Protein AF-A0A7C7IN52-F1 (afdb_monomer_lite)

pLDDT: mean 91.4, std 8.02, range [37.12, 98.56]

Sequence (397 aa):
MKPEDLDADLVKQIFEDLKEATGKGYGRSFYNYNSNAKRKLELRQNLFRFSGAKTYQELAKLNFLLQGDDGEPRPFSEFQKEALKINDQYNQHYLQAEYNSAQRAGAMAEKWAKYEDQKGVYPNLQYKTAKDNRVREDHANIDDVIKPVDDMFWDKWYPPNGFNCRCYVVQTSKPATKGTPKAEPTPGFENNVGKDSRTFNEDHPYFLFPKAEVSKIRTGFEELKLKEPMYEQIYKKGKAKLESSIWTDPSDFKENFDASKIIVDQLQLNVKLRPHQNITGKKNPELEIKGIKGDHVRPRSKNLKRGISNAFDDKLGKKGQLREEKKSFVVIGFTYELTNGNLGALAQQSWSKFNKYKNLDFIIINSKKNSIKIERKVLKKGYENYVSEIFKIRKGD

Radius of gyration: 25.74 Å; chains: 1; bounding box: 68×59×70 Å

Structure (mmCIF, N/CA/C/O backbone):
data_AF-A0A7C7IN52-F1
#
_entry.id   AF-A0A7C7IN52-F1
#
loop_
_atom_site.group_PDB
_atom_site.id
_atom_site.type_symbol
_atom_site.label_atom_id
_atom_site.label_alt_id
_atom_site.label_comp_id
_atom_site.label_asym_id
_atom_site.label_entity_id
_atom_site.label_seq_id
_atom_site.pdbx_PDB_ins_code
_atom_site.Cartn_x
_atom_site.Cartn_y
_atom_site.Cartn_z
_atom_site.occupancy
_atom_site.B_iso_or_equiv
_atom_site.auth_seq_id
_atom_site.auth_comp_id
_atom_site.auth_asym_id
_atom_site.auth_atom_id
_atom_site.pdbx_PDB_model_num
ATOM 1 N N . MET A 1 1 ? 23.738 15.353 -4.841 1.00 60.81 1 MET A N 1
ATOM 2 C CA . MET A 1 1 ? 22.295 15.673 -4.889 1.00 60.81 1 MET A CA 1
ATOM 3 C C . MET A 1 1 ? 21.693 15.510 -3.497 1.00 60.81 1 MET A C 1
ATOM 5 O O . MET A 1 1 ? 22.104 14.603 -2.770 1.00 60.81 1 MET A O 1
ATOM 9 N N . LYS A 1 2 ? 20.804 16.406 -3.075 1.00 57.31 2 LYS A N 1
ATOM 10 C CA . LYS A 1 2 ? 20.001 16.277 -1.858 1.00 57.31 2 LYS A CA 1
ATOM 11 C C . LYS A 1 2 ? 18.615 15.736 -2.213 1.00 57.31 2 LYS A C 1
ATOM 13 O O . LYS A 1 2 ? 18.127 15.978 -3.309 1.00 57.31 2 LYS A O 1
ATOM 18 N N . PRO A 1 3 ? 17.955 15.027 -1.292 1.00 50.41 3 PRO A N 1
ATOM 19 C CA . PRO A 1 3 ? 16.556 14.651 -1.430 1.00 50.41 3 PRO A CA 1
ATOM 20 C C . PRO A 1 3 ? 15.577 15.724 -1.874 1.00 50.41 3 PRO A C 1
ATOM 22 O O . PRO A 1 3 ? 14.645 15.430 -2.616 1.00 50.41 3 PRO A O 1
ATOM 25 N N . GLU A 1 4 ? 15.775 16.945 -1.382 1.00 60.91 4 GLU A N 1
ATOM 26 C CA . GLU A 1 4 ? 14.910 18.080 -1.688 1.00 60.91 4 GLU A CA 1
ATOM 27 C C . GLU A 1 4 ? 15.037 18.530 -3.148 1.00 60.91 4 GLU A C 1
ATOM 29 O O . GLU A 1 4 ? 14.191 19.285 -3.614 1.00 60.91 4 GLU A O 1
ATOM 34 N N . ASP A 1 5 ? 16.062 18.049 -3.861 1.00 67.38 5 ASP A N 1
ATOM 35 C CA . ASP A 1 5 ? 16.294 18.359 -5.269 1.00 67.38 5 ASP A CA 1
ATOM 36 C C . ASP A 1 5 ? 15.372 17.542 -6.198 1.00 67.38 5 ASP A C 1
ATOM 38 O O . ASP A 1 5 ? 15.268 17.861 -7.380 1.00 67.38 5 ASP A O 1
ATOM 42 N N . LEU A 1 6 ? 14.707 16.485 -5.701 1.00 73.75 6 LEU A N 1
ATOM 43 C CA . LEU A 1 6 ? 13.717 15.751 -6.492 1.00 73.75 6 LEU A CA 1
ATOM 44 C C . LEU A 1 6 ? 12.436 16.575 -6.624 1.00 73.75 6 LEU A C 1
ATOM 46 O O . LEU A 1 6 ? 11.798 16.915 -5.626 1.00 73.75 6 LEU A O 1
ATOM 50 N N . ASP A 1 7 ? 12.019 16.820 -7.864 1.00 81.75 7 ASP A N 1
ATOM 51 C CA . ASP A 1 7 ? 10.746 17.468 -8.158 1.00 81.75 7 ASP A CA 1
ATOM 52 C C . ASP A 1 7 ? 9.582 16.556 -7.733 1.00 81.75 7 ASP A C 1
ATOM 54 O O . ASP A 1 7 ? 9.276 15.538 -8.363 1.00 81.75 7 ASP A O 1
ATOM 58 N N . ALA A 1 8 ? 8.938 16.916 -6.621 1.00 82.19 8 ALA A N 1
ATOM 59 C CA . ALA A 1 8 ? 7.831 16.158 -6.054 1.00 82.19 8 ALA A CA 1
ATOM 60 C C . ALA A 1 8 ? 6.631 16.067 -7.005 1.00 82.19 8 ALA A C 1
ATOM 62 O O . ALA A 1 8 ? 5.913 15.064 -6.973 1.00 82.19 8 ALA A O 1
ATOM 63 N N . ASP A 1 9 ? 6.403 17.080 -7.837 1.00 87.62 9 ASP A N 1
ATOM 64 C CA . ASP A 1 9 ? 5.276 17.107 -8.762 1.00 87.62 9 ASP A CA 1
ATOM 65 C C . ASP A 1 9 ? 5.555 16.233 -9.984 1.00 87.62 9 ASP A C 1
ATOM 67 O O . ASP A 1 9 ? 4.669 15.479 -10.395 1.00 87.62 9 ASP A O 1
ATOM 71 N N . LEU A 1 10 ? 6.798 16.200 -10.474 1.00 88.88 10 LEU A N 1
ATOM 72 C CA . LEU A 1 10 ? 7.213 15.247 -11.507 1.00 88.88 10 LEU A CA 1
ATOM 73 C C . LEU A 1 10 ? 7.071 13.793 -11.028 1.00 88.88 10 LEU A C 1
ATOM 75 O O . LEU A 1 10 ? 6.487 12.963 -11.727 1.00 88.88 10 LEU A O 1
ATOM 79 N N . VAL A 1 11 ? 7.523 13.482 -9.805 1.00 89.75 11 VAL A N 1
ATOM 80 C CA . VAL A 1 11 ? 7.368 12.134 -9.221 1.00 89.75 11 VAL A CA 1
ATOM 81 C C . VAL A 1 11 ? 5.894 11.733 -9.142 1.00 89.75 11 VAL A C 1
ATOM 83 O O . VAL A 1 11 ? 5.538 10.608 -9.512 1.00 89.75 11 VAL A O 1
ATOM 86 N N . LYS A 1 12 ? 5.029 12.643 -8.671 1.00 90.44 12 LYS A N 1
ATOM 87 C CA . LYS A 1 12 ? 3.579 12.411 -8.600 1.00 90.44 12 LYS A CA 1
ATOM 88 C C . LYS A 1 12 ? 2.989 12.194 -9.989 1.00 90.44 12 LYS A C 1
ATOM 90 O O . LYS A 1 12 ? 2.239 11.239 -10.151 1.00 90.44 12 LYS A O 1
ATOM 95 N N . GLN A 1 13 ? 3.338 13.022 -10.973 1.00 93.00 13 GLN A N 1
ATOM 96 C CA . GLN A 1 13 ? 2.797 12.907 -12.327 1.00 93.00 13 GLN A CA 1
ATOM 97 C C . GLN A 1 13 ? 3.153 11.555 -12.952 1.00 93.00 13 GLN A C 1
ATOM 99 O O . GLN A 1 13 ? 2.260 10.831 -13.386 1.00 93.00 13 GLN A O 1
ATOM 104 N N . ILE A 1 14 ? 4.426 11.148 -12.885 1.00 94.94 14 ILE A N 1
ATOM 105 C CA . ILE A 1 14 ? 4.863 9.834 -13.385 1.00 94.94 14 ILE A CA 1
ATOM 106 C C . ILE A 1 14 ? 4.118 8.708 -12.651 1.00 94.94 14 ILE A C 1
ATOM 108 O O . ILE A 1 14 ? 3.673 7.742 -13.269 1.00 94.94 14 ILE A O 1
ATOM 112 N N . PHE A 1 15 ? 3.955 8.810 -11.326 1.00 94.69 15 PHE A N 1
ATOM 113 C CA . PHE A 1 15 ? 3.178 7.829 -10.561 1.00 94.69 15 PHE A CA 1
ATOM 114 C C . PHE A 1 15 ? 1.716 7.748 -11.020 1.00 94.69 15 PHE A C 1
ATOM 116 O O . PHE A 1 15 ? 1.206 6.641 -11.192 1.00 94.69 15 PHE A O 1
ATOM 123 N N . GLU A 1 16 ? 1.043 8.883 -11.210 1.00 95.06 16 GLU A N 1
ATOM 124 C CA . GLU A 1 16 ? -0.349 8.928 -11.662 1.00 95.06 16 GLU A CA 1
ATOM 125 C C . GLU A 1 16 ? -0.501 8.302 -13.055 1.00 95.06 16 GLU A C 1
ATOM 127 O O . GLU A 1 16 ? -1.375 7.449 -13.236 1.00 95.06 16 GLU A O 1
ATOM 132 N N . ASP A 1 17 ? 0.402 8.616 -13.987 1.00 96.12 17 ASP A N 1
ATOM 133 C CA . ASP A 1 17 ? 0.401 8.064 -15.348 1.00 96.12 17 ASP A CA 1
ATOM 134 C C . ASP A 1 17 ? 0.576 6.538 -15.341 1.00 96.12 17 ASP A C 1
ATOM 136 O O . ASP A 1 17 ? -0.186 5.799 -15.979 1.00 96.12 17 ASP A O 1
ATOM 140 N N . LEU A 1 18 ? 1.547 6.036 -14.570 1.00 97.31 18 LEU A N 1
ATOM 141 C CA . LEU A 1 18 ? 1.789 4.598 -14.437 1.00 97.31 18 LEU A CA 1
ATOM 142 C C . LEU A 1 18 ? 0.642 3.893 -13.703 1.00 97.31 18 LEU A C 1
ATOM 144 O O . LEU A 1 18 ? 0.244 2.793 -14.090 1.00 97.31 18 LEU A O 1
ATOM 148 N N . LYS A 1 19 ? 0.065 4.521 -12.673 1.00 96.50 19 LYS A N 1
ATOM 149 C CA . LYS A 1 19 ? -1.102 3.997 -11.951 1.00 96.50 19 LYS A CA 1
ATOM 150 C C . LYS A 1 19 ? -2.316 3.900 -12.868 1.00 96.50 19 LYS A C 1
ATOM 152 O O . LYS A 1 19 ? -3.044 2.905 -12.800 1.00 96.50 19 LYS A O 1
ATOM 157 N N . GLU A 1 20 ? -2.546 4.897 -13.719 1.00 96.94 20 GLU A N 1
ATOM 158 C CA . GLU A 1 20 ? -3.603 4.855 -14.729 1.00 96.94 20 GLU A CA 1
ATOM 159 C C . GLU A 1 20 ? -3.353 3.724 -15.732 1.00 96.94 20 GLU A C 1
ATOM 161 O O . GLU A 1 20 ? -4.260 2.933 -16.005 1.00 96.94 20 GLU A O 1
ATOM 166 N N . ALA A 1 21 ? -2.120 3.584 -16.228 1.00 97.56 21 ALA A N 1
ATOM 167 C CA . ALA A 1 21 ? -1.736 2.501 -17.132 1.00 97.56 21 ALA A CA 1
ATOM 168 C C . ALA A 1 21 ? -2.005 1.121 -16.511 1.00 97.56 21 ALA A C 1
ATOM 170 O O . ALA A 1 21 ? -2.703 0.291 -17.104 1.00 97.56 21 ALA A O 1
ATOM 171 N N . THR A 1 22 ? -1.530 0.893 -15.283 1.00 97.50 22 THR A N 1
ATOM 172 C CA . THR A 1 22 ? -1.803 -0.328 -14.513 1.00 97.50 22 THR A CA 1
ATOM 173 C C . THR A 1 22 ? -3.299 -0.546 -14.330 1.00 97.50 22 THR A C 1
ATOM 175 O O . THR A 1 22 ? -3.775 -1.658 -14.555 1.00 97.50 22 THR A O 1
ATOM 178 N N . GLY A 1 23 ? -4.064 0.498 -14.003 1.00 97.12 23 GLY A N 1
ATOM 179 C CA . GLY A 1 23 ? -5.520 0.436 -13.894 1.00 97.12 23 GLY A CA 1
ATOM 180 C C . GLY A 1 23 ? -6.216 0.035 -15.197 1.00 97.1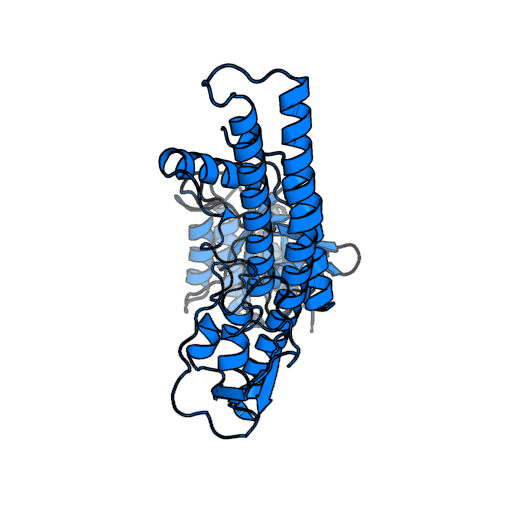2 23 GLY A C 1
ATOM 181 O O . GLY A 1 23 ? -7.151 -0.767 -15.159 1.00 97.12 23 GLY A O 1
ATOM 182 N N . LYS A 1 24 ? -5.742 0.509 -16.357 1.00 97.31 24 LYS A N 1
ATOM 183 C CA . LYS A 1 24 ? -6.263 0.097 -17.676 1.00 97.31 24 LYS A CA 1
ATOM 184 C C . LYS A 1 24 ? -6.035 -1.388 -17.950 1.00 97.31 24 LYS A C 1
ATOM 186 O O . LYS A 1 24 ? -6.892 -2.023 -18.556 1.00 97.31 24 LYS A O 1
ATOM 191 N N . GLY A 1 25 ? -4.907 -1.940 -17.508 1.00 96.12 25 GLY A N 1
ATOM 192 C CA . GLY A 1 25 ? -4.603 -3.363 -17.666 1.00 96.12 25 GLY A CA 1
ATOM 193 C C . GLY A 1 25 ? -5.313 -4.265 -16.659 1.00 96.12 25 GLY A C 1
ATOM 194 O O . GLY A 1 25 ? -5.881 -5.288 -17.031 1.00 96.12 25 GLY A O 1
ATOM 195 N N . TYR A 1 26 ? -5.299 -3.875 -15.385 1.00 96.31 26 TYR A N 1
ATOM 196 C CA . TYR A 1 26 ? -5.905 -4.612 -14.272 1.00 96.31 26 TYR A CA 1
ATOM 197 C C . TYR A 1 26 ? -7.443 -4.541 -14.312 1.00 96.31 26 TYR A C 1
ATOM 199 O O . TYR A 1 26 ? -8.139 -5.464 -13.899 1.00 96.31 26 TYR A O 1
ATOM 207 N N . GLY A 1 27 ? -8.000 -3.442 -14.825 1.00 95.62 27 GLY A N 1
ATOM 208 C CA . GLY A 1 27 ? -9.434 -3.178 -14.887 1.00 95.62 27 GLY A CA 1
ATOM 209 C C . GLY A 1 27 ? -9.986 -2.488 -13.634 1.00 95.62 27 GLY A C 1
ATOM 210 O O . GLY A 1 27 ? -9.275 -2.186 -12.675 1.00 95.62 27 GLY A O 1
ATOM 211 N N . ARG A 1 28 ? -11.307 -2.243 -13.620 1.00 91.50 28 ARG A N 1
ATOM 212 C CA . ARG A 1 28 ? -11.996 -1.446 -12.575 1.00 91.50 28 ARG A CA 1
ATOM 213 C C . ARG A 1 28 ? -11.764 -1.955 -11.147 1.00 91.50 28 ARG A C 1
ATOM 215 O O . ARG A 1 28 ? -11.835 -1.174 -10.201 1.00 91.50 28 ARG A O 1
ATOM 222 N N . SER A 1 29 ? -11.485 -3.248 -10.978 1.00 92.19 29 SER A N 1
ATOM 223 C CA . SER A 1 29 ? -11.214 -3.853 -9.671 1.00 92.19 29 SER A CA 1
ATOM 224 C C . SER A 1 29 ? -9.922 -3.331 -9.026 1.00 92.19 29 SER A C 1
ATOM 226 O O . SER A 1 29 ? -9.791 -3.429 -7.806 1.00 92.19 29 SER A O 1
ATOM 228 N N . PHE A 1 30 ? -9.008 -2.716 -9.787 1.00 94.12 30 PHE A N 1
ATOM 229 C CA . PHE A 1 30 ? -7.764 -2.119 -9.282 1.00 94.12 30 PHE A CA 1
ATOM 230 C C . PHE A 1 30 ? -7.981 -0.986 -8.271 1.00 94.12 30 PHE A C 1
ATOM 232 O O . PHE A 1 30 ? -7.160 -0.772 -7.377 1.00 94.12 30 PHE A O 1
ATOM 239 N N . TYR A 1 31 ? -9.104 -0.277 -8.391 1.00 91.69 31 TYR A N 1
ATOM 240 C CA . TYR A 1 31 ? -9.490 0.825 -7.505 1.00 91.69 31 TYR A CA 1
ATOM 241 C C . TYR A 1 31 ? -10.420 0.373 -6.370 1.00 91.69 31 TYR A C 1
ATOM 243 O O . TYR A 1 31 ? -10.829 1.178 -5.539 1.00 91.69 31 TYR A O 1
ATOM 251 N N . ASN A 1 32 ? -10.757 -0.920 -6.317 1.00 91.62 32 ASN A N 1
ATOM 252 C CA . ASN A 1 32 ? -11.596 -1.503 -5.280 1.00 91.62 32 ASN A CA 1
ATOM 253 C C . ASN A 1 32 ? -10.749 -2.372 -4.345 1.00 91.62 32 ASN A C 1
ATOM 255 O O . ASN A 1 32 ? -10.231 -3.410 -4.752 1.00 91.62 32 ASN A O 1
ATOM 259 N N . TYR A 1 33 ? -10.656 -1.982 -3.078 1.00 92.88 33 TYR A N 1
ATOM 260 C CA . TYR A 1 33 ? -9.819 -2.650 -2.080 1.00 92.88 33 TYR A CA 1
ATOM 261 C C . TYR A 1 33 ? -10.521 -3.781 -1.307 1.00 92.88 33 TYR A C 1
ATOM 263 O O . TYR A 1 33 ? -9.935 -4.350 -0.392 1.00 92.88 33 TYR A O 1
ATOM 271 N N . ASN A 1 34 ? -11.747 -4.173 -1.673 1.00 89.94 34 ASN A N 1
ATOM 272 C CA . ASN A 1 34 ? -12.447 -5.273 -0.993 1.00 89.94 34 ASN A CA 1
ATOM 273 C C . ASN A 1 34 ? -11.728 -6.628 -1.148 1.00 89.94 34 ASN A C 1
ATOM 275 O O . ASN A 1 34 ? -11.787 -7.461 -0.246 1.00 89.94 34 ASN A O 1
ATOM 279 N N . SER A 1 35 ? -11.033 -6.838 -2.270 1.00 88.31 35 SER A N 1
ATOM 280 C CA . SER A 1 35 ? -10.204 -8.017 -2.544 1.00 88.31 35 SER A CA 1
ATOM 281 C C . SER A 1 35 ? -8.774 -7.603 -2.877 1.00 88.31 35 SER A C 1
ATOM 283 O O . SER A 1 35 ? -8.554 -6.537 -3.460 1.00 88.31 35 SER A O 1
ATOM 285 N N . ASN A 1 36 ? -7.795 -8.439 -2.514 1.00 88.94 36 ASN A N 1
ATOM 286 C CA . ASN A 1 36 ? -6.367 -8.209 -2.783 1.00 88.94 36 ASN A CA 1
ATOM 287 C C . ASN A 1 36 ? -5.872 -6.822 -2.337 1.00 88.94 36 ASN A C 1
ATOM 289 O O . ASN A 1 36 ? -5.011 -6.218 -2.970 1.00 88.94 36 ASN A O 1
ATOM 293 N N . ALA A 1 37 ? -6.440 -6.318 -1.239 1.00 92.00 37 ALA A N 1
ATOM 294 C CA . ALA A 1 37 ? -6.262 -4.954 -0.758 1.00 92.00 37 ALA A CA 1
ATOM 295 C C . ALA A 1 37 ? -4.781 -4.607 -0.528 1.00 92.00 37 ALA A C 1
ATOM 297 O O . ALA A 1 37 ? -4.286 -3.605 -1.035 1.00 92.00 37 ALA A O 1
ATOM 298 N N . LYS A 1 38 ? -4.072 -5.502 0.174 1.00 92.56 38 LYS A N 1
ATOM 299 C CA . LYS A 1 38 ? -2.633 -5.405 0.428 1.00 92.56 38 LYS A CA 1
ATOM 300 C C . LYS A 1 38 ? -1.831 -5.349 -0.879 1.00 92.56 38 LYS A C 1
ATOM 302 O O . LYS A 1 38 ? -1.103 -4.388 -1.088 1.00 92.56 38 LYS A O 1
ATOM 307 N N . ARG A 1 39 ? -2.042 -6.309 -1.790 1.00 92.56 39 ARG A N 1
ATOM 308 C CA . ARG A 1 39 ? -1.329 -6.369 -3.080 1.00 92.56 39 ARG A CA 1
ATOM 309 C C . ARG A 1 39 ? -1.557 -5.109 -3.930 1.00 92.56 39 ARG A C 1
ATOM 311 O O . ARG A 1 39 ? -0.632 -4.570 -4.522 1.00 92.56 39 ARG A O 1
ATOM 318 N N . LYS A 1 40 ? -2.785 -4.576 -3.951 1.00 94.00 40 LYS A N 1
ATOM 319 C CA . LYS A 1 40 ? -3.121 -3.330 -4.671 1.00 94.00 40 LYS A CA 1
ATOM 320 C C . LYS A 1 40 ? -2.426 -2.096 -4.095 1.00 94.00 40 LYS A C 1
ATOM 322 O O . LYS A 1 40 ? -2.080 -1.195 -4.860 1.00 94.00 40 LYS A O 1
ATOM 327 N N . LEU A 1 41 ? -2.238 -2.045 -2.776 1.00 95.06 41 LEU A N 1
ATOM 328 C CA . LEU A 1 41 ? -1.454 -0.993 -2.134 1.00 95.06 41 LEU A CA 1
ATOM 329 C C . LEU A 1 41 ? 0.036 -1.146 -2.459 1.00 95.06 41 LEU A C 1
ATOM 331 O O . LEU A 1 41 ? 0.673 -0.176 -2.858 1.00 95.06 41 LEU A O 1
ATOM 335 N N . GLU A 1 42 ? 0.577 -2.359 -2.345 1.00 94.88 42 GLU A N 1
ATOM 336 C CA . GLU A 1 42 ? 1.987 -2.646 -2.640 1.00 94.88 42 GLU A CA 1
ATOM 337 C C . GLU A 1 42 ? 2.344 -2.338 -4.099 1.00 94.88 42 GLU A C 1
ATOM 339 O O . GLU A 1 42 ? 3.393 -1.745 -4.345 1.00 94.88 42 GLU A O 1
ATOM 344 N N . LEU A 1 43 ? 1.442 -2.626 -5.046 1.00 95.38 43 LEU A N 1
ATOM 345 C CA . LEU A 1 43 ? 1.592 -2.228 -6.450 1.00 95.38 43 LEU A CA 1
ATOM 346 C C . LEU A 1 43 ? 1.757 -0.711 -6.586 1.00 95.38 43 LEU A C 1
ATOM 348 O O . LEU A 1 43 ? 2.685 -0.254 -7.243 1.00 95.38 43 LEU A O 1
AT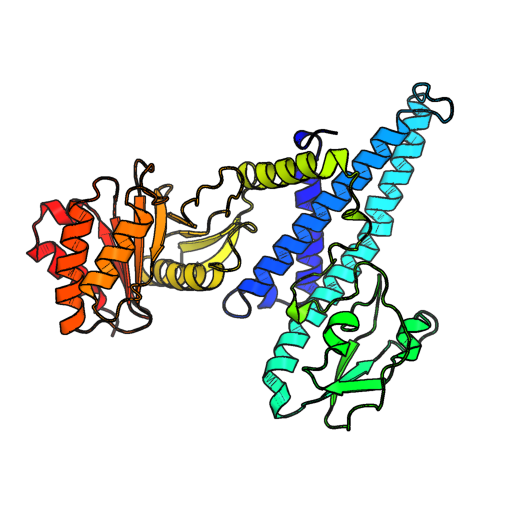OM 352 N N . ARG A 1 44 ? 0.911 0.090 -5.925 1.00 94.88 44 ARG A N 1
ATOM 353 C CA . ARG A 1 44 ? 1.031 1.561 -5.952 1.00 94.88 44 ARG A CA 1
ATOM 354 C C . ARG A 1 44 ? 2.338 2.036 -5.332 1.00 94.88 44 ARG A C 1
ATOM 356 O O . ARG A 1 44 ? 2.989 2.915 -5.883 1.00 94.88 44 ARG A O 1
ATOM 363 N N . GLN A 1 45 ? 2.746 1.435 -4.218 1.00 93.94 45 GLN A N 1
ATOM 364 C CA . GLN A 1 45 ? 4.024 1.758 -3.588 1.00 93.94 45 GLN A CA 1
ATOM 365 C C . GLN A 1 45 ? 5.205 1.437 -4.505 1.00 93.94 45 GLN A C 1
ATOM 367 O O . GLN A 1 45 ? 6.153 2.215 -4.564 1.00 93.94 45 GLN A O 1
ATOM 372 N N . ASN A 1 46 ? 5.156 0.317 -5.230 1.00 94.69 46 ASN A N 1
ATOM 373 C CA . ASN A 1 46 ? 6.171 -0.034 -6.216 1.00 94.69 46 ASN A CA 1
ATOM 374 C C . ASN A 1 46 ? 6.224 0.986 -7.363 1.00 94.69 46 ASN A C 1
ATOM 376 O O . ASN A 1 46 ? 7.308 1.485 -7.655 1.00 94.69 46 ASN A O 1
ATOM 380 N N . LEU A 1 47 ? 5.072 1.357 -7.937 1.00 95.38 47 LEU A N 1
ATOM 381 C CA . LEU A 1 47 ? 5.000 2.375 -8.991 1.00 95.38 47 LEU A CA 1
ATOM 382 C C . LEU A 1 47 ? 5.558 3.719 -8.517 1.00 95.38 47 LEU A C 1
ATOM 384 O O . LEU A 1 47 ? 6.355 4.324 -9.219 1.00 95.38 47 LEU A O 1
ATOM 388 N N . PHE A 1 48 ? 5.221 4.155 -7.301 1.00 93.00 48 PHE A N 1
ATOM 389 C CA . PHE A 1 48 ? 5.755 5.405 -6.764 1.00 93.00 48 PHE A CA 1
ATOM 390 C C . PHE A 1 48 ? 7.275 5.346 -6.561 1.00 93.00 48 PHE A C 1
ATOM 392 O O . PHE A 1 48 ? 7.994 6.280 -6.920 1.00 93.00 48 PHE A O 1
ATOM 399 N N . ARG A 1 49 ? 7.788 4.247 -5.983 1.00 90.94 49 ARG A N 1
ATOM 400 C CA . ARG A 1 49 ? 9.238 4.052 -5.808 1.00 90.94 49 ARG A CA 1
ATOM 401 C C . ARG A 1 49 ? 9.957 4.105 -7.154 1.00 90.94 49 ARG A C 1
ATOM 403 O O . ARG A 1 49 ? 11.001 4.745 -7.246 1.00 90.94 49 ARG A O 1
ATOM 410 N N . PHE A 1 50 ? 9.379 3.488 -8.183 1.00 93.19 50 PHE A N 1
ATOM 411 C CA . PHE A 1 50 ? 9.891 3.559 -9.546 1.00 93.19 50 PHE A CA 1
ATOM 412 C C . PHE A 1 50 ? 9.889 4.995 -10.089 1.00 93.19 50 PHE A C 1
ATOM 414 O O . PHE A 1 50 ? 10.913 5.438 -10.601 1.00 93.19 50 PHE A O 1
ATOM 421 N N . SER A 1 51 ? 8.802 5.756 -9.910 1.00 92.94 51 SER A N 1
ATOM 422 C CA . SER A 1 51 ? 8.712 7.160 -10.344 1.00 92.94 51 SER A CA 1
ATOM 423 C C . SER A 1 51 ? 9.799 8.041 -9.733 1.00 92.94 51 SER A C 1
ATOM 425 O O . SER A 1 51 ? 10.448 8.819 -10.434 1.00 92.94 51 SER A O 1
ATOM 427 N N . GLY A 1 52 ? 10.047 7.902 -8.429 1.00 90.06 52 GLY A N 1
ATOM 428 C CA . GLY A 1 52 ? 11.121 8.655 -7.788 1.00 90.06 52 GLY A CA 1
ATOM 429 C C . GLY A 1 52 ? 12.511 8.191 -8.222 1.00 90.06 52 GLY A C 1
ATOM 430 O O . GLY A 1 52 ? 13.399 9.018 -8.403 1.00 90.06 52 GLY A O 1
ATOM 431 N N . ALA A 1 53 ? 12.703 6.884 -8.431 1.00 90.75 53 ALA A N 1
ATOM 432 C CA . ALA A 1 53 ? 13.965 6.344 -8.927 1.00 90.75 53 ALA A CA 1
ATOM 433 C C . ALA A 1 53 ? 14.270 6.868 -10.341 1.00 90.75 53 ALA A C 1
ATOM 435 O O . ALA A 1 53 ? 15.376 7.342 -10.589 1.00 90.75 53 ALA A O 1
ATOM 436 N N . LYS A 1 54 ? 13.271 6.884 -11.235 1.00 93.19 54 LYS A N 1
ATOM 437 C CA . LYS A 1 54 ? 13.359 7.500 -12.567 1.00 93.19 54 LYS A CA 1
ATOM 438 C C . LYS A 1 54 ? 13.776 8.969 -12.480 1.00 93.19 54 LYS A C 1
ATOM 440 O O . LYS A 1 54 ? 14.753 9.356 -13.114 1.00 93.19 54 LYS A O 1
ATOM 445 N N . THR A 1 55 ? 13.076 9.742 -11.649 1.00 91.31 55 THR A N 1
ATOM 446 C CA . THR A 1 55 ? 13.329 11.182 -11.462 1.00 91.31 55 THR A CA 1
ATOM 447 C C . THR A 1 55 ? 14.751 11.440 -10.959 1.00 91.31 55 THR A C 1
ATOM 449 O O . THR A 1 55 ? 15.438 12.327 -11.458 1.00 91.31 55 THR A O 1
ATOM 452 N N . TYR A 1 56 ? 15.239 10.619 -10.024 1.00 89.88 56 TYR A N 1
ATOM 453 C CA . TYR A 1 56 ? 16.624 10.699 -9.561 1.00 89.88 56 TYR A CA 1
ATOM 454 C C . TYR A 1 56 ? 17.626 10.442 -10.689 1.00 89.88 56 TYR A C 1
ATOM 456 O O . TYR A 1 56 ? 18.579 11.203 -10.837 1.00 89.88 56 TYR A O 1
ATOM 464 N N . GLN A 1 57 ? 17.429 9.390 -11.492 1.00 91.50 57 GLN A N 1
ATOM 465 C CA . GLN A 1 57 ? 18.357 9.069 -12.583 1.00 91.50 57 GLN A CA 1
ATOM 466 C C . GLN A 1 57 ? 18.391 10.157 -13.653 1.00 91.50 57 GLN A C 1
ATOM 468 O O . GLN A 1 57 ? 19.457 10.467 -14.183 1.00 91.50 57 GLN A O 1
ATOM 473 N N . GLU A 1 58 ? 17.235 10.730 -13.976 1.00 92.81 58 GLU A N 1
A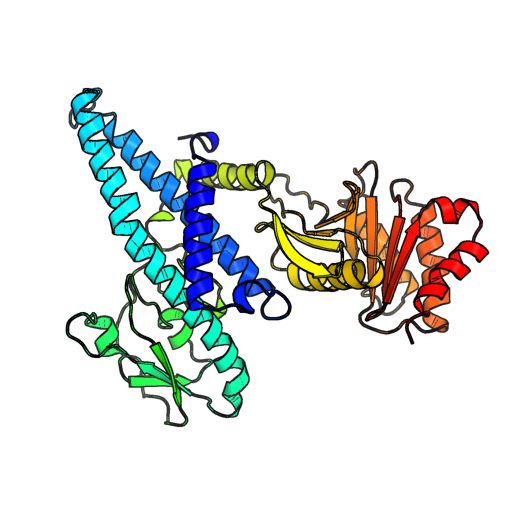TOM 474 C CA . GLU A 1 58 ? 17.140 11.852 -14.904 1.00 92.81 58 GLU A CA 1
ATOM 475 C C . GLU A 1 58 ? 17.916 13.062 -14.372 1.00 92.81 58 GLU A C 1
ATOM 477 O O . GLU A 1 58 ? 18.813 13.568 -15.047 1.00 92.81 58 GLU A O 1
ATOM 482 N N . LEU A 1 59 ? 17.672 13.450 -13.117 1.00 90.25 59 LEU A N 1
ATOM 483 C CA . LEU A 1 59 ? 18.372 14.560 -12.471 1.00 90.25 59 LEU A CA 1
ATOM 484 C C . LEU A 1 59 ? 19.882 14.305 -12.330 1.00 90.25 59 LEU A C 1
ATOM 486 O O . LEU A 1 59 ? 20.688 15.221 -12.487 1.00 90.25 59 LEU A O 1
ATOM 490 N N . ALA A 1 60 ? 20.293 13.065 -12.064 1.00 89.31 60 ALA A N 1
ATOM 491 C CA . ALA A 1 60 ? 21.702 12.690 -11.973 1.00 89.31 60 ALA A CA 1
ATOM 492 C C . ALA A 1 60 ? 22.408 12.872 -13.320 1.00 89.31 60 ALA A C 1
ATOM 494 O O . ALA A 1 60 ? 23.504 13.432 -13.368 1.00 89.31 60 ALA A O 1
ATOM 495 N N . LYS A 1 61 ? 21.757 12.466 -14.418 1.00 91.44 61 LYS A N 1
ATOM 496 C CA . LYS A 1 61 ? 22.272 12.682 -15.775 1.00 91.44 61 LYS A CA 1
ATOM 497 C C . LYS A 1 61 ? 22.335 14.160 -16.136 1.00 91.44 61 LYS A C 1
ATOM 499 O O . LYS A 1 61 ? 23.345 14.593 -16.677 1.00 91.44 61 LYS A O 1
ATOM 504 N N . LEU A 1 62 ? 21.307 14.938 -15.804 1.00 91.69 62 LEU A N 1
ATOM 505 C CA . LEU A 1 62 ? 21.316 16.384 -16.040 1.00 91.69 62 LEU A CA 1
ATOM 506 C C . LEU A 1 62 ? 22.452 17.074 -15.275 1.00 91.69 62 LEU A C 1
ATOM 508 O O . LEU A 1 62 ? 23.169 17.882 -15.855 1.00 91.69 62 LEU A O 1
ATOM 512 N N . ASN A 1 63 ? 22.684 16.706 -14.013 1.00 89.50 63 ASN A N 1
ATOM 513 C CA . ASN A 1 63 ? 23.804 17.243 -13.238 1.00 89.50 63 ASN A CA 1
ATOM 514 C C . ASN A 1 63 ? 25.166 16.865 -13.831 1.00 89.50 63 ASN A C 1
ATOM 516 O O . ASN A 1 63 ? 26.076 17.688 -13.818 1.00 89.50 63 ASN A O 1
ATOM 520 N N . PHE A 1 64 ? 25.309 15.653 -14.374 1.00 89.56 64 PHE A N 1
ATOM 521 C CA . PHE A 1 64 ? 26.536 15.242 -15.059 1.00 89.56 64 PHE A CA 1
ATOM 522 C C . PHE A 1 64 ? 26.817 16.102 -16.303 1.00 89.56 64 PHE A C 1
ATOM 524 O O . PHE A 1 64 ? 27.963 16.448 -16.563 1.00 89.56 64 PHE A O 1
ATOM 531 N N . LEU A 1 65 ? 25.775 16.522 -17.030 1.00 91.88 65 LEU A N 1
ATOM 532 C CA . LEU A 1 65 ? 25.915 17.379 -18.214 1.00 91.88 65 LEU A CA 1
ATOM 533 C C . LEU A 1 65 ? 26.366 18.814 -17.905 1.00 91.88 65 LEU A C 1
ATOM 535 O O . LEU A 1 65 ? 26.753 19.523 -18.834 1.00 91.88 65 LEU A O 1
ATOM 539 N N . LEU A 1 66 ? 26.334 19.260 -16.643 1.00 90.69 66 LEU A N 1
ATOM 540 C CA . LEU A 1 66 ? 26.839 20.586 -16.261 1.00 90.69 66 LEU A CA 1
ATOM 541 C C . LEU A 1 66 ? 28.354 20.717 -16.466 1.00 90.69 66 LEU A C 1
ATOM 543 O O . LEU A 1 66 ? 28.857 21.836 -16.550 1.00 90.69 66 LEU A O 1
ATOM 547 N N . GLN A 1 67 ? 29.069 19.594 -16.553 1.00 91.06 67 GLN A N 1
ATOM 548 C CA . GLN A 1 67 ? 30.500 19.543 -16.830 1.00 91.06 67 GLN A CA 1
ATOM 549 C C . GLN A 1 67 ? 30.749 19.062 -18.271 1.00 91.06 67 GLN A C 1
ATOM 551 O O . GLN A 1 67 ? 30.009 18.235 -18.825 1.00 91.06 67 GLN A O 1
ATOM 556 N N . GLY A 1 68 ? 31.761 19.644 -18.909 1.00 84.44 68 GLY A N 1
ATOM 557 C CA . GLY A 1 68 ? 32.354 19.170 -20.153 1.00 84.44 68 GLY A CA 1
ATOM 558 C C . GLY A 1 68 ? 33.251 17.955 -19.914 1.00 84.44 68 GLY A C 1
ATOM 559 O O . GLY A 1 68 ? 33.539 17.586 -18.774 1.00 84.44 68 GLY A O 1
ATOM 560 N N . ASP A 1 69 ? 33.706 17.327 -20.997 1.00 84.25 69 ASP A N 1
ATOM 561 C CA . ASP A 1 69 ? 34.591 16.153 -20.928 1.00 84.25 69 ASP A CA 1
ATOM 562 C C . ASP A 1 69 ? 35.978 16.498 -20.344 1.00 84.25 69 ASP A C 1
ATOM 564 O O . ASP A 1 69 ? 36.696 15.622 -19.861 1.00 84.25 69 ASP A O 1
ATOM 568 N N . ASP A 1 70 ? 36.341 17.781 -20.368 1.00 86.50 70 ASP A N 1
ATOM 569 C CA . ASP A 1 70 ? 37.540 18.370 -19.767 1.00 86.50 70 ASP A CA 1
ATOM 570 C C . ASP A 1 70 ? 37.385 18.693 -18.268 1.00 86.50 70 ASP A C 1
ATOM 572 O O . ASP A 1 70 ? 38.357 19.076 -17.618 1.00 86.50 70 ASP A O 1
ATOM 576 N N . GLY A 1 71 ? 36.187 18.504 -17.702 1.00 85.44 71 GLY A N 1
ATOM 577 C CA . GLY A 1 71 ? 35.859 18.830 -16.314 1.00 85.44 71 GLY A CA 1
ATOM 578 C C . GLY A 1 71 ? 35.486 20.298 -16.077 1.00 85.44 71 GLY A C 1
ATOM 579 O O . GLY A 1 71 ? 35.087 20.638 -14.959 1.00 85.44 71 GLY A O 1
ATOM 580 N N . GLU A 1 72 ? 35.557 21.150 -17.102 1.00 91.31 72 GLU A N 1
ATOM 581 C CA . GLU A 1 72 ? 35.152 22.553 -17.020 1.00 91.31 72 GLU A CA 1
ATOM 582 C C . GLU A 1 72 ? 33.626 22.704 -17.151 1.00 91.31 72 GLU A C 1
ATOM 584 O O . GLU A 1 72 ? 32.941 21.811 -17.660 1.00 91.31 72 GLU A O 1
ATOM 589 N N . PRO A 1 73 ? 33.028 23.816 -16.687 1.00 92.56 73 PRO A N 1
ATOM 590 C CA . PRO A 1 73 ? 31.599 24.052 -16.854 1.00 92.56 73 PRO A CA 1
ATOM 591 C C . PRO A 1 73 ? 31.187 24.076 -18.332 1.00 92.56 73 PRO A C 1
ATOM 593 O O . PRO A 1 73 ? 31.708 24.859 -19.129 1.00 92.56 73 PRO A O 1
ATOM 596 N N . ARG A 1 74 ? 30.189 23.265 -18.695 1.00 93.25 74 ARG A N 1
ATOM 597 C CA . ARG A 1 74 ? 29.645 23.232 -20.057 1.00 93.25 74 ARG A CA 1
ATOM 598 C C . ARG A 1 74 ? 28.947 24.563 -20.391 1.00 93.25 74 ARG A C 1
ATOM 600 O O . ARG A 1 74 ? 28.123 25.023 -19.593 1.00 93.25 74 ARG A O 1
ATOM 607 N N . PRO A 1 75 ? 29.180 25.172 -21.572 1.00 94.50 75 PRO A N 1
ATOM 608 C CA . PRO A 1 75 ? 28.433 26.352 -22.008 1.00 94.50 75 PRO A CA 1
ATOM 609 C C . PRO A 1 75 ? 26.917 26.107 -22.032 1.00 94.50 75 PRO A C 1
ATOM 611 O O . PRO A 1 75 ? 26.455 25.043 -22.444 1.00 94.50 75 PRO A O 1
ATOM 614 N N . PHE A 1 76 ? 26.119 27.114 -21.652 1.00 93.94 76 PHE A N 1
ATOM 615 C CA . PHE A 1 76 ? 24.664 26.960 -21.496 1.00 93.94 76 PHE A CA 1
ATOM 616 C C . PHE A 1 76 ? 23.952 26.433 -22.751 1.00 93.94 76 PHE A C 1
ATOM 618 O O . PHE A 1 76 ? 23.081 25.575 -22.641 1.00 93.94 76 PHE A O 1
ATOM 625 N N . SER A 1 77 ? 24.319 26.912 -23.943 1.00 95.25 77 SER A N 1
ATOM 626 C CA . SER A 1 77 ? 23.707 26.470 -25.205 1.00 95.25 77 SER A CA 1
ATOM 627 C C . SER A 1 77 ? 23.933 24.981 -25.476 1.00 95.25 77 SER A C 1
ATOM 629 O O . SER A 1 77 ? 23.045 24.291 -25.979 1.00 95.25 77 SER A O 1
ATOM 631 N N . GLU A 1 78 ? 25.106 24.470 -25.114 1.00 93.81 78 GLU A N 1
ATOM 632 C CA . GLU A 1 78 ? 25.454 23.064 -25.255 1.00 93.81 78 GLU A CA 1
ATOM 633 C C . GLU A 1 78 ? 24.775 22.217 -24.176 1.00 93.81 78 GLU A C 1
ATOM 635 O O . GLU A 1 78 ? 24.163 21.198 -24.492 1.00 93.81 78 GLU A O 1
ATOM 640 N N . PHE A 1 79 ? 24.785 22.683 -22.923 1.00 94.25 79 PHE A N 1
ATOM 641 C CA . PHE A 1 79 ? 24.035 22.056 -21.835 1.00 94.25 79 PHE A CA 1
ATOM 642 C C . PHE A 1 79 ? 22.548 21.930 -22.175 1.00 94.25 79 PHE A C 1
ATOM 644 O O . PHE A 1 79 ? 21.993 20.840 -22.072 1.00 94.25 79 PHE A O 1
ATOM 651 N N . GLN A 1 80 ? 21.911 23.008 -22.639 1.00 95.50 80 GLN A N 1
ATOM 652 C CA . GLN A 1 80 ? 20.500 23.005 -23.023 1.00 95.50 80 GLN A CA 1
ATOM 653 C C . GLN A 1 80 ? 20.222 21.963 -24.111 1.00 95.50 80 GLN A C 1
ATOM 655 O O . GLN A 1 80 ? 19.253 21.209 -24.015 1.00 95.50 80 GLN A O 1
ATOM 660 N N . LYS A 1 81 ? 21.079 21.893 -25.135 1.00 95.94 81 LYS A N 1
ATOM 661 C CA . LYS A 1 81 ? 20.947 20.924 -26.227 1.00 95.94 81 LYS A CA 1
ATOM 662 C C . LYS A 1 81 ? 21.027 19.481 -25.723 1.00 95.94 81 LYS A C 1
ATOM 664 O O . LYS A 1 81 ? 20.193 18.666 -26.113 1.00 95.94 81 LYS A O 1
ATOM 669 N N . GLU A 1 82 ? 22.000 19.156 -24.874 1.00 94.88 82 GLU A N 1
ATOM 670 C CA . GLU A 1 82 ? 22.146 17.798 -24.335 1.00 94.88 82 GLU A CA 1
ATOM 671 C C . GLU A 1 82 ? 21.047 17.462 -23.314 1.00 94.88 82 GLU A C 1
ATOM 673 O O . GLU A 1 82 ? 20.491 16.363 -23.346 1.00 94.88 82 GLU A O 1
ATOM 678 N N . ALA A 1 83 ? 20.644 18.420 -22.477 1.00 94.50 83 ALA A N 1
ATOM 679 C CA . ALA A 1 83 ? 19.542 18.263 -21.531 1.00 94.50 83 ALA A CA 1
ATOM 680 C C . ALA A 1 83 ? 18.213 17.945 -22.239 1.00 94.50 83 ALA A C 1
ATOM 682 O O . ALA A 1 83 ? 17.480 17.057 -21.805 1.00 94.50 83 ALA A O 1
ATOM 683 N N . LEU A 1 84 ? 17.920 18.603 -23.369 1.00 95.69 84 LEU A N 1
ATOM 684 C CA . LEU A 1 84 ? 16.717 18.325 -24.162 1.00 95.69 84 LEU A CA 1
ATOM 685 C C . LEU A 1 84 ? 16.701 16.901 -24.738 1.00 95.69 84 LEU A C 1
ATOM 687 O O . LEU A 1 84 ? 15.634 16.290 -24.795 1.00 95.69 84 LEU A O 1
ATOM 691 N N . LYS A 1 85 ? 17.861 16.341 -25.109 1.00 96.12 85 LYS A N 1
ATOM 692 C CA . LYS A 1 85 ? 17.957 14.935 -25.546 1.00 96.12 85 LYS A CA 1
ATOM 693 C C . LYS A 1 85 ? 17.671 13.963 -24.403 1.00 96.12 85 LYS A C 1
ATOM 695 O O . LYS A 1 85 ? 16.998 12.959 -24.618 1.00 96.12 85 LYS A O 1
ATOM 700 N N . ILE A 1 86 ? 18.167 14.253 -23.196 1.00 94.50 86 ILE A N 1
ATOM 701 C CA . ILE A 1 86 ? 17.859 13.446 -22.005 1.00 94.50 86 ILE A CA 1
ATOM 702 C C . ILE A 1 86 ? 16.358 13.481 -21.719 1.00 94.50 86 ILE A C 1
ATOM 704 O O . ILE A 1 86 ? 15.757 12.424 -21.530 1.00 94.50 86 ILE A O 1
ATOM 708 N N . ASN A 1 87 ? 15.745 14.665 -21.767 1.00 92.50 87 ASN A N 1
ATOM 709 C CA . ASN A 1 87 ? 14.306 14.813 -21.577 1.00 92.50 87 ASN A CA 1
ATOM 710 C C . ASN A 1 87 ? 13.499 14.012 -22.617 1.00 92.50 87 ASN A C 1
ATOM 712 O O . ASN A 1 87 ? 12.571 13.301 -22.247 1.00 92.50 87 ASN A O 1
ATOM 716 N N . ASP A 1 88 ? 13.859 14.068 -23.902 1.00 94.06 88 ASP A N 1
ATOM 717 C CA . ASP A 1 88 ? 13.196 13.271 -24.948 1.00 94.06 88 ASP A CA 1
ATOM 718 C C . ASP A 1 88 ? 13.332 11.757 -24.687 1.00 94.06 88 ASP A C 1
ATOM 720 O O . ASP A 1 88 ? 12.351 11.005 -24.689 1.00 94.06 88 ASP A O 1
ATOM 724 N N . GLN A 1 89 ? 14.536 11.309 -24.326 1.00 94.19 89 GLN A N 1
ATOM 725 C CA . GLN A 1 89 ? 14.789 9.910 -23.994 1.00 94.19 89 GLN A CA 1
ATOM 726 C C . GLN A 1 89 ? 13.931 9.421 -22.811 1.00 94.19 89 GLN A C 1
ATOM 728 O O . GLN A 1 89 ? 13.311 8.358 -22.905 1.00 94.19 89 GLN A O 1
ATOM 733 N N . TYR A 1 90 ? 13.874 10.177 -21.710 1.00 94.12 90 TYR A N 1
ATOM 734 C CA . TYR A 1 90 ? 13.157 9.786 -20.487 1.00 94.12 90 TYR A CA 1
ATOM 735 C C . TYR A 1 90 ? 11.640 9.960 -20.597 1.00 94.12 90 TYR A C 1
ATOM 737 O O . TYR A 1 90 ? 10.876 9.088 -20.158 1.00 94.12 90 TYR A O 1
ATOM 745 N N . ASN A 1 91 ? 11.200 11.065 -21.195 1.00 91.31 91 ASN A N 1
ATOM 746 C CA . ASN A 1 91 ? 9.817 11.532 -21.111 1.00 91.31 91 ASN A CA 1
ATOM 747 C C . ASN A 1 91 ? 9.025 11.338 -22.409 1.00 91.31 91 ASN A C 1
ATOM 749 O O . ASN A 1 91 ? 7.835 11.636 -22.436 1.00 91.31 91 ASN A O 1
ATOM 753 N N . GLN A 1 92 ? 9.634 10.771 -23.455 1.00 89.00 92 GLN A N 1
ATOM 754 C CA . GLN A 1 92 ? 8.923 10.261 -24.634 1.00 89.00 92 GLN A CA 1
ATOM 755 C C . GLN A 1 92 ? 9.185 8.763 -24.819 1.00 89.00 92 GLN A C 1
ATOM 757 O O . GLN A 1 92 ? 8.275 7.937 -24.690 1.00 89.00 92 GLN A O 1
ATOM 762 N N . HIS A 1 93 ? 10.440 8.386 -25.077 1.00 89.19 93 HIS A N 1
ATOM 763 C CA . HIS A 1 93 ? 10.776 7.012 -25.457 1.00 89.19 93 HIS A CA 1
ATOM 764 C C . HIS A 1 93 ? 10.632 6.011 -24.305 1.00 89.19 93 HIS A C 1
ATOM 766 O O . HIS A 1 93 ? 9.938 4.998 -24.449 1.00 89.19 93 HIS A O 1
ATOM 772 N N . TYR A 1 94 ? 11.258 6.283 -23.158 1.00 94.19 94 TYR A N 1
ATOM 773 C CA . TYR A 1 94 ? 11.152 5.409 -21.987 1.00 94.19 94 TYR A CA 1
ATOM 774 C C . TYR A 1 94 ? 9.752 5.443 -21.387 1.00 94.19 94 TYR A C 1
ATOM 776 O O . TYR A 1 94 ? 9.191 4.381 -21.120 1.00 94.19 94 TYR A O 1
ATOM 784 N N . LEU A 1 95 ? 9.139 6.627 -21.303 1.00 92.81 95 LEU A N 1
ATOM 785 C CA . LEU A 1 95 ? 7.777 6.790 -20.796 1.00 92.81 95 LEU A CA 1
ATOM 786 C C . LEU A 1 95 ? 6.774 5.860 -21.497 1.00 92.81 95 LEU A C 1
ATOM 788 O O . LEU A 1 95 ? 6.003 5.168 -20.831 1.00 92.81 95 LEU A O 1
ATOM 792 N N . GLN A 1 96 ? 6.809 5.768 -22.830 1.00 92.56 96 GLN A N 1
ATOM 793 C CA . GLN A 1 96 ? 5.897 4.891 -23.570 1.00 92.56 96 GLN A CA 1
ATOM 794 C C . GLN A 1 96 ? 6.115 3.402 -23.245 1.00 92.56 96 GLN A C 1
ATOM 796 O O . GLN A 1 96 ? 5.149 2.636 -23.135 1.00 92.56 96 GLN A O 1
ATOM 801 N N . ALA A 1 97 ? 7.371 2.974 -23.100 1.00 92.56 97 ALA A N 1
ATOM 802 C CA . ALA A 1 97 ? 7.709 1.593 -22.760 1.00 92.56 97 ALA A CA 1
ATOM 803 C C . ALA A 1 97 ? 7.311 1.246 -21.315 1.00 92.56 97 ALA A C 1
ATOM 805 O O . ALA A 1 97 ? 6.781 0.159 -21.064 1.00 92.56 97 ALA A O 1
ATOM 806 N N . GLU A 1 98 ? 7.526 2.167 -20.379 1.00 94.94 98 GLU A N 1
ATOM 807 C CA . GLU A 1 98 ? 7.122 2.057 -18.974 1.00 94.94 98 GLU A CA 1
ATOM 808 C C . GLU A 1 98 ? 5.600 1.982 -18.842 1.00 94.94 98 GLU A C 1
ATOM 810 O O . GLU A 1 98 ? 5.089 1.072 -18.190 1.00 94.94 98 GLU A O 1
ATOM 815 N N . TYR A 1 99 ? 4.874 2.857 -19.544 1.00 95.62 99 TYR A N 1
ATOM 816 C CA . TYR A 1 99 ? 3.413 2.863 -19.604 1.00 95.62 99 TYR A CA 1
ATOM 817 C C . TYR A 1 99 ? 2.857 1.507 -20.052 1.00 95.62 99 TYR A C 1
ATOM 819 O O . TYR A 1 99 ? 2.020 0.895 -19.383 1.00 95.62 99 TYR A O 1
ATOM 827 N N . ASN A 1 100 ? 3.372 0.989 -21.170 1.00 95.00 100 ASN A N 1
ATOM 828 C CA . ASN A 1 100 ? 2.959 -0.310 -21.699 1.00 95.00 100 ASN A CA 1
ATOM 829 C C . ASN A 1 100 ? 3.284 -1.444 -20.720 1.00 95.00 100 ASN A C 1
ATOM 831 O O . ASN A 1 100 ? 2.493 -2.377 -20.563 1.00 95.00 100 ASN A O 1
ATOM 835 N N . SER A 1 101 ? 4.433 -1.365 -20.048 1.00 94.06 101 SER A N 1
ATOM 836 C CA . SER A 1 101 ? 4.864 -2.367 -19.069 1.00 94.06 101 SER A CA 1
ATOM 837 C C . SER A 1 101 ? 3.962 -2.360 -17.835 1.00 94.06 101 SER A C 1
ATOM 839 O O . SER A 1 101 ? 3.477 -3.418 -17.441 1.00 94.06 101 SER A O 1
ATOM 841 N N . ALA A 1 102 ? 3.632 -1.182 -17.302 1.00 96.19 102 ALA A N 1
ATOM 842 C CA . ALA A 1 102 ? 2.709 -1.007 -16.183 1.00 96.19 102 ALA A CA 1
ATOM 843 C C . ALA A 1 102 ? 1.297 -1.516 -16.506 1.00 96.19 102 ALA A C 1
ATOM 845 O O . ALA A 1 102 ? 0.683 -2.207 -15.685 1.00 96.19 102 ALA A O 1
ATOM 846 N N . GLN A 1 103 ? 0.802 -1.259 -17.721 1.00 97.25 103 GLN A N 1
ATOM 847 C CA . GLN A 1 103 ? -0.468 -1.810 -18.196 1.00 97.25 103 GLN A CA 1
ATOM 848 C C . GLN A 1 103 ? -0.433 -3.343 -18.273 1.00 97.25 103 GLN A C 1
ATOM 850 O O . GLN A 1 103 ? -1.332 -4.017 -17.766 1.00 97.25 103 GLN A O 1
ATOM 855 N N . ARG A 1 104 ? 0.609 -3.928 -18.874 1.00 95.75 104 ARG A N 1
ATOM 856 C CA . ARG A 1 104 ? 0.742 -5.391 -18.989 1.00 95.75 104 ARG A CA 1
ATOM 857 C C . ARG A 1 104 ? 0.871 -6.055 -17.623 1.00 95.75 104 ARG A C 1
ATOM 859 O O . ARG A 1 104 ? 0.177 -7.037 -17.371 1.00 95.75 104 ARG A O 1
ATOM 866 N N . ALA A 1 105 ? 1.684 -5.491 -16.738 1.00 95.88 105 ALA A N 1
ATOM 867 C CA . ALA A 1 105 ? 1.847 -5.956 -15.369 1.00 95.88 105 ALA A CA 1
ATOM 868 C C . ALA A 1 105 ? 0.522 -5.916 -14.597 1.00 95.88 105 ALA A C 1
ATOM 870 O O . ALA A 1 105 ? 0.160 -6.899 -13.956 1.00 95.88 105 ALA A O 1
ATOM 871 N N . GLY A 1 106 ? -0.267 -4.844 -14.745 1.00 96.31 106 GLY A N 1
ATOM 872 C CA . GLY A 1 106 ? -1.614 -4.760 -14.176 1.00 96.31 106 GLY A CA 1
ATOM 873 C C . GLY A 1 106 ? -2.531 -5.893 -14.644 1.00 96.31 106 GLY A C 1
ATOM 874 O O . GLY A 1 106 ? -3.170 -6.553 -13.825 1.00 96.31 106 GLY A O 1
ATOM 875 N N . ALA A 1 107 ? -2.546 -6.179 -15.949 1.00 96.50 107 ALA A N 1
ATOM 876 C CA . ALA A 1 107 ? -3.334 -7.282 -16.499 1.00 96.50 107 ALA A CA 1
ATOM 877 C C . ALA A 1 107 ? -2.873 -8.652 -15.975 1.00 96.50 107 ALA A C 1
ATOM 879 O O . ALA A 1 107 ? -3.698 -9.520 -15.692 1.00 96.50 107 ALA A O 1
ATOM 880 N N . MET A 1 108 ? -1.563 -8.866 -15.841 1.00 96.25 108 MET A N 1
ATOM 881 C CA . MET A 1 108 ? -1.013 -10.128 -15.339 1.00 96.25 108 MET A CA 1
ATOM 882 C C . MET A 1 108 ? -1.248 -10.294 -13.832 1.00 96.25 108 MET A C 1
ATOM 884 O O . MET A 1 108 ? -1.584 -11.393 -13.389 1.00 96.25 108 MET A O 1
ATOM 888 N N . ALA A 1 109 ? -1.174 -9.219 -13.047 1.00 95.94 109 ALA A N 1
ATOM 889 C CA . ALA A 1 109 ? -1.488 -9.243 -11.619 1.00 95.94 109 ALA A CA 1
ATOM 890 C C . ALA A 1 109 ? -2.951 -9.633 -11.353 1.00 95.94 109 ALA A C 1
ATOM 892 O O . ALA A 1 109 ? -3.233 -10.388 -10.423 1.00 95.94 109 ALA A O 1
ATOM 893 N N . GLU A 1 110 ? -3.882 -9.149 -12.181 1.00 95.12 110 GLU A N 1
ATOM 894 C CA . GLU A 1 110 ? -5.294 -9.536 -12.102 1.00 95.12 110 GLU A CA 1
ATOM 895 C C . GLU A 1 110 ? -5.489 -11.025 -12.399 1.00 95.12 110 GLU A C 1
ATOM 897 O O . GLU A 1 110 ? -6.136 -11.734 -11.624 1.00 95.12 110 GLU A O 1
ATOM 902 N N . LYS A 1 111 ? -4.876 -11.508 -13.486 1.00 95.75 111 LYS A N 1
ATOM 903 C CA . LYS A 1 111 ? -4.993 -12.906 -13.905 1.00 95.75 111 LYS A CA 1
ATOM 904 C C . LYS A 1 111 ? -4.420 -13.874 -12.877 1.00 95.75 111 LYS A C 1
ATOM 906 O O . LYS A 1 111 ? -5.007 -14.929 -12.662 1.00 95.75 111 LYS A O 1
ATOM 911 N N . TRP A 1 112 ? -3.325 -13.508 -12.209 1.00 96.56 112 TRP A N 1
ATOM 912 C CA . TRP A 1 112 ? -2.703 -14.366 -11.201 1.00 96.56 112 TRP A CA 1
ATOM 913 C C . TRP A 1 112 ? -3.669 -14.719 -10.068 1.00 96.56 112 TRP A C 1
ATOM 915 O O . TRP A 1 112 ? -3.769 -15.881 -9.690 1.00 96.56 112 TRP A O 1
ATOM 925 N N . ALA A 1 113 ? -4.445 -13.743 -9.583 1.00 91.94 113 ALA A N 1
ATOM 926 C CA . ALA A 1 113 ? -5.440 -13.994 -8.542 1.00 91.94 113 ALA A CA 1
ATOM 927 C C . ALA A 1 113 ? -6.486 -15.034 -8.988 1.00 91.94 113 ALA A C 1
ATOM 929 O O . ALA A 1 113 ? -6.839 -15.924 -8.222 1.00 91.94 113 ALA A O 1
ATOM 930 N N . LYS A 1 114 ? -6.924 -14.979 -10.253 1.00 92.56 114 LYS A N 1
ATOM 931 C CA . LYS A 1 114 ? -7.832 -15.990 -10.819 1.00 92.56 114 LYS A CA 1
ATOM 932 C C . LYS A 1 114 ? -7.177 -17.363 -10.924 1.00 92.56 114 LYS A C 1
ATOM 934 O O . LYS A 1 114 ? -7.840 -18.367 -10.684 1.00 92.56 114 LYS A O 1
ATOM 939 N N . TYR A 1 115 ? -5.894 -17.416 -11.280 1.00 95.75 115 TYR A N 1
ATOM 940 C CA . TYR A 1 115 ? -5.153 -18.675 -11.351 1.00 95.75 115 TYR A CA 1
ATOM 941 C C . TYR A 1 115 ? -5.047 -19.336 -9.981 1.00 95.75 115 TYR A C 1
ATOM 943 O O . TYR A 1 115 ? -5.292 -20.535 -9.878 1.00 95.75 115 TYR A O 1
ATOM 951 N N . GLU A 1 116 ? -4.760 -18.559 -8.935 1.00 94.31 116 GLU A N 1
ATOM 952 C CA . GLU A 1 116 ? -4.750 -19.046 -7.552 1.00 94.31 116 GLU A CA 1
ATOM 953 C C . GLU A 1 116 ? -6.125 -19.586 -7.129 1.00 94.31 116 GLU A C 1
ATOM 955 O O . GLU A 1 116 ? -6.192 -20.675 -6.561 1.00 94.31 116 GLU A O 1
ATOM 960 N N . ASP A 1 117 ? -7.215 -18.888 -7.464 1.00 92.62 117 ASP A N 1
ATOM 961 C CA . ASP A 1 117 ? -8.582 -19.313 -7.125 1.00 92.62 117 ASP A CA 1
ATOM 962 C C . ASP A 1 117 ? -9.012 -20.595 -7.863 1.00 92.62 117 ASP A C 1
ATOM 964 O O . ASP A 1 117 ? -9.762 -21.416 -7.333 1.00 92.62 117 ASP A O 1
ATOM 968 N N . GLN A 1 118 ? -8.543 -20.786 -9.098 1.00 93.50 118 GLN A N 1
ATOM 969 C CA . GLN A 1 118 ? -8.980 -21.870 -9.985 1.00 93.50 118 GLN A CA 1
ATOM 970 C C . GLN A 1 118 ? -8.003 -23.053 -10.056 1.00 93.50 118 GLN A C 1
ATOM 972 O O . GLN A 1 118 ? -8.289 -24.036 -10.749 1.00 93.50 118 GLN A O 1
ATOM 977 N N . LYS A 1 119 ? -6.878 -23.014 -9.328 1.00 94.00 119 LYS A N 1
ATOM 978 C CA . LYS A 1 119 ? -5.841 -24.063 -9.387 1.00 94.00 119 LYS A CA 1
ATOM 979 C C . LYS A 1 119 ? -6.315 -25.455 -8.967 1.00 94.00 119 LYS A C 1
ATOM 981 O O . LYS A 1 119 ? -5.711 -26.445 -9.360 1.00 94.00 119 LYS A O 1
ATOM 986 N N . GLY A 1 120 ? -7.413 -25.549 -8.213 1.00 91.75 120 GLY A N 1
ATOM 987 C CA . GLY A 1 120 ? -8.045 -26.831 -7.882 1.00 91.75 120 GLY A CA 1
ATOM 988 C C . GLY A 1 120 ? -8.675 -27.546 -9.086 1.00 91.75 120 GLY A C 1
ATOM 989 O O . GLY A 1 120 ? -8.805 -28.765 -9.061 1.00 91.75 120 GLY A O 1
ATOM 990 N N . VAL A 1 121 ? -9.046 -26.806 -10.138 1.00 91.44 121 VAL A N 1
ATOM 991 C CA . VAL A 1 121 ? -9.635 -27.347 -11.380 1.00 91.44 121 VAL A CA 1
ATOM 992 C C . VAL A 1 121 ? -8.601 -27.375 -12.505 1.00 91.44 121 VAL A C 1
ATOM 994 O O . VAL A 1 121 ? -8.490 -28.365 -13.225 1.00 91.44 121 VAL A O 1
ATOM 997 N N . TYR A 1 122 ? -7.818 -26.302 -12.637 1.00 93.06 122 TYR A N 1
ATOM 998 C CA . TYR A 1 122 ? -6.747 -26.178 -13.625 1.00 93.06 122 TYR A CA 1
ATOM 999 C C . TYR A 1 122 ? -5.409 -25.983 -12.904 1.00 93.06 122 TYR A C 1
ATOM 1001 O O . TYR A 1 122 ? -5.000 -24.841 -12.675 1.00 93.06 122 TYR A O 1
ATOM 1009 N N . PRO A 1 123 ? -4.726 -27.079 -12.521 1.00 94.69 123 PRO A N 1
ATOM 1010 C CA . PRO A 1 123 ? -3.535 -27.006 -11.676 1.00 94.69 123 PRO A CA 1
ATOM 1011 C C . PRO A 1 123 ? -2.306 -26.463 -12.406 1.00 94.69 123 PRO A C 1
ATOM 1013 O O . PRO A 1 123 ? -1.343 -26.073 -11.747 1.00 94.69 123 PRO A O 1
ATOM 1016 N N . ASN A 1 124 ? -2.329 -26.425 -13.743 1.00 97.62 124 ASN A N 1
ATOM 1017 C CA . ASN A 1 124 ? -1.199 -26.025 -14.568 1.00 97.62 124 ASN A CA 1
ATOM 1018 C C . ASN A 1 124 ? -1.481 -24.740 -15.354 1.00 97.62 124 ASN A C 1
ATOM 1020 O O . ASN A 1 124 ? -2.608 -24.435 -15.755 1.00 97.62 124 ASN A O 1
ATOM 1024 N N . LEU A 1 125 ? -0.401 -24.016 -15.617 1.00 98.06 125 LEU A N 1
ATOM 1025 C CA . LEU A 1 125 ? -0.338 -22.818 -16.435 1.00 98.06 125 LEU A CA 1
ATOM 1026 C C . LEU A 1 125 ? 0.581 -23.079 -17.630 1.00 98.06 125 LEU A C 1
ATOM 1028 O O . LEU A 1 125 ? 1.563 -23.806 -17.506 1.00 98.06 125 LEU A O 1
ATOM 1032 N N . GLN A 1 126 ? 0.267 -22.487 -18.776 1.00 97.62 126 GLN A N 1
ATOM 1033 C CA . GLN A 1 126 ? 1.048 -22.569 -20.008 1.00 97.62 126 GLN A CA 1
ATOM 1034 C C . GLN A 1 126 ? 1.518 -21.173 -20.412 1.00 97.62 126 GLN A C 1
ATOM 1036 O O . GLN A 1 126 ? 0.698 -20.261 -20.566 1.00 97.62 126 GLN A O 1
ATOM 1041 N N . TYR A 1 127 ? 2.828 -21.012 -20.594 1.00 97.12 127 TYR A N 1
ATOM 1042 C CA . TYR A 1 127 ? 3.429 -19.781 -21.098 1.00 97.12 127 TYR A CA 1
ATOM 1043 C C . TYR A 1 127 ? 3.189 -19.658 -22.602 1.00 97.12 127 TYR A C 1
ATOM 1045 O O . TYR A 1 127 ? 3.366 -20.622 -23.348 1.00 97.12 127 TYR A O 1
ATOM 1053 N N . LYS A 1 128 ? 2.781 -18.474 -23.058 1.00 97.19 128 LYS A N 1
ATOM 1054 C CA . LYS A 1 128 ? 2.490 -18.183 -24.462 1.00 97.19 128 LYS A CA 1
ATOM 1055 C C . LYS A 1 128 ? 3.111 -16.858 -24.879 1.00 97.19 128 LYS A C 1
ATOM 1057 O O . LYS A 1 128 ? 3.015 -15.854 -24.176 1.00 97.19 128 LYS A O 1
ATOM 1062 N N . THR A 1 129 ? 3.674 -16.834 -26.073 1.00 96.06 129 THR A N 1
ATOM 1063 C CA . THR A 1 129 ? 4.192 -15.629 -26.723 1.00 96.06 129 THR A CA 1
ATOM 1064 C C . THR A 1 129 ? 3.213 -15.104 -27.777 1.00 96.06 129 THR A C 1
ATOM 1066 O O . THR A 1 129 ? 2.220 -15.751 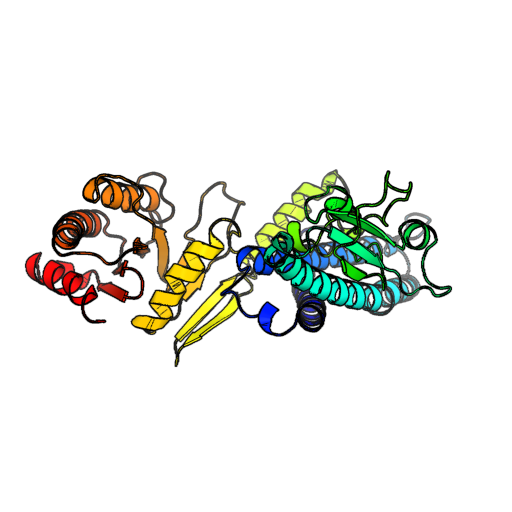-28.121 1.00 96.06 129 THR A O 1
ATOM 1069 N N . ALA A 1 130 ? 3.508 -13.923 -28.326 1.00 94.75 130 ALA A N 1
ATOM 1070 C CA . ALA A 1 130 ? 2.808 -13.401 -29.501 1.00 94.75 130 ALA A CA 1
ATOM 1071 C C . ALA A 1 130 ? 3.143 -14.166 -30.802 1.00 94.75 130 ALA A C 1
ATOM 1073 O O . ALA A 1 130 ? 2.459 -13.961 -31.799 1.00 94.75 130 ALA A O 1
ATOM 1074 N N . LYS A 1 131 ? 4.171 -15.034 -30.788 1.00 93.12 131 LYS A N 1
ATOM 1075 C CA . LYS A 1 131 ? 4.663 -15.829 -31.928 1.00 93.12 131 LYS A CA 1
ATOM 1076 C C . LYS A 1 131 ? 4.968 -15.025 -33.203 1.00 93.12 131 LYS A C 1
ATOM 1078 O O . LYS A 1 131 ? 4.782 -15.527 -34.306 1.00 93.12 131 LYS A O 1
ATOM 1083 N N . ASP A 1 132 ? 5.446 -13.790 -33.064 1.00 93.94 132 ASP A N 1
ATOM 1084 C CA . ASP A 1 132 ? 5.921 -12.981 -34.191 1.00 93.94 132 ASP A CA 1
ATOM 1085 C C . ASP A 1 132 ? 7.425 -12.690 -34.097 1.00 93.94 132 ASP A C 1
ATOM 1087 O O . ASP A 1 132 ? 8.086 -13.018 -33.111 1.00 93.94 132 ASP A O 1
ATOM 1091 N N . ASN A 1 133 ? 7.966 -12.034 -35.124 1.00 93.75 133 ASN A N 1
ATOM 1092 C CA . ASN A 1 133 ? 9.390 -11.714 -35.238 1.00 93.75 133 ASN A CA 1
ATOM 1093 C C . ASN A 1 133 ? 9.904 -10.670 -34.227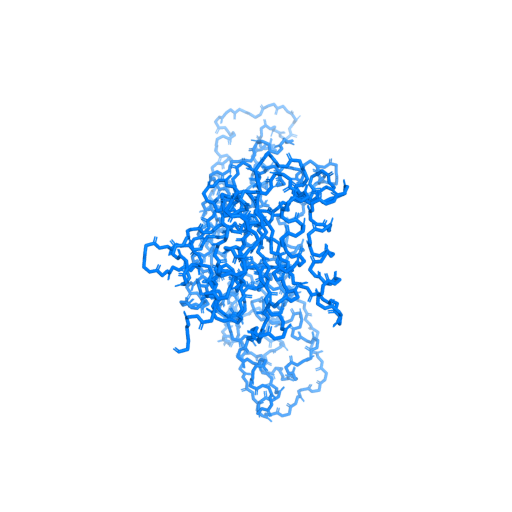 1.00 93.75 133 ASN A C 1
ATOM 1095 O O . ASN A 1 133 ? 11.093 -10.363 -34.230 1.00 93.75 133 ASN A O 1
ATOM 1099 N N . ARG A 1 134 ? 9.036 -10.098 -33.382 1.00 93.12 134 ARG A N 1
ATOM 1100 C CA . ARG A 1 134 ? 9.422 -9.159 -32.315 1.00 93.12 134 ARG A CA 1
ATOM 1101 C C . ARG A 1 134 ? 9.527 -9.848 -30.953 1.00 93.12 134 ARG A C 1
ATOM 1103 O O . ARG A 1 134 ? 9.852 -9.190 -29.964 1.00 93.12 134 ARG A O 1
ATOM 1110 N N . VAL A 1 135 ? 9.189 -11.134 -30.862 1.00 92.69 135 VAL A N 1
ATOM 1111 C CA . VAL A 1 135 ? 9.408 -11.938 -29.655 1.00 92.69 135 VAL A CA 1
ATOM 1112 C C . VAL A 1 135 ? 10.910 -12.172 -29.499 1.00 92.69 135 VAL A C 1
ATOM 1114 O O . VAL A 1 135 ? 11.577 -12.588 -30.439 1.00 92.69 135 VAL A O 1
ATOM 1117 N N . ARG A 1 136 ? 11.445 -11.882 -28.309 1.00 92.38 136 ARG A N 1
ATOM 1118 C CA . ARG A 1 136 ? 12.858 -12.129 -27.992 1.00 92.38 136 ARG A CA 1
ATOM 1119 C C . ARG A 1 136 ? 13.120 -13.631 -27.937 1.00 92.38 136 ARG A C 1
ATOM 1121 O O . ARG A 1 136 ? 12.249 -14.375 -27.492 1.00 92.38 136 ARG A O 1
ATOM 1128 N N . GLU A 1 137 ? 14.319 -14.053 -28.322 1.00 91.62 137 GLU A N 1
ATOM 1129 C CA . GLU A 1 137 ? 14.712 -15.468 -28.350 1.00 91.62 137 GLU A CA 1
ATOM 1130 C C . GLU A 1 137 ? 14.483 -16.161 -26.998 1.00 91.62 137 GLU A C 1
ATOM 1132 O O . GLU A 1 137 ? 13.820 -17.193 -26.945 1.00 91.62 137 GLU A O 1
ATOM 1137 N N . ASP A 1 138 ? 14.881 -15.525 -25.891 1.00 91.19 138 ASP A N 1
ATOM 1138 C CA . ASP A 1 138 ? 14.639 -16.032 -24.532 1.00 91.19 138 ASP A CA 1
ATOM 1139 C C . ASP A 1 138 ? 13.157 -16.305 -24.239 1.00 91.19 138 ASP A C 1
ATOM 1141 O O . ASP A 1 138 ? 12.818 -17.277 -23.569 1.00 91.19 138 ASP A O 1
ATOM 1145 N N . HIS A 1 139 ? 12.254 -15.461 -24.752 1.00 93.44 139 HIS A N 1
ATOM 1146 C CA . HIS A 1 139 ? 10.808 -15.622 -24.564 1.00 93.44 139 HIS A CA 1
ATOM 1147 C C . HIS A 1 139 ? 10.252 -16.714 -25.483 1.00 93.44 139 HIS A C 1
ATOM 1149 O O . HIS A 1 139 ? 9.345 -17.441 -25.085 1.00 93.44 139 HIS A O 1
ATOM 1155 N N . ALA A 1 140 ? 10.790 -16.843 -26.699 1.00 92.88 140 ALA A N 1
ATOM 1156 C CA . ALA A 1 140 ? 10.429 -17.905 -27.636 1.00 92.88 140 ALA A CA 1
ATOM 1157 C C . ALA A 1 140 ? 10.857 -19.290 -27.120 1.00 92.88 140 ALA A C 1
ATOM 1159 O O . ALA A 1 140 ? 10.093 -20.246 -27.242 1.00 92.88 140 ALA A O 1
ATOM 1160 N N . ASN A 1 141 ? 12.018 -19.378 -26.463 1.00 92.19 141 ASN A N 1
ATOM 1161 C CA . ASN A 1 141 ? 12.558 -20.609 -25.874 1.00 92.19 141 ASN A CA 1
ATOM 1162 C C . ASN A 1 141 ? 11.682 -21.197 -24.758 1.00 92.19 141 ASN A C 1
ATOM 1164 O O . ASN A 1 141 ? 11.776 -22.389 -24.464 1.00 92.19 141 ASN A O 1
ATOM 1168 N N . ILE A 1 142 ? 10.836 -20.374 -24.136 1.00 93.25 142 ILE A N 1
ATOM 1169 C CA . ILE A 1 142 ? 9.890 -20.792 -23.094 1.00 93.25 142 ILE A CA 1
ATOM 1170 C C . ILE A 1 142 ? 8.431 -20.799 -23.572 1.00 93.25 142 ILE A C 1
ATOM 1172 O O . ILE A 1 142 ? 7.526 -21.020 -22.764 1.00 93.25 142 ILE A O 1
ATOM 1176 N N . ASP A 1 143 ? 8.171 -20.579 -24.866 1.00 95.00 143 ASP A N 1
ATOM 1177 C CA . ASP A 1 143 ? 6.828 -20.749 -25.424 1.00 95.00 143 ASP A CA 1
ATOM 1178 C C . ASP A 1 143 ? 6.358 -22.194 -25.217 1.00 95.00 143 ASP A C 1
ATOM 1180 O O . ASP A 1 143 ? 7.117 -23.149 -25.360 1.00 95.00 143 ASP A O 1
ATOM 1184 N N . ASP A 1 144 ? 5.090 -22.356 -24.841 1.00 95.56 144 ASP A N 1
ATOM 1185 C CA . ASP A 1 144 ? 4.474 -23.655 -24.569 1.00 95.56 144 ASP A CA 1
ATOM 1186 C C . ASP A 1 144 ? 5.062 -24.432 -23.368 1.00 95.56 144 ASP A C 1
ATOM 1188 O O . ASP A 1 144 ? 4.662 -25.572 -23.122 1.00 95.56 144 ASP A O 1
ATOM 1192 N N . VAL A 1 145 ? 5.910 -23.807 -22.538 1.00 96.31 145 VAL A N 1
ATOM 1193 C CA . VAL A 1 145 ? 6.279 -24.354 -21.222 1.00 96.31 145 VAL A CA 1
ATOM 1194 C C . VAL A 1 145 ? 5.047 -24.405 -20.321 1.00 96.31 145 VAL A C 1
ATOM 1196 O O . VAL A 1 145 ? 4.384 -23.392 -20.085 1.00 96.31 145 VAL A O 1
ATOM 1199 N N . ILE A 1 146 ? 4.753 -25.596 -19.797 1.00 97.50 146 ILE A N 1
ATOM 1200 C CA . ILE A 1 146 ? 3.644 -25.850 -18.878 1.00 97.50 146 ILE A CA 1
ATOM 1201 C C . ILE A 1 146 ? 4.205 -26.170 -17.497 1.00 97.50 146 ILE A C 1
ATOM 1203 O O . ILE A 1 146 ? 5.013 -27.091 -17.355 1.00 97.50 146 ILE A O 1
ATOM 1207 N N . LYS A 1 147 ? 3.753 -25.448 -16.472 1.00 97.56 147 LYS A N 1
ATOM 1208 C CA . LYS A 1 147 ? 4.158 -25.661 -15.076 1.00 97.56 147 LYS A CA 1
ATOM 1209 C C . LYS A 1 147 ? 2.964 -25.563 -14.126 1.00 97.56 147 LYS A C 1
ATOM 1211 O O . LYS A 1 147 ? 2.050 -24.784 -14.409 1.00 97.56 147 LYS A O 1
ATOM 1216 N N . PRO A 1 148 ? 2.962 -26.304 -13.003 1.00 97.00 148 PRO A N 1
ATOM 1217 C CA . PRO A 1 148 ? 1.974 -26.117 -11.943 1.00 97.00 148 PRO A CA 1
ATOM 1218 C C . PRO A 1 148 ? 1.887 -24.656 -11.492 1.00 97.00 148 PRO A C 1
ATOM 1220 O O . PRO A 1 148 ? 2.893 -23.953 -11.519 1.00 97.00 148 PRO A O 1
ATOM 1223 N N . VAL A 1 149 ? 0.712 -24.192 -11.056 1.00 97.06 149 VAL A N 1
ATOM 1224 C CA . VAL A 1 149 ? 0.504 -22.807 -10.572 1.00 97.06 149 VAL A CA 1
ATOM 1225 C C . VAL A 1 149 ? 1.494 -22.439 -9.456 1.00 97.06 149 VAL A C 1
ATOM 1227 O O . VAL A 1 149 ? 2.009 -21.325 -9.423 1.00 97.06 149 VAL A O 1
ATOM 1230 N N . ASP A 1 150 ? 1.805 -23.387 -8.571 1.00 95.56 150 ASP A N 1
ATOM 1231 C CA . ASP A 1 150 ? 2.691 -23.175 -7.419 1.00 95.56 150 ASP A CA 1
ATOM 1232 C C . ASP A 1 150 ? 4.188 -23.418 -7.735 1.00 95.56 150 ASP A C 1
ATOM 1234 O O . ASP A 1 150 ? 5.021 -23.373 -6.834 1.00 95.56 150 ASP A O 1
ATOM 1238 N N . ASP A 1 151 ? 4.550 -23.670 -8.998 1.00 96.12 151 ASP A N 1
ATOM 1239 C CA . ASP A 1 151 ? 5.940 -23.899 -9.416 1.00 96.12 151 ASP A CA 1
ATOM 1240 C C . ASP A 1 151 ? 6.777 -22.606 -9.369 1.00 96.12 151 ASP A C 1
ATOM 1242 O O . ASP A 1 151 ? 6.318 -21.532 -9.775 1.00 96.12 151 ASP A O 1
ATOM 1246 N N . MET A 1 152 ? 8.032 -22.724 -8.921 1.00 93.75 152 MET A N 1
ATOM 1247 C CA . MET A 1 152 ? 8.986 -21.609 -8.825 1.00 93.75 152 MET A CA 1
ATOM 1248 C C . MET A 1 152 ? 9.332 -20.985 -10.180 1.00 93.75 152 MET A C 1
ATOM 1250 O O . MET A 1 152 ? 9.788 -19.845 -10.233 1.00 93.75 152 MET A O 1
ATOM 1254 N N . PHE A 1 153 ? 9.095 -21.685 -11.294 1.00 94.62 153 PHE A N 1
ATOM 1255 C CA . PHE A 1 153 ? 9.197 -21.109 -12.633 1.00 94.62 153 PHE A CA 1
ATOM 1256 C C . PHE A 1 153 ? 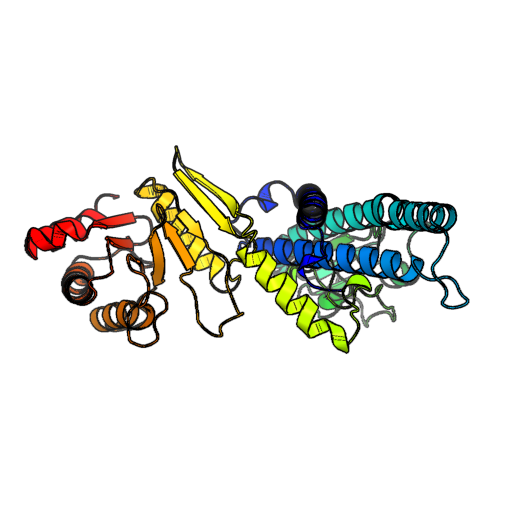8.423 -19.791 -12.735 1.00 94.62 153 PHE A C 1
ATOM 1258 O O . PHE A 1 153 ? 8.942 -18.803 -13.259 1.00 94.62 153 PHE A O 1
ATOM 1265 N N . TRP A 1 154 ? 7.214 -19.746 -12.169 1.00 95.69 154 TRP A N 1
ATOM 1266 C CA . TRP A 1 154 ? 6.378 -18.552 -12.204 1.00 95.69 154 TRP A CA 1
ATOM 1267 C C . TRP A 1 154 ? 6.893 -17.426 -11.327 1.00 95.69 154 TRP A C 1
ATOM 1269 O O . TRP A 1 154 ? 6.445 -16.309 -11.532 1.00 95.69 154 TRP A O 1
ATOM 1279 N N . ASP A 1 155 ? 7.807 -17.672 -10.389 1.00 93.38 155 ASP A N 1
ATOM 1280 C CA . ASP A 1 155 ? 8.405 -16.609 -9.574 1.00 93.38 155 ASP A CA 1
ATOM 1281 C C . ASP A 1 155 ? 9.371 -15.745 -10.383 1.00 93.38 155 ASP A C 1
ATOM 1283 O O . ASP A 1 155 ? 9.622 -14.613 -9.996 1.00 93.38 155 ASP A O 1
ATOM 1287 N N . LYS A 1 156 ? 9.874 -16.263 -11.510 1.00 90.56 156 LYS A N 1
ATOM 1288 C CA . LYS A 1 156 ? 10.856 -15.597 -12.377 1.00 90.56 156 LYS A CA 1
ATOM 1289 C C . LYS A 1 156 ? 10.309 -15.263 -13.767 1.00 90.56 156 LYS A C 1
ATOM 1291 O O . LYS A 1 156 ? 10.682 -14.254 -14.353 1.00 90.56 156 LYS A O 1
ATOM 1296 N N . TRP A 1 157 ? 9.445 -16.126 -14.304 1.00 92.06 157 TRP A N 1
ATOM 1297 C CA . TRP A 1 157 ? 9.009 -16.097 -15.704 1.00 92.06 157 TRP A CA 1
ATOM 1298 C C . TRP A 1 157 ? 7.556 -15.708 -15.905 1.00 92.06 157 TRP A C 1
ATOM 1300 O O . TRP A 1 157 ? 7.020 -15.856 -16.999 1.00 92.06 157 TRP A O 1
ATOM 1310 N N . TYR A 1 158 ? 6.880 -15.206 -14.878 1.00 95.56 158 TYR A N 1
ATOM 1311 C CA . TYR A 1 158 ? 5.534 -14.701 -15.081 1.00 95.56 158 TYR A CA 1
ATOM 1312 C C . TYR A 1 158 ? 5.589 -13.363 -15.839 1.00 95.56 158 TYR A C 1
ATOM 1314 O O . TYR A 1 158 ? 6.330 -12.475 -15.429 1.00 95.56 158 TYR A O 1
ATOM 1322 N N . PRO A 1 159 ? 4.875 -13.191 -16.968 1.00 94.19 159 PRO A N 1
ATOM 1323 C CA . PRO A 1 159 ? 4.938 -11.951 -17.736 1.00 94.19 159 PRO A CA 1
ATOM 1324 C C . PRO A 1 159 ? 4.483 -10.715 -16.935 1.00 94.19 159 PRO A C 1
ATOM 1326 O O . PRO A 1 159 ? 3.633 -10.840 -16.048 1.00 94.19 159 PRO A O 1
ATOM 1329 N N . PRO A 1 160 ? 4.938 -9.502 -17.311 1.00 93.25 160 PRO A N 1
ATOM 1330 C CA . PRO A 1 160 ? 5.874 -9.206 -18.404 1.00 93.25 160 PRO A CA 1
ATOM 1331 C C . PRO A 1 160 ? 7.327 -9.577 -18.063 1.00 93.25 160 PRO A C 1
ATOM 1333 O O . PRO A 1 160 ? 7.769 -9.338 -16.955 1.00 93.25 160 PRO A O 1
ATOM 1336 N N . ASN A 1 161 ? 8.090 -10.093 -19.035 1.00 91.25 161 ASN A N 1
ATOM 1337 C CA . ASN A 1 161 ? 9.504 -10.487 -18.850 1.00 91.25 161 ASN A CA 1
ATOM 1338 C C . ASN A 1 161 ? 10.485 -9.536 -19.561 1.00 91.25 161 ASN A C 1
ATOM 1340 O O . ASN A 1 161 ? 11.507 -9.958 -20.104 1.00 91.25 161 ASN A O 1
ATOM 1344 N N . GLY A 1 162 ? 10.104 -8.262 -19.656 1.00 90.44 162 GLY A N 1
ATOM 1345 C CA . GLY A 1 162 ? 10.851 -7.197 -20.319 1.00 90.44 162 GLY A CA 1
ATOM 1346 C C . GLY A 1 162 ? 9.933 -6.108 -20.874 1.00 90.44 162 GLY A C 1
ATOM 1347 O O . GLY A 1 162 ? 8.721 -6.301 -21.025 1.00 90.44 162 GLY A O 1
ATOM 1348 N N . PHE A 1 163 ? 10.517 -4.974 -21.260 1.00 89.75 163 PHE A N 1
ATOM 1349 C CA . PHE A 1 163 ? 9.771 -3.869 -21.864 1.00 89.75 163 PHE A CA 1
ATOM 1350 C C . PHE A 1 163 ? 9.027 -4.297 -23.129 1.00 89.75 163 PHE A C 1
ATOM 1352 O O . PHE A 1 163 ? 9.555 -5.056 -23.953 1.00 89.75 163 PHE A O 1
ATOM 1359 N N . ASN A 1 164 ? 7.798 -3.796 -23.286 1.00 88.75 164 ASN A N 1
ATOM 1360 C CA . ASN A 1 164 ? 6.901 -4.121 -24.401 1.00 88.75 164 ASN A CA 1
ATOM 1361 C C . ASN A 1 164 ? 6.673 -5.638 -24.599 1.00 88.75 164 ASN A C 1
ATOM 1363 O O . ASN A 1 164 ? 6.349 -6.085 -25.703 1.00 88.75 164 ASN A O 1
ATOM 1367 N N . CYS A 1 165 ? 6.828 -6.444 -23.540 1.00 90.94 165 CYS A N 1
ATOM 1368 C CA . CYS A 1 165 ? 6.505 -7.866 -23.574 1.00 90.94 165 CYS A CA 1
ATOM 1369 C C . CYS A 1 165 ? 5.011 -8.065 -23.889 1.00 90.94 165 CYS A C 1
ATOM 1371 O O . CYS A 1 165 ? 4.131 -7.433 -23.299 1.00 90.94 165 CYS A O 1
ATOM 1373 N N . ARG A 1 166 ? 4.729 -8.954 -24.845 1.00 93.31 166 ARG A N 1
ATOM 1374 C CA . ARG A 1 166 ? 3.369 -9.341 -25.262 1.00 93.31 166 ARG A CA 1
ATOM 1375 C C . ARG A 1 166 ? 3.060 -10.803 -24.944 1.00 93.31 166 ARG A C 1
ATOM 1377 O O . ARG A 1 166 ? 2.072 -11.342 -25.436 1.00 93.31 166 ARG A O 1
ATOM 1384 N N . CYS A 1 167 ? 3.908 -11.436 -24.138 1.00 94.56 167 CYS A N 1
ATOM 1385 C CA . CYS A 1 167 ? 3.671 -12.776 -23.634 1.00 94.56 167 CYS A CA 1
ATOM 1386 C C . CYS A 1 167 ? 2.522 -12.770 -22.623 1.00 94.56 167 CYS A C 1
ATOM 1388 O O . CYS A 1 167 ? 2.192 -11.750 -22.013 1.00 94.56 167 CYS A O 1
ATOM 1390 N N . TYR A 1 168 ? 1.888 -13.921 -22.474 1.00 95.69 168 TYR A N 1
ATOM 1391 C CA . TYR A 1 168 ? 0.764 -14.140 -21.586 1.00 95.69 168 TYR A CA 1
ATOM 1392 C C . TYR A 1 168 ? 0.786 -15.579 -21.080 1.00 95.69 168 TYR A C 1
ATOM 1394 O O . TYR A 1 168 ? 1.519 -16.431 -21.572 1.00 95.69 168 TYR A O 1
ATOM 1402 N N . VAL A 1 169 ? -0.038 -15.843 -20.078 1.00 97.38 169 VAL A N 1
ATOM 1403 C CA . VAL A 1 169 ? -0.206 -17.173 -19.498 1.00 97.38 169 VAL A CA 1
ATOM 1404 C C . VAL A 1 169 ? -1.660 -17.588 -19.658 1.00 97.38 169 VAL A C 1
ATOM 1406 O O . VAL A 1 169 ? -2.544 -16.726 -19.628 1.00 97.38 169 VAL A O 1
ATOM 1409 N N . VAL A 1 170 ? -1.904 -18.882 -19.849 1.00 96.50 170 VAL A N 1
ATOM 1410 C CA . VAL A 1 170 ? -3.245 -19.482 -19.878 1.00 96.50 170 VAL A CA 1
ATOM 1411 C C . VAL A 1 170 ? -3.302 -20.696 -18.957 1.00 96.50 170 VAL A C 1
ATOM 1413 O O . VAL A 1 170 ? -2.307 -21.397 -18.796 1.00 96.50 170 VAL A O 1
ATOM 1416 N N . GLN A 1 171 ? -4.459 -20.958 -18.356 1.00 96.25 171 GLN A N 1
ATOM 1417 C CA . GLN A 1 171 ? -4.688 -22.188 -17.598 1.00 96.25 171 GLN A CA 1
ATOM 1418 C C . GLN A 1 171 ? -4.867 -23.390 -18.518 1.00 96.25 171 GLN A C 1
ATOM 1420 O O . GLN A 1 171 ? -5.409 -23.274 -19.617 1.00 96.25 171 GLN A O 1
ATOM 1425 N N . THR A 1 172 ? -4.408 -24.552 -18.062 1.00 94.25 172 THR A N 1
ATOM 1426 C CA . THR A 1 172 ? -4.478 -25.793 -18.828 1.00 94.25 172 THR A CA 1
ATOM 1427 C C . THR A 1 172 ? -4.569 -27.011 -17.913 1.00 94.25 172 THR A C 1
ATOM 1429 O O . THR A 1 172 ? -4.072 -27.008 -16.788 1.00 94.25 172 THR A O 1
ATOM 1432 N N . SER A 1 173 ? -5.196 -28.076 -18.408 1.00 90.94 173 SER A N 1
ATOM 1433 C CA . SER A 1 173 ? -5.191 -29.407 -17.788 1.00 90.94 173 SER A CA 1
ATOM 1434 C C . SER A 1 173 ? -4.081 -30.312 -18.335 1.00 90.94 173 SER A C 1
ATOM 1436 O O . SER A 1 173 ? -3.902 -31.431 -17.856 1.00 90.94 173 SER A O 1
ATOM 1438 N N . LYS A 1 174 ? -3.324 -29.849 -19.341 1.00 93.81 174 LYS A N 1
ATOM 1439 C CA . LYS A 1 174 ? -2.201 -30.597 -19.921 1.00 93.81 174 LYS A CA 1
ATOM 1440 C C . LYS A 1 174 ? -1.117 -30.871 -18.866 1.00 93.81 174 LYS A C 1
ATOM 1442 O O . LYS A 1 174 ? -0.937 -30.044 -17.968 1.00 93.81 174 LYS A O 1
ATOM 1447 N N . PRO A 1 175 ? -0.378 -31.991 -18.972 1.00 93.62 175 PRO A N 1
ATOM 1448 C CA . PRO A 1 175 ? 0.702 -32.308 -18.041 1.00 93.62 175 PRO A CA 1
ATOM 1449 C C . PRO A 1 175 ? 1.831 -31.272 -18.110 1.00 93.62 175 PRO A C 1
ATOM 1451 O O . PRO A 1 175 ? 2.065 -30.662 -19.154 1.00 93.62 175 PRO A O 1
ATOM 1454 N N . ALA A 1 176 ? 2.541 -31.094 -16.994 1.00 96.06 176 ALA A N 1
ATOM 1455 C CA . ALA A 1 176 ? 3.680 -30.187 -16.914 1.00 96.06 176 ALA A CA 1
ATOM 1456 C C . ALA A 1 176 ? 4.828 -30.622 -17.841 1.00 96.06 176 ALA A C 1
ATOM 1458 O O . ALA A 1 176 ? 5.143 -31.810 -17.959 1.00 96.06 176 ALA A O 1
ATOM 1459 N N . THR A 1 177 ? 5.488 -29.648 -18.463 1.00 94.56 177 THR A N 1
ATOM 1460 C CA . THR A 1 177 ? 6.674 -29.868 -19.292 1.00 94.56 177 THR A CA 1
ATOM 1461 C C . THR A 1 177 ? 7.844 -30.324 -18.414 1.00 94.56 177 THR A C 1
ATOM 1463 O O . THR A 1 177 ? 8.101 -29.758 -17.342 1.00 94.56 177 THR A O 1
ATOM 1466 N N . LYS A 1 178 ? 8.576 -31.349 -18.871 1.00 89.38 178 LYS A N 1
ATOM 1467 C CA . LYS A 1 178 ? 9.788 -31.842 -18.199 1.00 89.38 178 LYS A CA 1
ATOM 1468 C C . LYS A 1 178 ? 10.931 -30.835 -18.355 1.00 89.38 178 LYS A C 1
ATOM 1470 O O . LYS A 1 178 ? 11.196 -30.377 -19.460 1.00 89.38 178 LYS A O 1
ATOM 1475 N N . GLY A 1 179 ? 11.632 -30.546 -17.257 1.00 84.12 179 GLY A N 1
ATOM 1476 C CA . GLY A 1 179 ? 12.732 -29.575 -17.238 1.00 84.12 179 GLY A CA 1
ATOM 1477 C C . GLY A 1 179 ? 12.267 -28.123 -17.398 1.00 84.12 179 GLY A C 1
ATOM 1478 O O . GLY A 1 179 ? 11.076 -27.849 -17.532 1.00 84.12 179 GLY A O 1
ATOM 1479 N N . THR A 1 180 ? 13.210 -27.189 -17.345 1.00 77.38 180 THR A N 1
ATOM 1480 C CA . THR A 1 180 ? 12.971 -25.756 -17.562 1.00 77.38 180 THR A CA 1
ATOM 1481 C C . THR A 1 180 ? 13.993 -25.278 -18.589 1.00 77.38 180 THR A C 1
ATOM 1483 O O . THR A 1 180 ? 15.183 -25.527 -18.375 1.00 77.38 180 THR A O 1
ATOM 1486 N N . PRO A 1 181 ? 13.578 -24.653 -19.707 1.00 76.88 181 PRO A N 1
ATOM 1487 C CA . PRO A 1 181 ? 14.525 -24.119 -20.679 1.00 76.88 181 PRO A CA 1
ATOM 1488 C C . PRO A 1 181 ? 15.476 -23.113 -20.026 1.00 76.88 181 PRO A C 1
ATOM 1490 O O . PRO A 1 181 ? 15.090 -22.386 -19.108 1.00 76.88 181 PRO A O 1
ATOM 1493 N N . LYS A 1 182 ? 16.727 -23.079 -20.495 1.00 76.62 182 LYS A N 1
ATOM 1494 C CA . LYS A 1 182 ? 17.673 -22.036 -20.096 1.00 76.62 182 LYS A CA 1
ATOM 1495 C C . LYS A 1 182 ? 17.317 -20.762 -20.851 1.00 76.62 182 LYS A C 1
ATOM 1497 O O . LYS A 1 182 ? 17.444 -20.714 -22.067 1.00 76.62 182 LYS A O 1
ATOM 1502 N N . ALA A 1 183 ? 16.875 -19.768 -20.109 1.00 76.50 183 ALA A N 1
ATOM 1503 C CA . ALA A 1 183 ? 16.667 -18.405 -20.558 1.00 76.50 183 ALA A CA 1
ATOM 1504 C C . ALA A 1 183 ? 16.936 -17.505 -19.345 1.00 76.50 183 ALA A C 1
ATOM 1506 O O . ALA A 1 183 ? 16.991 -18.010 -18.215 1.00 76.50 183 ALA A O 1
ATOM 1507 N N . GLU A 1 184 ? 17.061 -16.196 -19.542 1.00 79.31 184 GLU A N 1
ATOM 1508 C CA . GLU A 1 184 ? 17.095 -15.216 -18.451 1.00 79.31 184 GLU A CA 1
ATOM 1509 C C . GLU A 1 184 ? 16.157 -14.038 -18.779 1.00 79.31 184 GLU A C 1
ATOM 1511 O O . GLU A 1 184 ? 16.174 -13.533 -19.903 1.00 79.31 184 GLU A O 1
ATOM 1516 N N . PRO A 1 185 ? 15.258 -13.627 -17.866 1.00 75.94 185 PRO A N 1
ATOM 1517 C CA . PRO A 1 185 ? 14.410 -12.464 -18.094 1.00 75.94 185 PRO A CA 1
ATOM 1518 C C . PRO A 1 185 ? 15.267 -11.192 -18.111 1.00 75.94 185 PRO A C 1
ATOM 1520 O O . PRO A 1 185 ? 16.374 -11.149 -17.577 1.00 75.94 185 PRO A O 1
ATOM 1523 N N . THR A 1 186 ? 14.745 -10.124 -18.716 1.00 83.75 186 THR A N 1
ATOM 1524 C CA . THR A 1 186 ? 15.397 -8.811 -18.628 1.00 83.75 186 THR A CA 1
ATOM 1525 C C . THR A 1 186 ? 15.471 -8.364 -17.158 1.00 83.75 186 THR A C 1
ATOM 1527 O O . THR A 1 186 ? 14.435 -8.447 -16.493 1.00 83.75 186 THR A O 1
ATOM 1530 N N . PRO A 1 187 ? 16.616 -7.843 -16.668 1.00 84.06 187 PRO A N 1
ATOM 1531 C CA . PRO A 1 187 ? 16.713 -7.290 -15.317 1.00 84.06 187 PRO A CA 1
ATOM 1532 C C . PRO A 1 187 ? 15.632 -6.238 -15.051 1.00 84.06 187 PRO A C 1
ATOM 1534 O O . PRO A 1 187 ? 15.353 -5.393 -15.910 1.00 84.06 187 PRO A O 1
ATOM 1537 N N . GLY A 1 188 ? 15.005 -6.288 -13.882 1.00 84.50 188 GLY A N 1
ATOM 1538 C CA . GLY A 1 188 ? 13.806 -5.514 -13.562 1.00 84.50 188 GLY A CA 1
ATOM 1539 C C . GLY A 1 188 ? 12.475 -6.270 -13.708 1.00 84.50 188 GLY A C 1
ATOM 1540 O O . GLY A 1 188 ? 11.459 -5.762 -13.226 1.00 84.50 188 GLY A O 1
ATOM 1541 N N . PHE A 1 189 ? 12.460 -7.433 -14.376 1.00 89.19 189 PHE A N 1
ATOM 1542 C CA . PHE A 1 189 ? 11.259 -8.199 -14.766 1.00 89.19 189 PHE A CA 1
ATOM 1543 C C . PHE A 1 189 ? 11.301 -9.692 -14.370 1.00 89.19 189 PHE A C 1
ATOM 1545 O O . PHE A 1 189 ? 10.446 -10.484 -14.773 1.00 89.19 189 PHE A O 1
ATOM 1552 N N . GLU A 1 190 ? 12.309 -10.098 -13.605 1.00 90.00 190 GLU A N 1
ATOM 1553 C CA . GLU A 1 190 ? 12.510 -11.419 -13.007 1.00 90.00 190 GLU A CA 1
ATOM 1554 C C . GLU A 1 190 ? 11.620 -11.633 -11.781 1.00 90.00 190 GLU A C 1
ATOM 1556 O O . GLU A 1 190 ? 12.095 -11.882 -10.675 1.00 90.00 190 GLU A O 1
ATOM 1561 N N . ASN A 1 191 ? 10.310 -11.493 -11.944 1.00 93.88 191 ASN A N 1
ATOM 1562 C CA . ASN A 1 191 ? 9.393 -11.615 -10.823 1.00 93.88 191 ASN A CA 1
ATOM 1563 C C . ASN A 1 191 ? 8.009 -12.129 -11.232 1.00 93.88 191 ASN A C 1
ATOM 1565 O O . ASN A 1 191 ? 7.699 -12.367 -12.400 1.00 93.88 191 ASN A O 1
ATOM 1569 N N . ASN A 1 192 ? 7.142 -12.261 -10.230 1.00 95.69 192 ASN A N 1
ATOM 1570 C CA . ASN A 1 192 ? 5.720 -12.478 -10.420 1.00 95.69 192 ASN A CA 1
ATOM 1571 C C . ASN A 1 192 ? 4.928 -11.331 -9.814 1.00 95.69 192 ASN A C 1
ATOM 1573 O O . ASN A 1 192 ? 4.610 -11.356 -8.623 1.00 95.69 192 ASN A O 1
ATOM 1577 N N . VAL A 1 193 ? 4.523 -10.381 -10.656 1.00 95.25 193 VAL A N 1
ATOM 1578 C CA . VAL A 1 193 ? 3.738 -9.215 -10.227 1.00 95.25 193 VAL A CA 1
ATOM 1579 C C . VAL A 1 193 ? 2.451 -9.593 -9.474 1.00 95.25 193 VAL A C 1
ATOM 1581 O O . VAL A 1 193 ? 1.976 -8.841 -8.624 1.00 95.25 193 VAL A O 1
ATOM 1584 N N . GLY A 1 194 ? 1.881 -10.771 -9.745 1.00 94.19 194 GLY A N 1
ATOM 1585 C CA . GLY A 1 194 ? 0.706 -11.287 -9.047 1.00 94.19 194 GLY A CA 1
ATOM 1586 C C . GLY A 1 194 ? 0.977 -11.791 -7.627 1.00 94.19 194 GLY A C 1
ATOM 1587 O O . GLY A 1 194 ? 0.059 -11.763 -6.799 1.00 94.19 194 GLY A O 1
ATOM 1588 N N . LYS A 1 195 ? 2.214 -12.217 -7.336 1.00 94.12 195 LYS A N 1
ATOM 1589 C CA . LYS A 1 195 ? 2.659 -12.674 -6.010 1.00 94.12 195 LYS A CA 1
ATOM 1590 C C . LYS A 1 195 ? 3.286 -11.552 -5.190 1.00 94.12 195 LYS A C 1
ATOM 1592 O O . LYS A 1 195 ? 2.938 -11.401 -4.020 1.00 94.12 195 LYS A O 1
ATOM 1597 N N . ASP A 1 196 ? 4.202 -10.794 -5.788 1.00 93.50 196 ASP A N 1
ATOM 1598 C CA . ASP A 1 196 ? 5.072 -9.859 -5.067 1.00 93.50 196 ASP A CA 1
ATOM 1599 C C . ASP A 1 196 ? 4.698 -8.384 -5.238 1.00 93.50 196 ASP A C 1
ATOM 1601 O O . ASP A 1 196 ? 5.277 -7.522 -4.576 1.00 93.50 196 ASP A O 1
ATOM 1605 N N . SER A 1 197 ? 3.705 -8.092 -6.084 1.00 94.62 197 SER A N 1
ATOM 1606 C CA . SER A 1 197 ? 3.209 -6.738 -6.332 1.00 94.62 197 SER A CA 1
ATOM 1607 C C . SER A 1 197 ? 4.269 -5.786 -6.909 1.00 94.62 197 SER A C 1
ATOM 1609 O O . SER A 1 197 ? 4.152 -4.568 -6.750 1.00 94.62 197 SER A O 1
ATOM 1611 N N . ARG A 1 198 ? 5.302 -6.305 -7.587 1.00 94.00 198 ARG A N 1
ATOM 1612 C CA . ARG A 1 198 ? 6.322 -5.491 -8.262 1.00 94.00 198 ARG A CA 1
ATOM 1613 C C . ARG A 1 198 ? 6.051 -5.441 -9.762 1.00 94.00 198 ARG A C 1
ATOM 1615 O O . ARG A 1 198 ? 6.089 -6.454 -10.446 1.00 94.00 198 ARG A O 1
ATOM 1622 N N . THR A 1 199 ? 5.752 -4.257 -10.282 1.00 91.69 199 THR A N 1
ATOM 1623 C CA . THR A 1 199 ? 5.740 -4.025 -11.737 1.00 91.69 199 THR A CA 1
ATOM 1624 C C . THR A 1 199 ? 7.167 -3.906 -12.260 1.00 91.69 199 THR A C 1
ATOM 1626 O O . THR A 1 199 ? 7.480 -4.448 -13.313 1.00 91.69 199 THR A O 1
ATOM 1629 N N . PHE A 1 200 ? 8.012 -3.214 -11.494 1.00 91.25 200 PHE A N 1
ATOM 1630 C CA . PHE A 1 200 ? 9.442 -3.075 -11.731 1.00 91.25 200 PHE A CA 1
ATOM 1631 C C . PHE A 1 200 ? 10.152 -3.456 -10.436 1.00 91.25 200 PHE A C 1
ATOM 1633 O O . PHE A 1 200 ? 9.923 -2.811 -9.408 1.00 91.25 200 PHE A O 1
ATOM 1640 N N . ASN A 1 201 ? 10.945 -4.523 -10.438 1.00 89.50 201 ASN A N 1
ATOM 1641 C CA . ASN A 1 201 ? 11.665 -4.926 -9.231 1.00 89.50 201 ASN A CA 1
ATOM 1642 C C . ASN A 1 201 ? 12.913 -4.053 -8.994 1.00 89.50 201 ASN A C 1
ATOM 1644 O O . ASN A 1 201 ? 13.274 -3.205 -9.813 1.00 89.50 201 ASN A O 1
ATOM 1648 N N . GLU A 1 202 ? 13.548 -4.241 -7.841 1.00 86.75 202 GLU A N 1
ATOM 1649 C CA . GLU A 1 202 ? 14.695 -3.448 -7.402 1.00 86.75 202 GLU A CA 1
ATOM 1650 C C . GLU A 1 202 ? 15.997 -3.712 -8.192 1.00 86.75 202 GLU A C 1
ATOM 1652 O O . GLU A 1 202 ? 16.945 -2.945 -8.036 1.00 86.75 202 GLU A O 1
ATOM 1657 N N . ASP A 1 203 ? 16.032 -4.714 -9.079 1.00 88.38 203 ASP A N 1
ATOM 1658 C CA . ASP A 1 203 ? 17.145 -4.960 -10.013 1.00 88.38 203 ASP A CA 1
ATOM 1659 C C . ASP A 1 203 ? 17.057 -4.075 -11.272 1.00 88.38 203 ASP A C 1
ATOM 1661 O O . ASP A 1 203 ? 17.996 -3.993 -12.069 1.00 88.38 203 ASP A O 1
ATOM 1665 N N . HIS A 1 204 ? 15.943 -3.355 -11.454 1.00 89.69 204 HIS A N 1
ATOM 1666 C CA . HIS A 1 204 ? 15.792 -2.399 -12.545 1.00 89.69 204 HIS A CA 1
ATOM 1667 C C . HIS A 1 204 ? 16.854 -1.278 -12.458 1.00 89.69 204 HIS A C 1
ATOM 1669 O O . HIS A 1 204 ? 17.041 -0.703 -11.380 1.00 89.69 204 HIS A O 1
ATOM 1675 N N . PRO A 1 205 ? 17.475 -0.851 -13.583 1.00 89.88 205 PRO A N 1
ATOM 1676 C CA . PRO A 1 205 ? 18.564 0.135 -13.585 1.00 89.88 205 PRO A CA 1
ATOM 1677 C C . PRO A 1 205 ? 18.276 1.450 -12.854 1.00 89.88 205 PRO A C 1
ATOM 1679 O O . PRO A 1 205 ? 19.192 2.103 -12.366 1.00 89.88 205 PRO A O 1
ATOM 1682 N N . TYR A 1 206 ? 17.009 1.853 -12.746 1.00 91.19 206 TYR A N 1
ATOM 1683 C CA . TYR A 1 206 ? 16.644 3.065 -12.009 1.00 91.19 206 TYR A CA 1
ATOM 1684 C C . TYR A 1 206 ? 16.880 2.981 -10.504 1.00 91.19 206 TYR A C 1
ATOM 1686 O O . TYR A 1 206 ? 17.164 4.008 -9.890 1.00 91.19 206 TYR A O 1
ATOM 1694 N N . PHE A 1 207 ? 16.833 1.787 -9.917 1.00 89.56 207 PHE A N 1
ATOM 1695 C CA . PHE A 1 207 ? 17.125 1.584 -8.499 1.00 89.56 207 PHE A CA 1
ATOM 1696 C C . PHE A 1 207 ? 18.629 1.477 -8.200 1.00 89.56 207 PHE A C 1
ATOM 1698 O O . PHE A 1 207 ? 19.019 1.328 -7.040 1.00 89.56 207 PHE A O 1
ATOM 1705 N N . LEU A 1 208 ? 19.491 1.592 -9.218 1.00 88.12 208 LEU A N 1
ATOM 1706 C CA . LEU A 1 208 ? 20.939 1.612 -9.041 1.00 88.12 208 LEU A CA 1
ATOM 1707 C C . LEU A 1 208 ? 21.399 3.008 -8.620 1.00 88.12 208 LEU A C 1
ATOM 1709 O O . LEU A 1 208 ? 21.540 3.919 -9.435 1.00 88.12 208 LEU A O 1
ATOM 1713 N N . PHE A 1 209 ? 21.658 3.165 -7.327 1.00 86.50 209 PHE A N 1
ATOM 1714 C CA . PHE A 1 209 ? 22.149 4.412 -6.748 1.00 86.50 209 PHE A CA 1
ATOM 1715 C C . PHE A 1 209 ? 23.625 4.298 -6.336 1.00 86.50 209 PHE A C 1
ATOM 1717 O O . PHE A 1 209 ? 24.055 3.230 -5.880 1.00 86.50 209 PHE A O 1
ATOM 1724 N N . PRO A 1 210 ? 24.412 5.389 -6.399 1.00 86.88 210 PRO A N 1
ATOM 1725 C CA . PRO A 1 210 ? 25.754 5.408 -5.828 1.00 86.88 210 PRO A CA 1
ATOM 1726 C C . PRO A 1 210 ? 25.715 5.040 -4.340 1.00 86.88 210 PRO A C 1
ATOM 1728 O O . PRO A 1 210 ? 24.954 5.631 -3.573 1.00 86.88 210 PRO A O 1
ATOM 1731 N N . LYS A 1 211 ? 26.566 4.101 -3.896 1.00 85.69 211 LYS A N 1
ATOM 1732 C CA . LYS A 1 211 ? 26.577 3.614 -2.497 1.00 85.69 211 LYS A CA 1
ATOM 1733 C C . LYS A 1 211 ? 26.664 4.746 -1.464 1.00 85.69 211 LYS A C 1
ATOM 1735 O O . LYS A 1 211 ? 26.022 4.670 -0.421 1.00 85.69 211 LYS A O 1
ATOM 1740 N N . ALA A 1 212 ? 27.421 5.800 -1.773 1.00 84.94 212 ALA A N 1
ATOM 1741 C CA . ALA A 1 212 ? 27.579 6.975 -0.916 1.00 84.94 212 ALA A CA 1
ATOM 1742 C C . ALA A 1 212 ? 26.296 7.826 -0.779 1.00 84.94 212 ALA A C 1
ATOM 1744 O O . ALA A 1 212 ? 26.160 8.581 0.185 1.00 84.94 212 ALA A O 1
ATOM 1745 N N . GLU A 1 213 ? 25.345 7.705 -1.712 1.00 81.25 213 GLU A N 1
ATOM 1746 C CA . GLU A 1 213 ? 24.109 8.495 -1.749 1.00 81.25 213 GLU A CA 1
ATOM 1747 C C . GLU A 1 213 ? 22.859 7.718 -1.315 1.00 81.25 213 GLU A C 1
ATOM 1749 O O . GLU A 1 213 ? 21.896 8.348 -0.881 1.00 81.25 213 GLU A O 1
ATOM 1754 N N . VAL A 1 214 ? 22.875 6.376 -1.333 1.00 80.69 214 VAL A N 1
ATOM 1755 C CA . VAL A 1 214 ? 21.717 5.513 -0.992 1.00 80.69 214 VAL A CA 1
ATOM 1756 C C . VAL A 1 214 ? 21.020 5.941 0.305 1.00 80.69 214 VAL A C 1
ATOM 1758 O O . VAL A 1 214 ? 19.794 6.027 0.355 1.00 80.69 214 VAL A O 1
ATOM 1761 N N . SER A 1 215 ? 21.787 6.233 1.362 1.00 79.88 215 SER A N 1
ATOM 1762 C CA . SER A 1 215 ? 21.220 6.648 2.653 1.00 79.88 215 SER A CA 1
ATOM 1763 C C . SER A 1 215 ? 20.470 7.979 2.550 1.00 79.88 215 SER A C 1
ATOM 1765 O O . SER A 1 215 ? 19.355 8.095 3.056 1.00 79.88 215 SER A O 1
ATOM 1767 N N . LYS A 1 216 ? 21.045 8.960 1.840 1.00 77.94 216 LYS A N 1
ATOM 1768 C CA . LYS A 1 216 ? 20.431 10.278 1.625 1.00 77.94 216 LYS A CA 1
ATOM 1769 C C . LYS A 1 216 ? 19.157 10.141 0.802 1.00 77.94 216 LYS A C 1
ATOM 1771 O O . LYS A 1 216 ? 18.121 10.634 1.226 1.00 77.94 216 LYS A O 1
ATOM 1776 N N . ILE A 1 217 ? 19.218 9.404 -0.306 1.00 76.12 217 ILE A N 1
ATOM 1777 C CA . ILE A 1 217 ? 18.072 9.138 -1.185 1.00 76.12 217 ILE A CA 1
ATOM 1778 C C . ILE A 1 217 ? 16.935 8.499 -0.386 1.00 76.12 217 ILE A C 1
ATOM 1780 O O . ILE A 1 217 ? 15.807 8.985 -0.421 1.00 76.12 217 ILE A O 1
ATOM 1784 N N . ARG A 1 218 ? 17.233 7.466 0.414 1.00 76.44 218 ARG A N 1
ATOM 1785 C CA . ARG A 1 218 ? 16.234 6.808 1.265 1.00 76.44 218 ARG A CA 1
ATOM 1786 C C . ARG A 1 218 ? 15.594 7.777 2.258 1.00 76.44 218 ARG A C 1
ATOM 1788 O O . ARG A 1 218 ? 14.372 7.788 2.365 1.00 76.44 218 ARG A O 1
ATOM 1795 N N . THR A 1 219 ? 16.388 8.585 2.962 1.00 76.31 219 THR A N 1
ATOM 1796 C CA . THR A 1 219 ? 15.862 9.624 3.865 1.00 76.31 219 THR A CA 1
ATOM 1797 C C . THR A 1 219 ? 14.942 10.579 3.115 1.00 76.31 219 THR A C 1
ATOM 1799 O O . THR A 1 219 ? 13.854 10.885 3.590 1.00 76.31 219 THR A O 1
ATOM 1802 N N . GLY A 1 220 ? 15.327 10.957 1.902 1.00 75.25 220 GLY A N 1
ATOM 1803 C CA . GLY A 1 220 ? 14.533 11.809 1.039 1.00 75.25 220 GLY A CA 1
ATOM 1804 C C . GLY A 1 220 ? 13.169 11.279 0.661 1.00 75.25 220 GLY A C 1
ATOM 1805 O O . GLY A 1 220 ? 12.158 11.962 0.816 1.00 75.25 220 GLY A O 1
ATOM 1806 N N . PHE A 1 221 ? 13.132 10.026 0.220 1.00 74.12 221 PHE A N 1
ATOM 1807 C CA . PHE A 1 221 ? 11.877 9.336 -0.036 1.00 74.12 221 PHE A CA 1
ATOM 1808 C C . PHE A 1 221 ? 11.000 9.271 1.212 1.00 74.12 221 PHE A C 1
ATOM 1810 O O . PHE A 1 221 ? 9.794 9.471 1.106 1.00 74.12 221 PHE A O 1
ATOM 1817 N N . GLU A 1 222 ? 11.577 9.003 2.386 1.00 76.50 222 GLU A N 1
ATOM 1818 C CA . GLU A 1 222 ? 10.826 8.977 3.645 1.00 76.50 222 GLU A CA 1
ATOM 1819 C C . GLU A 1 222 ? 10.270 10.362 4.020 1.00 76.50 222 GLU A C 1
ATOM 1821 O O . GLU A 1 222 ? 9.120 10.460 4.449 1.00 76.50 222 GLU A O 1
ATOM 1826 N N . GLU A 1 223 ? 11.031 11.439 3.817 1.00 75.31 223 GLU A N 1
ATOM 1827 C CA . GLU A 1 223 ? 10.552 12.812 4.019 1.00 75.31 223 GLU A CA 1
ATOM 1828 C C . GLU A 1 223 ? 9.429 13.189 3.052 1.00 75.31 223 GLU A C 1
ATOM 1830 O O . GLU A 1 223 ? 8.462 13.845 3.454 1.00 75.31 223 GLU A O 1
ATOM 1835 N N . LEU A 1 224 ? 9.510 12.738 1.797 1.00 75.62 224 LEU A N 1
ATOM 1836 C CA . LEU A 1 224 ? 8.454 12.947 0.812 1.00 75.62 224 LEU A CA 1
ATOM 1837 C C . LEU A 1 224 ? 7.134 12.316 1.274 1.00 75.62 224 LEU A C 1
ATOM 1839 O O . LEU A 1 224 ? 6.093 12.945 1.120 1.00 75.62 224 LEU A O 1
ATOM 1843 N N . LYS A 1 225 ? 7.155 11.161 1.962 1.00 79.12 225 LYS A N 1
ATOM 1844 C CA . LYS A 1 225 ? 5.939 10.573 2.573 1.00 79.12 225 LYS A CA 1
ATOM 1845 C C . LYS A 1 225 ? 5.279 11.488 3.605 1.00 79.12 225 LYS A C 1
ATOM 1847 O O . LYS A 1 225 ? 4.072 11.390 3.830 1.00 79.12 225 LYS A O 1
ATOM 1852 N N . LEU A 1 226 ? 6.070 12.315 4.294 1.00 73.38 226 LEU A N 1
ATOM 1853 C CA . LEU A 1 226 ? 5.580 13.239 5.319 1.00 73.38 226 LEU A CA 1
ATOM 1854 C C . LEU A 1 226 ? 4.978 14.496 4.706 1.00 73.38 226 LEU A C 1
ATOM 1856 O O . LEU A 1 226 ? 3.908 14.930 5.135 1.00 73.38 226 LEU A O 1
ATOM 1860 N N . LYS A 1 227 ? 5.692 15.076 3.737 1.00 77.50 227 LYS A N 1
ATOM 1861 C CA . LYS A 1 227 ? 5.281 16.297 3.035 1.00 77.50 227 LYS A CA 1
ATOM 1862 C C . LYS A 1 227 ? 4.074 16.019 2.142 1.00 77.50 227 LYS A C 1
ATOM 1864 O O . LYS A 1 227 ? 3.130 16.798 2.123 1.00 77.50 227 LYS A O 1
ATOM 1869 N N . GLU A 1 228 ? 4.080 14.863 1.486 1.00 80.56 228 GLU A N 1
ATOM 1870 C CA . GLU A 1 228 ? 3.091 14.435 0.505 1.00 80.56 228 GLU A CA 1
ATOM 1871 C C . GLU A 1 228 ? 2.553 13.045 0.869 1.00 80.56 228 GLU A C 1
ATOM 1873 O O . GLU A 1 228 ? 2.978 12.018 0.332 1.00 80.56 228 GLU A O 1
ATOM 1878 N N . PRO A 1 229 ? 1.590 12.970 1.804 1.00 83.06 229 PRO A N 1
ATOM 1879 C CA . PRO A 1 229 ? 1.050 11.696 2.264 1.00 83.06 229 PRO A CA 1
ATOM 1880 C C . PRO A 1 229 ? 0.202 10.981 1.203 1.00 83.06 229 PRO A C 1
ATOM 1882 O O . PRO A 1 229 ? -0.119 9.814 1.406 1.00 83.06 229 PRO A O 1
ATOM 1885 N N . MET A 1 230 ? -0.165 11.655 0.104 1.00 88.81 230 MET A N 1
ATOM 1886 C CA . MET A 1 230 ? -0.847 11.083 -1.066 1.00 88.81 230 MET A CA 1
ATOM 1887 C C . MET A 1 230 ? -2.042 10.194 -0.710 1.00 88.81 230 MET A C 1
ATOM 1889 O O . MET A 1 230 ? -1.986 8.965 -0.770 1.00 88.81 230 MET A O 1
ATOM 1893 N N . TYR A 1 231 ? -3.131 10.839 -0.299 1.00 92.94 231 TYR A N 1
ATOM 1894 C CA . TYR A 1 231 ? -4.368 10.153 0.050 1.00 92.94 231 TYR A CA 1
ATOM 1895 C C . TYR A 1 231 ? -5.218 9.864 -1.187 1.00 92.94 231 TYR A C 1
ATOM 1897 O O . TYR A 1 231 ? -5.588 10.777 -1.920 1.00 92.94 231 TYR A O 1
ATOM 1905 N N . GLU A 1 232 ? -5.613 8.606 -1.352 1.00 93.38 232 GLU A N 1
ATOM 1906 C CA . GLU A 1 232 ? -6.597 8.178 -2.344 1.00 93.38 232 GLU A CA 1
ATOM 1907 C C . GLU A 1 232 ? -7.915 7.810 -1.667 1.00 93.38 232 GLU A C 1
ATOM 1909 O O . GLU A 1 232 ? -7.927 7.171 -0.613 1.00 93.38 232 GLU A O 1
ATOM 1914 N N . GLN A 1 233 ? -9.045 8.146 -2.295 1.00 95.50 233 GLN A N 1
ATOM 1915 C CA . GLN A 1 233 ? -10.339 7.616 -1.873 1.00 95.50 233 GLN A CA 1
ATOM 1916 C C . GLN A 1 233 ? -10.427 6.133 -2.247 1.00 95.50 233 GLN A C 1
ATOM 1918 O O . GLN A 1 233 ? -10.537 5.790 -3.422 1.00 95.50 233 GLN A O 1
ATOM 1923 N N . ILE A 1 234 ? -10.454 5.261 -1.241 1.00 95.56 234 ILE A N 1
ATOM 1924 C CA . ILE A 1 234 ? -10.484 3.804 -1.436 1.00 95.56 234 ILE A CA 1
ATOM 1925 C C . ILE A 1 234 ? -11.855 3.184 -1.152 1.00 95.56 234 ILE A C 1
ATOM 1927 O O . ILE A 1 234 ? -12.115 2.047 -1.543 1.00 95.56 234 ILE A O 1
ATOM 1931 N N . TYR A 1 235 ? -12.742 3.918 -0.474 1.00 97.00 235 TYR A N 1
ATOM 1932 C CA . TYR A 1 235 ? -14.136 3.530 -0.269 1.00 97.00 235 TYR A CA 1
ATOM 1933 C C . TYR A 1 235 ? -15.015 4.748 0.056 1.00 97.00 235 TYR A C 1
ATOM 1935 O O . TYR A 1 235 ? -14.542 5.751 0.590 1.00 97.00 235 TYR A O 1
ATOM 1943 N N . LYS A 1 236 ? -16.312 4.673 -0.258 1.00 96.56 236 LYS A N 1
ATOM 1944 C CA . LYS A 1 236 ? -17.297 5.726 0.024 1.00 96.56 236 LYS A CA 1
ATOM 1945 C C . LYS A 1 236 ? -18.672 5.112 0.278 1.00 96.56 236 LYS A C 1
ATOM 1947 O O . LYS A 1 236 ? -19.075 4.195 -0.434 1.00 96.56 236 LYS A O 1
ATOM 1952 N N . LYS A 1 237 ? -19.418 5.677 1.229 1.00 96.75 237 LYS A N 1
ATOM 1953 C CA . LYS A 1 237 ? -20.857 5.435 1.402 1.00 96.75 237 LYS A CA 1
ATOM 1954 C C . LYS A 1 237 ? -21.550 6.736 1.792 1.00 96.75 237 LYS A C 1
ATOM 1956 O O . LYS A 1 237 ? -21.161 7.389 2.756 1.00 96.75 237 LYS A O 1
ATOM 1961 N N . GLY A 1 238 ? -22.583 7.115 1.040 1.00 95.88 238 GLY A N 1
ATOM 1962 C CA . GLY A 1 238 ? -23.261 8.396 1.240 1.00 95.88 238 GLY A CA 1
ATOM 1963 C C . GLY A 1 238 ? -22.287 9.571 1.098 1.00 95.88 238 GLY A C 1
ATOM 1964 O O . GLY A 1 238 ? -21.585 9.688 0.090 1.00 95.88 238 GLY A O 1
ATOM 1965 N N . LYS A 1 239 ? -22.234 10.436 2.117 1.00 95.38 239 LYS A N 1
ATOM 1966 C CA . LYS A 1 239 ? -21.295 11.574 2.181 1.00 95.38 239 LYS A CA 1
ATOM 1967 C C . LYS A 1 239 ? -19.957 11.219 2.842 1.00 95.38 239 LYS A C 1
ATOM 1969 O O . LYS A 1 239 ? -19.035 12.028 2.786 1.00 95.38 239 LYS A O 1
ATOM 1974 N N . ALA A 1 240 ? -19.855 10.041 3.456 1.00 98.06 240 ALA A N 1
ATOM 1975 C CA . ALA A 1 240 ? -18.668 9.603 4.171 1.00 98.06 240 ALA A CA 1
ATOM 1976 C C . ALA A 1 240 ? -17.697 8.848 3.252 1.00 98.06 240 ALA A C 1
ATOM 1978 O O . ALA A 1 240 ? -18.114 8.041 2.414 1.00 98.06 240 ALA A O 1
ATOM 1979 N N . LYS A 1 241 ? -16.397 9.092 3.425 1.00 98.06 241 LYS A N 1
ATOM 1980 C CA . LYS A 1 241 ? -15.320 8.457 2.657 1.00 98.06 241 LYS A CA 1
ATOM 1981 C C . LYS A 1 241 ? -14.240 7.854 3.553 1.00 98.06 241 LYS A C 1
ATOM 1983 O O . LYS A 1 241 ? -13.947 8.370 4.630 1.00 98.06 241 LYS A O 1
ATOM 1988 N N . LEU A 1 242 ? -13.646 6.770 3.069 1.00 98.12 242 LEU A N 1
ATOM 1989 C CA . LEU A 1 242 ? -12.397 6.211 3.564 1.00 98.12 242 LEU A CA 1
ATOM 1990 C C . LEU A 1 242 ? -11.307 6.545 2.557 1.00 98.12 242 LEU A C 1
ATOM 1992 O O . LEU A 1 242 ? -11.402 6.189 1.378 1.00 98.12 242 LEU A O 1
ATOM 1996 N N . GLU A 1 243 ? -10.275 7.210 3.042 1.00 97.75 243 GLU A N 1
ATOM 1997 C CA . GLU A 1 243 ? -9.085 7.528 2.270 1.00 97.75 243 GLU A CA 1
ATOM 1998 C C . GLU A 1 243 ? -7.895 6.759 2.837 1.00 97.75 243 GLU A C 1
ATOM 2000 O O . GLU A 1 243 ? -7.823 6.528 4.043 1.00 97.75 243 GLU A O 1
ATOM 2005 N N . SER A 1 244 ? -6.950 6.371 1.990 1.00 96.38 244 SER A N 1
ATOM 2006 C CA . SER A 1 244 ? -5.675 5.818 2.441 1.00 96.38 244 SER A CA 1
ATOM 2007 C C . SER A 1 244 ? -4.531 6.540 1.787 1.00 96.38 244 SER A C 1
ATOM 2009 O O . SER A 1 244 ? -4.561 6.795 0.587 1.00 96.38 244 SER A O 1
ATOM 2011 N N . SER A 1 245 ? -3.508 6.812 2.581 1.00 94.75 245 SER A N 1
ATOM 2012 C CA . SER A 1 245 ? -2.198 7.119 2.044 1.00 94.75 245 SER A CA 1
ATOM 2013 C C . SER A 1 245 ? -1.687 5.925 1.236 1.00 94.75 245 SER A C 1
ATOM 2015 O O . SER A 1 245 ? -1.854 4.776 1.661 1.00 94.75 245 SER A O 1
ATOM 2017 N N . ILE A 1 246 ? -1.007 6.177 0.117 1.00 92.50 246 ILE A N 1
ATOM 2018 C CA . ILE A 1 246 ? -0.245 5.121 -0.572 1.00 92.50 246 ILE A CA 1
ATOM 2019 C C . ILE A 1 246 ? 0.873 4.556 0.321 1.00 92.50 246 ILE A C 1
ATOM 2021 O O . ILE A 1 246 ? 1.348 3.451 0.096 1.00 92.50 246 ILE A O 1
ATOM 2025 N N . TRP A 1 247 ? 1.267 5.282 1.369 1.00 91.94 247 TRP A N 1
ATOM 2026 C CA . TRP A 1 247 ? 2.319 4.921 2.316 1.00 91.94 247 TRP A CA 1
ATOM 2027 C C . TRP A 1 247 ? 1.821 4.206 3.564 1.00 91.94 247 TRP A C 1
ATOM 2029 O O . TRP A 1 247 ? 2.600 3.994 4.492 1.00 91.94 247 TRP A O 1
ATOM 2039 N N . THR A 1 248 ? 0.536 3.865 3.639 1.00 93.69 248 THR A N 1
ATOM 2040 C CA . THR A 1 248 ? 0.027 3.031 4.730 1.00 93.69 248 THR A CA 1
ATOM 2041 C C . THR A 1 248 ? 0.772 1.694 4.778 1.00 93.69 248 THR A C 1
ATOM 2043 O O . THR A 1 248 ? 1.205 1.176 3.749 1.00 93.69 248 THR A O 1
ATOM 2046 N N . ASP A 1 249 ? 0.946 1.143 5.980 1.00 92.88 249 ASP A N 1
ATOM 2047 C CA . ASP A 1 249 ? 1.615 -0.143 6.168 1.00 92.88 249 ASP A CA 1
ATOM 2048 C C . ASP A 1 249 ? 0.812 -1.265 5.481 1.00 92.88 249 ASP A C 1
ATOM 2050 O O . ASP A 1 249 ? -0.328 -1.528 5.884 1.00 92.88 249 ASP A O 1
ATOM 2054 N N . PRO A 1 250 ? 1.370 -1.952 4.466 1.00 92.56 250 PRO A N 1
ATOM 2055 C CA . PRO A 1 250 ? 0.674 -3.045 3.798 1.00 92.56 250 PRO A CA 1
ATOM 2056 C C . PRO A 1 250 ? 0.321 -4.210 4.726 1.00 92.56 250 PRO A C 1
ATOM 2058 O O . PRO A 1 250 ? -0.650 -4.924 4.460 1.00 92.56 250 PRO A O 1
ATOM 2061 N N . SER A 1 251 ? 1.089 -4.421 5.800 1.00 91.94 251 SER A N 1
ATOM 2062 C CA . SER A 1 251 ? 0.868 -5.527 6.735 1.00 91.94 251 SER A CA 1
ATOM 2063 C C . SER A 1 251 ? -0.416 -5.356 7.551 1.00 91.94 251 SER A C 1
ATOM 2065 O O . SER A 1 251 ? -1.173 -6.317 7.696 1.00 91.94 251 SER A O 1
ATOM 2067 N N . ASP A 1 252 ? -0.720 -4.126 7.968 1.00 91.62 252 ASP A N 1
ATOM 2068 C CA . ASP A 1 252 ? -1.909 -3.792 8.760 1.00 91.62 252 ASP A CA 1
ATOM 2069 C C . ASP A 1 252 ? -3.068 -3.243 7.900 1.00 91.62 252 ASP A C 1
ATOM 2071 O O . ASP A 1 252 ? -4.202 -3.099 8.373 1.00 91.62 252 ASP A O 1
ATOM 2075 N N . PHE A 1 253 ? -2.823 -2.977 6.609 1.00 94.69 253 PHE A N 1
ATOM 2076 C CA . PHE A 1 253 ? -3.781 -2.322 5.714 1.00 94.69 253 PHE A CA 1
ATOM 2077 C C . PHE A 1 253 ? -5.151 -3.001 5.684 1.00 94.69 253 PHE A C 1
ATOM 2079 O O . PHE A 1 253 ? -6.166 -2.323 5.817 1.00 94.69 253 PHE A O 1
ATOM 2086 N N . LYS A 1 254 ? -5.211 -4.330 5.514 1.00 94.00 254 LYS A N 1
ATOM 2087 C CA . LYS A 1 254 ? -6.496 -5.039 5.374 1.00 94.00 254 LYS A CA 1
ATOM 2088 C C . LYS A 1 254 ? -7.351 -4.910 6.631 1.00 94.00 254 LYS A C 1
ATOM 2090 O O . LYS A 1 254 ? -8.548 -4.651 6.529 1.00 94.00 254 LYS A O 1
ATOM 2095 N N . GLU A 1 255 ? -6.745 -5.074 7.806 1.00 93.56 255 GLU A N 1
ATOM 2096 C CA . GLU A 1 255 ? -7.471 -4.968 9.071 1.00 93.56 255 GLU A CA 1
ATOM 2097 C C . GLU A 1 255 ? -7.984 -3.544 9.299 1.00 93.56 255 GLU A C 1
ATOM 2099 O O . GLU A 1 255 ? -9.144 -3.359 9.679 1.00 93.56 255 GLU A O 1
ATOM 2104 N N . ASN A 1 256 ? -7.144 -2.549 9.012 1.00 96.44 256 ASN A N 1
ATOM 2105 C CA . ASN A 1 256 ? -7.485 -1.137 9.143 1.00 96.44 256 ASN A CA 1
ATOM 2106 C C . ASN A 1 256 ? -8.538 -0.689 8.127 1.00 96.44 256 ASN A C 1
ATOM 2108 O O . ASN A 1 256 ? -9.456 0.052 8.486 1.00 96.44 256 ASN A O 1
ATOM 2112 N N . PHE A 1 257 ? -8.453 -1.177 6.889 1.00 97.06 257 PHE A N 1
ATOM 2113 C CA . PHE A 1 257 ? -9.459 -0.972 5.854 1.00 97.06 257 PHE A CA 1
ATOM 2114 C C . PHE A 1 257 ? -10.816 -1.519 6.293 1.00 97.06 257 PHE A C 1
ATOM 2116 O O . PHE A 1 257 ? -11.792 -0.772 6.303 1.00 97.06 257 PHE A O 1
ATOM 2123 N N . ASP A 1 258 ? -10.880 -2.782 6.722 1.00 95.75 258 ASP A N 1
ATOM 2124 C CA . ASP A 1 258 ? -12.136 -3.415 7.140 1.00 95.75 258 ASP A CA 1
ATOM 2125 C C . ASP A 1 258 ? -12.760 -2.692 8.338 1.00 95.75 258 ASP A C 1
ATOM 2127 O O . ASP A 1 258 ? -13.949 -2.368 8.325 1.00 95.75 258 ASP A O 1
ATOM 2131 N N . ALA A 1 259 ? -11.958 -2.393 9.365 1.00 97.00 259 ALA A N 1
ATOM 2132 C CA . ALA A 1 259 ? -12.430 -1.688 10.552 1.00 97.00 259 ALA A CA 1
ATOM 2133 C C . ALA A 1 259 ? -12.951 -0.283 10.208 1.00 97.00 259 ALA A C 1
ATOM 2135 O O . ALA A 1 259 ? -14.009 0.128 10.694 1.00 97.00 259 ALA A O 1
ATOM 2136 N N . SER A 1 260 ? -12.241 0.437 9.341 1.00 98.00 260 SER A N 1
ATOM 2137 C CA . SER A 1 260 ? -12.618 1.788 8.917 1.00 98.00 260 SER A CA 1
ATOM 2138 C C . SER A 1 260 ? -13.822 1.792 7.980 1.00 98.00 260 SER A C 1
ATOM 2140 O O . SER A 1 260 ? -14.652 2.698 8.051 1.00 98.00 260 SER A O 1
ATOM 2142 N N . LYS A 1 261 ? -13.980 0.758 7.151 1.00 97.38 261 LYS A N 1
ATOM 2143 C CA . LYS A 1 261 ? -15.154 0.578 6.296 1.00 97.38 261 LYS A CA 1
ATOM 2144 C C . LYS A 1 261 ? -16.432 0.468 7.126 1.00 97.38 261 LYS A C 1
ATOM 2146 O O . LYS A 1 261 ? -17.414 1.124 6.796 1.00 97.38 261 LYS A O 1
ATOM 2151 N N . ILE A 1 262 ? -16.412 -0.278 8.235 1.00 97.19 262 ILE A N 1
ATOM 2152 C CA . ILE A 1 262 ? -17.564 -0.371 9.153 1.00 97.19 262 ILE A CA 1
ATOM 2153 C C . ILE A 1 262 ? -17.897 1.012 9.742 1.00 97.19 262 ILE A C 1
ATOM 2155 O O . ILE A 1 262 ? -19.066 1.384 9.830 1.00 97.19 262 ILE A O 1
ATOM 2159 N N . ILE A 1 263 ? -16.880 1.803 10.096 1.00 98.12 263 ILE A N 1
ATOM 2160 C CA . ILE A 1 263 ? -17.057 3.166 10.621 1.00 98.12 263 ILE A CA 1
ATOM 2161 C C . ILE A 1 263 ? -17.719 4.075 9.583 1.00 98.12 263 ILE A C 1
ATOM 2163 O O . ILE A 1 263 ? -18.687 4.765 9.902 1.00 98.12 263 ILE A O 1
ATOM 2167 N N . VAL A 1 264 ? -17.238 4.057 8.338 1.00 98.19 264 VAL A N 1
ATOM 2168 C CA . VAL A 1 264 ? -17.876 4.784 7.230 1.00 98.19 264 VAL A CA 1
ATOM 2169 C C . VAL A 1 264 ? -19.316 4.306 7.053 1.00 98.19 264 VAL A C 1
ATOM 2171 O O . VAL A 1 264 ? -20.228 5.123 6.927 1.00 98.19 264 VAL A O 1
ATOM 2174 N N . ASP A 1 265 ? -19.534 2.992 7.099 1.00 96.94 265 ASP A N 1
ATOM 2175 C CA . ASP A 1 265 ? -20.824 2.386 6.804 1.00 96.94 265 ASP A CA 1
ATOM 2176 C C . ASP A 1 265 ? -21.910 2.721 7.826 1.00 96.94 265 ASP A C 1
ATOM 2178 O O . ASP A 1 265 ? -23.043 2.997 7.416 1.00 96.94 265 ASP A O 1
ATOM 2182 N N . GLN A 1 266 ? -21.559 2.685 9.113 1.00 96.38 266 GLN A N 1
ATOM 2183 C CA . GLN A 1 266 ? -22.488 2.781 10.244 1.00 96.38 266 GLN A CA 1
ATOM 2184 C C . GLN A 1 266 ? -22.510 4.167 10.886 1.00 96.38 266 GLN A C 1
ATOM 2186 O O . GLN A 1 266 ? -23.565 4.662 11.270 1.00 96.38 266 GLN A O 1
ATOM 2191 N N . LEU A 1 267 ? -21.348 4.814 11.003 1.00 96.88 267 LEU A N 1
ATOM 2192 C CA . LEU A 1 267 ? -21.215 6.089 11.710 1.00 96.88 267 LEU A CA 1
ATOM 2193 C C . LEU A 1 267 ? -21.191 7.292 10.764 1.00 96.88 267 LEU A C 1
ATOM 2195 O O . LEU A 1 267 ? -21.235 8.426 11.240 1.00 96.88 267 LEU A O 1
ATOM 2199 N N . GLN A 1 268 ? -21.108 7.063 9.446 1.00 97.31 268 GLN A N 1
ATOM 2200 C CA . GLN A 1 268 ? -21.028 8.115 8.426 1.00 97.31 268 GLN A CA 1
ATOM 2201 C C . GLN A 1 268 ? -19.895 9.121 8.717 1.00 97.31 268 GLN A C 1
ATOM 2203 O O . GLN A 1 268 ? -20.039 10.332 8.540 1.00 97.31 268 GLN A O 1
ATOM 2208 N N . LEU A 1 269 ? -18.748 8.616 9.186 1.00 98.06 269 LEU A N 1
ATOM 2209 C CA . LEU A 1 269 ? -17.556 9.414 9.478 1.00 98.06 269 LEU A CA 1
ATOM 2210 C C . LEU A 1 269 ? -16.517 9.265 8.371 1.00 98.06 269 LEU A C 1
ATOM 2212 O O . LEU A 1 269 ? -16.287 8.164 7.884 1.00 98.06 269 LEU A O 1
ATOM 2216 N N . ASN A 1 270 ? -15.843 10.366 8.037 1.00 98.50 270 ASN A N 1
ATOM 2217 C CA . ASN A 1 270 ? -14.652 10.314 7.197 1.00 98.50 270 ASN A CA 1
ATOM 2218 C C . ASN A 1 270 ? -13.483 9.743 7.998 1.00 98.50 270 ASN A C 1
ATOM 2220 O O . ASN A 1 270 ? -13.209 10.217 9.106 1.00 98.50 270 ASN A O 1
ATOM 2224 N N . VAL A 1 271 ? -12.797 8.762 7.420 1.00 98.56 271 VAL A N 1
ATOM 2225 C CA . VAL A 1 271 ? -11.649 8.091 8.035 1.00 98.56 271 VAL A CA 1
ATOM 2226 C C . VAL A 1 271 ? -10.474 8.131 7.065 1.00 98.56 271 VAL A C 1
ATOM 2228 O O . VAL A 1 271 ? -10.655 7.933 5.865 1.00 98.56 271 VAL A O 1
ATOM 2231 N N . LYS A 1 272 ? -9.271 8.373 7.583 1.00 98.19 272 LYS A N 1
ATOM 2232 C CA . LYS A 1 272 ? -8.023 8.276 6.823 1.00 98.19 272 LYS A CA 1
ATOM 2233 C C . LYS A 1 272 ? -7.128 7.188 7.405 1.00 98.19 272 LYS A C 1
ATOM 2235 O O . LYS A 1 272 ? -6.908 7.180 8.616 1.00 98.19 272 LYS A O 1
ATOM 2240 N N . LEU A 1 273 ? -6.587 6.321 6.551 1.00 97.44 273 LEU A N 1
ATOM 2241 C CA . LEU A 1 273 ? -5.462 5.443 6.875 1.00 97.44 273 LEU A CA 1
ATOM 2242 C C . LEU A 1 273 ? -4.167 6.205 6.599 1.00 97.44 273 LEU A C 1
ATOM 2244 O O . LEU A 1 273 ? -3.925 6.657 5.479 1.00 97.44 273 LEU A O 1
ATOM 2248 N N . ARG A 1 274 ? -3.369 6.415 7.639 1.00 94.50 274 ARG A N 1
ATOM 2249 C CA . ARG A 1 274 ? -2.220 7.322 7.624 1.00 94.50 274 ARG A CA 1
ATOM 2250 C C . ARG A 1 274 ? -0.971 6.641 7.040 1.00 94.50 274 ARG A C 1
ATOM 2252 O O . ARG A 1 274 ? -0.900 5.409 7.033 1.00 94.50 274 ARG A O 1
ATOM 2259 N N . PRO A 1 275 ? 0.019 7.424 6.572 1.00 91.62 275 PRO A N 1
ATOM 2260 C CA . PRO A 1 275 ? 1.342 6.913 6.222 1.00 91.62 275 PRO A CA 1
ATOM 2261 C C . PRO A 1 275 ? 1.986 6.157 7.385 1.00 91.62 275 PRO A C 1
ATOM 2263 O O . PRO A 1 275 ? 1.882 6.596 8.532 1.00 91.62 275 PRO A O 1
ATOM 2266 N N . HIS A 1 276 ? 2.702 5.077 7.091 1.00 88.44 276 HIS A N 1
ATOM 2267 C CA . HIS A 1 276 ? 3.642 4.459 8.018 1.00 88.44 276 HIS A CA 1
ATOM 2268 C C . HIS A 1 276 ? 4.995 5.171 7.929 1.00 88.44 276 HIS A C 1
ATOM 2270 O O . HIS A 1 276 ? 5.489 5.434 6.831 1.00 88.44 276 HIS A O 1
ATOM 2276 N N . GLN A 1 277 ? 5.593 5.494 9.075 1.00 77.88 277 GLN A N 1
ATOM 2277 C CA . GLN A 1 277 ? 6.850 6.239 9.144 1.00 77.88 277 GLN A CA 1
ATOM 2278 C C . GLN A 1 277 ? 7.928 5.424 9.854 1.00 77.88 277 GLN A C 1
ATOM 2280 O O . GLN A 1 277 ? 7.726 4.968 10.976 1.00 77.88 277 GLN A O 1
ATOM 2285 N N . ASN A 1 278 ? 9.103 5.321 9.228 1.00 67.88 278 ASN A N 1
ATOM 2286 C CA . ASN A 1 278 ? 10.257 4.603 9.784 1.00 67.88 278 ASN A CA 1
ATOM 2287 C C . ASN A 1 278 ? 11.381 5.524 10.290 1.00 67.88 278 ASN A C 1
ATOM 2289 O O . ASN A 1 278 ? 12.370 5.040 10.835 1.00 67.88 278 ASN A O 1
ATOM 2293 N N . ILE A 1 279 ? 11.240 6.844 10.137 1.00 60.16 279 ILE A N 1
ATOM 2294 C CA . ILE A 1 279 ? 12.327 7.822 10.338 1.00 60.16 279 ILE A CA 1
ATOM 2295 C C . ILE A 1 279 ? 12.796 7.893 11.800 1.00 60.16 279 ILE A C 1
ATOM 2297 O O . ILE A 1 279 ? 13.982 8.039 12.068 1.00 60.16 279 ILE A O 1
ATOM 2301 N N . THR A 1 280 ? 11.879 7.783 12.763 1.00 58.66 280 THR A N 1
ATOM 2302 C CA . THR A 1 280 ? 12.167 8.036 14.188 1.00 58.66 280 THR A CA 1
ATOM 2303 C C . THR A 1 280 ? 12.323 6.760 15.019 1.00 58.66 280 THR A C 1
ATOM 2305 O O . THR A 1 280 ? 12.493 6.836 16.235 1.00 58.66 280 THR A O 1
ATOM 2308 N N . GLY A 1 281 ? 12.191 5.578 14.400 1.00 64.50 281 GLY A N 1
ATOM 2309 C CA . GLY A 1 281 ? 12.097 4.293 15.109 1.00 64.50 281 GLY A CA 1
ATOM 2310 C C . GLY A 1 281 ? 10.845 4.153 15.991 1.00 64.50 281 GLY A C 1
ATOM 2311 O O . GLY A 1 281 ? 10.701 3.171 16.722 1.00 64.50 281 GLY A O 1
ATOM 2312 N N . LYS A 1 282 ? 9.928 5.128 15.938 1.00 70.69 282 LYS A N 1
ATOM 2313 C CA . LYS A 1 282 ? 8.714 5.181 16.744 1.00 70.69 282 LYS A CA 1
ATOM 2314 C C . LYS A 1 282 ? 7.490 4.970 15.865 1.00 70.69 282 LYS A C 1
ATOM 2316 O O . LYS A 1 282 ? 7.270 5.712 14.915 1.00 70.69 282 LYS A O 1
ATOM 2321 N N . LYS A 1 283 ? 6.656 3.996 16.238 1.00 81.38 283 LYS A N 1
ATOM 2322 C CA . LYS A 1 283 ? 5.366 3.761 15.578 1.00 81.38 283 LYS A CA 1
ATOM 2323 C C . LYS A 1 283 ? 4.494 5.012 15.664 1.00 81.38 283 LYS A C 1
ATOM 2325 O O . LYS A 1 283 ? 4.371 5.604 16.737 1.00 81.38 283 LYS A O 1
ATOM 2330 N N . ASN A 1 284 ? 3.863 5.380 14.555 1.00 88.12 284 ASN A N 1
ATOM 2331 C CA . ASN A 1 284 ? 2.868 6.443 14.505 1.00 88.12 284 ASN A CA 1
ATOM 2332 C C . ASN A 1 284 ? 1.442 5.864 14.483 1.00 88.12 284 ASN A C 1
ATOM 2334 O O . ASN A 1 284 ? 1.254 4.738 14.030 1.00 88.12 284 ASN A O 1
ATOM 2338 N N . PRO A 1 285 ? 0.426 6.627 14.929 1.00 92.19 285 PRO A N 1
ATOM 2339 C CA . PRO A 1 285 ? -0.966 6.200 14.821 1.00 92.19 285 PRO A CA 1
ATOM 2340 C C . PRO A 1 285 ? -1.391 5.977 13.371 1.00 92.19 285 PRO A C 1
ATOM 2342 O O . PRO A 1 285 ? -1.054 6.791 12.502 1.00 92.19 285 PRO A O 1
ATOM 2345 N N . GLU A 1 286 ? -2.159 4.918 13.140 1.00 94.88 286 GLU A N 1
ATOM 2346 C CA . GLU A 1 286 ? -2.531 4.426 11.807 1.00 94.88 286 GLU A CA 1
ATOM 2347 C C . GLU A 1 286 ? -3.793 5.089 11.239 1.00 94.88 286 GLU A C 1
ATOM 2349 O O . GLU A 1 286 ? -3.989 5.097 10.027 1.00 94.88 286 GLU A O 1
ATOM 2354 N N . LEU A 1 287 ? -4.647 5.670 12.086 1.00 97.50 287 LEU A N 1
ATOM 2355 C CA . LEU A 1 287 ? -5.945 6.221 11.693 1.00 97.50 287 LEU A CA 1
ATOM 2356 C C . LEU A 1 287 ? -6.063 7.713 12.010 1.00 97.50 287 LEU A C 1
ATOM 2358 O O . LEU A 1 287 ? -5.466 8.217 12.962 1.00 97.50 287 LEU A O 1
ATOM 2362 N N . GLU A 1 288 ? -6.902 8.417 11.254 1.00 97.75 288 GLU A N 1
ATOM 2363 C CA . GLU A 1 288 ? -7.341 9.782 11.554 1.00 97.75 288 GLU A CA 1
ATOM 2364 C C . GLU A 1 288 ? -8.837 9.962 11.272 1.00 97.75 288 GLU A C 1
ATOM 2366 O O . GLU A 1 288 ? -9.353 9.524 10.242 1.00 97.75 288 GLU A O 1
ATOM 2371 N N . ILE A 1 289 ? -9.535 10.640 12.187 1.00 98.31 289 ILE A N 1
ATOM 2372 C CA . ILE A 1 289 ? -10.938 11.050 12.054 1.00 98.31 289 ILE A CA 1
ATOM 2373 C C . ILE A 1 289 ? -11.047 12.498 12.533 1.00 98.31 289 ILE A C 1
ATOM 2375 O O . ILE A 1 289 ? -10.786 12.792 13.699 1.00 98.31 289 ILE A O 1
ATOM 2379 N N . LYS A 1 290 ? -11.468 13.412 11.647 1.00 95.25 290 LYS A N 1
ATOM 2380 C CA . LYS A 1 290 ? -11.617 14.855 11.943 1.00 95.25 290 LYS A CA 1
ATOM 2381 C C . LYS A 1 290 ? -10.352 15.481 12.569 1.00 95.25 290 LYS A C 1
ATOM 2383 O O . LYS A 1 290 ? -10.449 16.238 13.530 1.00 95.25 290 LYS A O 1
ATOM 2388 N N . GLY A 1 291 ? -9.172 15.121 12.058 1.00 95.50 291 GLY A N 1
ATOM 2389 C CA . GLY A 1 291 ? -7.879 15.608 12.557 1.00 95.50 291 GLY A CA 1
ATOM 2390 C C . GLY A 1 291 ? -7.423 15.005 13.893 1.00 95.50 291 GLY A C 1
ATOM 2391 O O . GLY A 1 291 ? -6.333 15.319 14.361 1.00 95.50 291 GLY A O 1
ATOM 2392 N N . ILE A 1 292 ? -8.221 14.130 14.513 1.00 97.81 292 ILE A N 1
ATOM 2393 C CA . ILE A 1 292 ? -7.821 13.371 15.702 1.00 97.81 292 ILE A CA 1
ATOM 2394 C C . ILE A 1 292 ? -7.216 12.059 15.221 1.00 97.81 292 ILE A C 1
ATOM 2396 O O . ILE A 1 292 ? -7.800 11.401 14.363 1.00 97.81 292 ILE A O 1
ATOM 2400 N N . LYS A 1 293 ? -6.062 11.677 15.770 1.00 97.38 293 LYS A N 1
ATOM 2401 C CA . LYS A 1 293 ? -5.360 10.440 15.416 1.00 97.38 293 LYS A CA 1
ATOM 2402 C C . LYS A 1 293 ? -5.791 9.278 16.303 1.00 97.38 293 LYS A C 1
ATOM 2404 O O . LYS A 1 293 ? -6.148 9.470 17.464 1.00 97.38 293 LYS A O 1
ATOM 2409 N N . GLY A 1 294 ? -5.723 8.068 15.779 1.00 97.38 294 GLY A N 1
ATOM 2410 C CA . GLY A 1 294 ? -6.092 6.876 16.521 1.00 97.38 294 GLY A CA 1
ATOM 2411 C C . GLY A 1 294 ? -5.477 5.615 15.959 1.00 97.38 294 GLY A C 1
ATOM 2412 O O . GLY A 1 294 ? -4.793 5.629 14.938 1.00 97.38 294 GLY A O 1
ATOM 2413 N N . ASP A 1 295 ? -5.757 4.517 16.640 1.00 97.00 295 ASP A N 1
ATOM 2414 C CA . ASP A 1 295 ? -5.344 3.181 16.234 1.00 97.00 295 ASP A CA 1
ATOM 2415 C C . ASP A 1 295 ? -6.525 2.229 16.274 1.00 97.00 295 ASP A C 1
ATOM 2417 O O . ASP A 1 295 ? -7.418 2.344 17.121 1.00 97.00 295 ASP A O 1
ATOM 2421 N N . HIS A 1 296 ? -6.482 1.240 15.391 1.00 96.38 296 HIS A N 1
ATOM 2422 C CA . HIS A 1 296 ? -7.320 0.064 15.502 1.00 96.38 296 HIS A CA 1
ATOM 2423 C C . HIS A 1 296 ? -6.598 -1.024 16.300 1.00 96.38 296 HIS A C 1
ATOM 2425 O O . HIS A 1 296 ? -5.383 -1.210 16.231 1.00 96.38 296 HIS A O 1
ATOM 2431 N N . VAL A 1 297 ? -7.371 -1.716 17.131 1.00 94.50 297 VAL A N 1
ATOM 2432 C CA . VAL A 1 297 ? -6.899 -2.785 18.002 1.00 94.50 297 VAL A CA 1
ATOM 2433 C C . VAL A 1 297 ? -7.893 -3.932 18.001 1.00 94.50 297 VAL A C 1
ATOM 2435 O O . VAL A 1 297 ? -9.104 -3.731 18.082 1.00 94.50 297 VAL A O 1
ATOM 2438 N N . ARG A 1 298 ? -7.368 -5.156 17.989 1.00 91.75 298 ARG A N 1
ATOM 2439 C CA . ARG A 1 298 ? -8.149 -6.380 18.179 1.00 91.75 298 ARG A CA 1
ATOM 2440 C C . ARG A 1 298 ? -7.772 -7.013 19.514 1.00 91.75 298 ARG A C 1
ATOM 2442 O O . ARG A 1 298 ? -6.603 -7.346 19.705 1.00 91.75 298 ARG A O 1
ATOM 2449 N N . PRO A 1 299 ? -8.713 -7.203 20.451 1.00 90.88 299 PRO A N 1
ATOM 2450 C CA . PRO A 1 299 ? -8.450 -7.967 21.666 1.00 90.88 299 PRO A CA 1
ATOM 2451 C C . PRO A 1 299 ? -8.100 -9.427 21.327 1.00 90.88 299 PRO A C 1
ATOM 2453 O O . PRO A 1 299 ? -8.956 -10.184 20.885 1.00 90.88 299 PRO A O 1
ATOM 2456 N N . ARG A 1 300 ? -6.838 -9.833 21.530 1.00 81.75 300 ARG A N 1
ATOM 2457 C CA . ARG A 1 300 ? -6.337 -11.185 21.179 1.00 81.75 300 ARG A CA 1
ATOM 2458 C C . ARG A 1 300 ? -6.342 -12.193 22.341 1.00 81.75 300 ARG A C 1
ATOM 2460 O O . ARG A 1 300 ? -5.994 -13.352 22.155 1.00 81.75 300 ARG A O 1
ATOM 2467 N N . SER A 1 301 ? -6.683 -11.768 23.559 1.00 87.06 301 SER A N 1
ATOM 2468 C CA . SER A 1 301 ? -6.650 -12.641 24.744 1.00 87.06 301 SER A CA 1
ATOM 2469 C C . SER A 1 301 ? -7.902 -13.515 24.845 1.00 87.06 301 SER A C 1
ATOM 2471 O O . SER A 1 301 ? -9.006 -13.017 24.641 1.00 87.06 301 SER A O 1
ATOM 2473 N N . LYS A 1 302 ? -7.743 -14.776 25.284 1.00 85.69 302 LYS A N 1
ATOM 2474 C CA . LYS A 1 302 ? -8.871 -15.649 25.672 1.00 85.69 302 LYS A CA 1
ATOM 2475 C C . LYS A 1 302 ? -9.757 -14.999 26.744 1.00 85.69 302 LYS A C 1
ATOM 2477 O O . LYS A 1 302 ? -10.966 -15.190 26.751 1.00 85.69 302 LYS A O 1
ATOM 2482 N N . ASN A 1 303 ? -9.160 -14.214 27.646 1.00 91.69 303 ASN A N 1
ATOM 2483 C CA . ASN A 1 303 ? -9.903 -13.411 28.609 1.00 91.69 303 ASN A CA 1
ATOM 2484 C C . ASN A 1 303 ? -10.184 -12.026 28.016 1.00 91.69 303 ASN A C 1
ATOM 2486 O O . ASN A 1 303 ? -9.273 -11.210 27.860 1.00 91.69 303 ASN A O 1
ATOM 2490 N N . LEU A 1 304 ? -11.456 -11.741 27.738 1.00 91.38 304 LEU A N 1
ATOM 2491 C CA . LEU A 1 304 ? -11.874 -10.507 27.075 1.00 91.38 304 LEU A CA 1
ATOM 2492 C C . LEU A 1 304 ? -11.441 -9.237 27.829 1.00 91.38 304 LEU A C 1
ATOM 2494 O O . LEU A 1 304 ? -10.917 -8.313 27.207 1.00 91.38 304 LEU A O 1
ATOM 2498 N N . LYS A 1 305 ? -11.594 -9.190 29.161 1.00 93.06 305 LYS A N 1
ATOM 2499 C CA . LYS A 1 305 ? -11.181 -8.025 29.968 1.00 93.06 305 LYS A CA 1
ATOM 2500 C C . LYS A 1 305 ? -9.676 -7.788 29.844 1.00 93.06 305 LYS A C 1
ATOM 2502 O O . LYS A 1 305 ? -9.238 -6.674 29.570 1.00 93.06 305 LYS A O 1
ATOM 2507 N N . ARG A 1 306 ? -8.865 -8.843 29.951 1.00 94.56 306 ARG A N 1
ATOM 2508 C CA . ARG A 1 306 ? -7.414 -8.728 29.739 1.00 94.56 306 ARG A CA 1
ATOM 2509 C C . ARG A 1 306 ? -7.087 -8.277 28.314 1.00 94.56 306 ARG A C 1
ATOM 2511 O O . ARG A 1 306 ? -6.249 -7.401 28.136 1.00 94.56 306 ARG A O 1
ATOM 2518 N N . GLY A 1 307 ? -7.774 -8.827 27.314 1.00 94.06 307 GLY A N 1
ATOM 2519 C CA . GLY A 1 307 ? -7.600 -8.456 25.910 1.00 94.06 307 GLY A CA 1
ATOM 2520 C C . GLY A 1 307 ? -7.862 -6.973 25.655 1.00 94.06 307 GLY A C 1
ATOM 2521 O O . GLY A 1 307 ? -7.046 -6.312 25.022 1.00 94.06 307 GLY A O 1
ATOM 2522 N N . ILE A 1 308 ? -8.955 -6.435 26.199 1.00 94.62 308 ILE A N 1
ATOM 2523 C CA . ILE A 1 308 ? -9.279 -5.005 26.106 1.00 94.62 308 ILE A CA 1
ATOM 2524 C C . ILE A 1 308 ? -8.259 -4.177 26.885 1.00 94.62 308 ILE A C 1
ATOM 2526 O O . ILE A 1 308 ? -7.825 -3.139 26.401 1.00 94.62 308 ILE A O 1
ATOM 2530 N N . SER A 1 309 ? -7.849 -4.622 28.076 1.00 95.38 309 SER A N 1
ATOM 2531 C CA . SER A 1 309 ? -6.844 -3.903 28.857 1.00 95.38 309 SER A CA 1
ATOM 2532 C C . SER A 1 309 ? -5.560 -3.704 28.056 1.00 95.38 309 SER A C 1
ATOM 2534 O O . SER A 1 309 ? -5.113 -2.568 27.904 1.00 95.38 309 SER A O 1
ATOM 2536 N N . ASN A 1 310 ? -5.030 -4.798 27.508 1.00 94.50 310 ASN A N 1
ATOM 2537 C CA . ASN A 1 310 ? -3.823 -4.795 26.691 1.00 94.50 310 ASN A CA 1
ATOM 2538 C C . ASN A 1 310 ? -4.000 -3.919 25.450 1.00 94.50 310 ASN A C 1
ATOM 2540 O O . ASN A 1 310 ? -3.157 -3.078 25.182 1.00 94.50 310 ASN A O 1
ATOM 2544 N N . ALA A 1 311 ? -5.139 -4.024 24.762 1.00 92.62 311 ALA A N 1
ATOM 2545 C CA . ALA A 1 311 ? -5.423 -3.226 23.574 1.00 92.62 311 ALA A CA 1
ATOM 2546 C C . ALA A 1 311 ? -5.288 -1.707 23.818 1.00 92.62 311 ALA A C 1
ATOM 2548 O O . ALA A 1 311 ? -4.755 -0.989 22.976 1.00 92.62 311 ALA A O 1
ATOM 2549 N N . PHE A 1 312 ? -5.716 -1.209 24.984 1.00 95.12 312 PHE A N 1
ATOM 2550 C CA . PHE A 1 312 ? -5.483 0.188 25.366 1.00 95.12 312 PHE A CA 1
ATOM 2551 C C . PHE A 1 312 ? -4.045 0.430 25.825 1.00 95.12 312 PHE A C 1
ATOM 2553 O O . PHE A 1 312 ? -3.424 1.405 25.405 1.00 95.12 312 PHE A O 1
ATOM 2560 N N . ASP A 1 313 ? -3.526 -0.418 26.716 1.00 95.00 313 ASP A N 1
ATOM 2561 C CA . ASP A 1 313 ? -2.212 -0.216 27.328 1.00 95.00 313 ASP A CA 1
ATOM 2562 C C . ASP A 1 313 ? -1.077 -0.276 26.281 1.00 95.00 313 ASP A C 1
ATOM 2564 O O . ASP A 1 313 ? -0.109 0.471 26.406 1.00 95.00 313 ASP A O 1
ATOM 2568 N N . ASP A 1 314 ? -1.216 -1.068 25.217 1.00 93.31 314 ASP A N 1
ATOM 2569 C CA . ASP A 1 314 ? -0.234 -1.179 24.131 1.00 93.31 314 ASP A CA 1
ATOM 2570 C C . ASP A 1 314 ? -0.135 0.121 23.320 1.00 93.31 314 ASP A C 1
ATOM 2572 O O . ASP A 1 314 ? 0.959 0.546 22.950 1.00 93.31 314 ASP A O 1
ATOM 2576 N N . LYS A 1 315 ? -1.270 0.789 23.079 1.00 94.25 315 LYS A N 1
ATOM 2577 C CA . LYS A 1 315 ? -1.338 2.006 22.253 1.00 94.25 315 LYS A CA 1
ATOM 2578 C C . LYS A 1 315 ? -1.161 3.296 23.055 1.00 94.25 315 LYS A C 1
ATOM 2580 O O . LYS A 1 315 ? -0.647 4.275 22.523 1.00 94.25 315 LYS A O 1
ATOM 2585 N N . LEU A 1 316 ? -1.558 3.313 24.330 1.00 94.88 316 LEU A N 1
ATOM 2586 C CA . LEU A 1 316 ? -1.577 4.512 25.189 1.00 94.88 316 LEU A CA 1
ATOM 2587 C C . LEU A 1 316 ? -0.618 4.433 26.386 1.00 94.88 316 LEU A C 1
ATOM 2589 O O . LEU A 1 316 ? -0.411 5.421 27.092 1.00 94.88 316 LEU A O 1
ATOM 2593 N N . GLY A 1 317 ? -0.069 3.253 26.677 1.00 93.06 317 GLY A N 1
ATOM 2594 C CA . GLY A 1 317 ? 0.900 3.045 27.750 1.00 93.06 317 GLY A CA 1
ATOM 2595 C C . GLY A 1 317 ? 2.264 3.653 27.437 1.00 93.06 317 GLY A C 1
ATOM 2596 O O . GLY A 1 317 ? 2.430 4.420 26.495 1.00 93.06 317 GLY A O 1
ATOM 2597 N N . LYS A 1 318 ? 3.277 3.314 28.246 1.00 89.81 318 LYS A N 1
ATOM 2598 C CA . LYS A 1 318 ? 4.562 4.037 28.265 1.00 89.81 318 LYS A CA 1
ATOM 2599 C C . LYS A 1 318 ? 5.241 4.160 26.892 1.00 89.81 318 LYS A C 1
ATOM 2601 O O . LYS A 1 318 ? 5.830 5.204 26.628 1.00 89.81 318 LYS A O 1
ATOM 2606 N N . LYS A 1 319 ? 5.148 3.120 26.058 1.00 87.38 319 LYS A N 1
ATOM 2607 C CA . LYS A 1 319 ? 5.743 3.047 24.711 1.00 87.38 319 LYS A CA 1
ATOM 2608 C C . LYS A 1 319 ? 4.708 3.167 23.581 1.00 87.38 319 LYS A C 1
ATOM 2610 O O . LYS A 1 319 ? 5.051 2.944 22.427 1.00 87.38 319 LYS A O 1
ATOM 2615 N N . GLY A 1 320 ? 3.453 3.461 23.914 1.00 90.56 320 GLY A N 1
ATOM 2616 C CA . GLY A 1 320 ? 2.358 3.476 22.955 1.00 90.56 320 GLY A CA 1
ATOM 2617 C C . GLY A 1 320 ? 2.370 4.723 22.073 1.00 90.56 320 GLY A C 1
ATOM 2618 O O . GLY A 1 320 ? 2.652 5.827 22.545 1.00 90.56 320 GLY A O 1
ATOM 2619 N N . GLN A 1 321 ? 2.039 4.554 20.794 1.00 90.88 321 GLN A N 1
ATOM 2620 C CA . GLN A 1 321 ? 2.072 5.628 19.798 1.00 90.88 321 GLN A CA 1
ATOM 2621 C C . GLN A 1 321 ? 1.063 6.757 20.047 1.00 90.88 321 GLN A C 1
ATOM 2623 O O . GLN A 1 321 ? 1.286 7.879 19.607 1.00 90.88 321 GLN A O 1
ATOM 2628 N N . LEU A 1 322 ? -0.028 6.492 20.773 1.00 94.62 322 LEU A N 1
ATOM 2629 C CA . LEU A 1 322 ? -1.047 7.495 21.091 1.00 94.62 322 LEU A CA 1
ATOM 2630 C C . LEU A 1 322 ? -0.710 8.293 22.351 1.00 94.62 322 LEU A C 1
ATOM 2632 O O . LEU A 1 322 ? -1.413 9.249 22.661 1.00 94.62 322 LEU A O 1
ATOM 2636 N N . ARG A 1 323 ? 0.328 7.916 23.108 1.00 92.19 323 ARG A N 1
ATOM 2637 C CA . ARG A 1 323 ? 0.631 8.522 24.415 1.00 92.19 323 ARG A CA 1
ATOM 2638 C C . ARG A 1 323 ? 0.910 10.024 24.329 1.00 92.19 323 ARG A C 1
ATOM 2640 O O . ARG A 1 323 ? 0.517 10.763 25.224 1.00 92.19 323 ARG A O 1
ATOM 2647 N N . GLU A 1 324 ? 1.609 10.453 23.284 1.00 89.94 324 GLU A N 1
ATOM 2648 C CA . GLU A 1 324 ? 2.021 11.853 23.095 1.00 89.94 324 GLU A CA 1
ATOM 2649 C C . GLU A 1 324 ? 0.984 12.699 22.359 1.00 89.94 324 GLU A C 1
ATOM 2651 O O . GLU A 1 324 ? 1.119 13.919 22.268 1.00 89.94 324 GLU A O 1
ATOM 2656 N N . GLU A 1 325 ? -0.080 12.078 21.856 1.00 94.25 325 GLU A N 1
ATOM 2657 C CA . GLU A 1 325 ? -1.140 12.810 21.185 1.00 94.25 325 GLU A CA 1
ATOM 2658 C C . GLU A 1 325 ? -1.985 13.557 22.218 1.00 94.25 325 GLU A C 1
ATOM 2660 O O . GLU A 1 325 ? -2.516 12.960 23.159 1.00 94.25 325 GLU A O 1
ATOM 2665 N N . LYS A 1 326 ? -2.153 14.872 22.016 1.00 94.94 326 LYS A N 1
ATOM 2666 C CA . LYS A 1 326 ? -3.012 15.723 22.862 1.00 94.94 326 LYS A CA 1
ATOM 2667 C C . LYS A 1 326 ? -4.457 15.218 22.888 1.00 94.94 326 LYS A C 1
ATOM 2669 O O . LYS A 1 326 ? -5.129 15.303 23.911 1.00 94.94 326 LYS A O 1
ATOM 2674 N N . LYS A 1 327 ? -4.914 14.717 21.741 1.00 97.25 327 LYS A N 1
ATOM 2675 C CA . LYS A 1 327 ? -6.230 14.127 21.508 1.00 97.25 327 LYS A CA 1
ATOM 2676 C C . LYS A 1 327 ? -6.052 12.867 20.682 1.00 97.25 327 LYS A C 1
ATOM 2678 O O . LYS A 1 327 ? -5.334 12.885 19.685 1.00 97.25 327 LYS A O 1
ATOM 2683 N N . SER A 1 328 ? -6.722 11.798 21.079 1.00 98.06 328 SER A N 1
ATOM 2684 C CA . SER A 1 328 ? -6.607 10.495 20.434 1.00 98.06 328 SER A CA 1
ATOM 2685 C C . SER A 1 328 ? -7.922 9.723 20.442 1.00 98.06 328 SER A C 1
ATOM 2687 O O . SER A 1 328 ? -8.864 10.077 21.155 1.00 98.06 328 SER A O 1
ATOM 2689 N N . PHE A 1 329 ? -7.992 8.646 19.669 1.00 98.50 329 PHE A N 1
ATOM 2690 C CA . PHE A 1 329 ? -9.063 7.661 19.770 1.00 98.50 329 PHE A CA 1
ATOM 2691 C C . PHE A 1 329 ? -8.539 6.240 19.576 1.00 98.50 329 PHE A C 1
ATOM 2693 O O . PHE A 1 329 ? -7.438 6.026 19.076 1.00 98.50 329 PHE A O 1
ATOM 2700 N N . VAL A 1 330 ? -9.351 5.258 19.960 1.00 98.06 330 VAL A N 1
ATOM 2701 C CA . VAL A 1 330 ? -9.076 3.836 19.720 1.00 98.06 330 VAL A CA 1
ATOM 2702 C C . VAL A 1 330 ? -10.304 3.184 19.094 1.00 98.06 330 VAL A C 1
ATOM 2704 O O . VAL A 1 330 ? -11.423 3.405 19.563 1.00 98.06 330 VAL A O 1
ATOM 2707 N N . VAL A 1 331 ? -10.093 2.375 18.055 1.00 98.06 331 VAL A N 1
ATOM 2708 C CA . VAL A 1 331 ? -11.107 1.501 17.448 1.00 98.06 331 VAL A CA 1
ATOM 2709 C C . VAL A 1 331 ? -10.898 0.080 17.956 1.00 98.06 331 VAL A C 1
ATOM 2711 O O . VAL A 1 331 ? -9.924 -0.572 17.597 1.00 98.06 331 VAL A O 1
ATOM 2714 N N . ILE A 1 332 ? -11.818 -0.418 18.772 1.00 96.94 332 ILE A N 1
ATOM 2715 C CA . ILE A 1 332 ? -11.797 -1.783 19.298 1.00 96.94 332 ILE A CA 1
ATOM 2716 C C . ILE A 1 332 ? -12.593 -2.673 18.343 1.00 96.94 332 ILE A C 1
ATOM 2718 O O . ILE A 1 332 ? -13.815 -2.554 18.254 1.00 96.94 332 ILE A O 1
ATOM 2722 N N . GLY A 1 333 ? -11.901 -3.543 17.614 1.00 95.38 333 GLY A N 1
ATOM 2723 C CA . GLY A 1 333 ? -12.490 -4.421 16.609 1.00 95.38 333 GLY A CA 1
ATOM 2724 C C . GLY A 1 333 ? -12.758 -5.835 17.116 1.00 95.38 333 GLY A C 1
ATOM 2725 O O . GLY A 1 333 ? -11.852 -6.503 17.615 1.00 95.38 333 GLY A O 1
ATOM 2726 N N . PHE A 1 334 ? -13.985 -6.314 16.906 1.00 93.50 334 PHE A N 1
ATOM 2727 C CA . PHE A 1 334 ? -14.378 -7.713 17.071 1.00 93.50 334 PHE A CA 1
ATOM 2728 C C . PHE A 1 334 ? -14.866 -8.281 15.738 1.00 93.50 334 PHE A C 1
ATOM 2730 O O . PHE A 1 334 ? -15.741 -7.709 15.088 1.00 93.50 334 PHE A O 1
ATOM 2737 N N . THR A 1 335 ? -14.320 -9.431 15.340 1.00 89.31 335 THR A N 1
ATOM 2738 C CA . THR A 1 335 ? -14.715 -10.147 14.113 1.00 89.31 335 THR A CA 1
ATOM 2739 C C . THR A 1 335 ? -16.050 -10.886 14.252 1.00 89.31 335 THR A C 1
ATOM 2741 O O . THR A 1 335 ? -16.582 -11.387 13.265 1.00 89.31 335 THR A O 1
ATOM 2744 N N . TYR A 1 336 ? -16.602 -10.932 15.465 1.00 89.81 336 TYR A N 1
ATOM 2745 C CA . TYR A 1 336 ? -17.840 -11.612 15.827 1.00 89.81 336 TYR A CA 1
ATOM 2746 C C . TYR A 1 336 ? -18.854 -10.641 16.456 1.00 89.81 336 TYR A C 1
ATOM 2748 O O . TYR A 1 336 ? -18.523 -9.518 16.858 1.00 89.81 336 TYR A O 1
ATOM 2756 N N . GLU A 1 337 ? -20.109 -11.079 16.524 1.00 89.88 337 GLU A N 1
ATOM 2757 C CA . GLU A 1 337 ? -21.189 -10.351 17.193 1.00 89.88 337 GLU A CA 1
ATOM 2758 C C . GLU A 1 337 ? -21.038 -10.437 18.715 1.00 89.88 337 GLU A C 1
ATOM 2760 O O . GLU A 1 337 ? -20.882 -11.514 19.291 1.00 89.88 337 GLU A O 1
ATOM 2765 N N . LEU A 1 338 ? -21.050 -9.287 19.385 1.00 89.62 338 LEU A N 1
ATOM 2766 C CA . LEU A 1 338 ? -20.884 -9.208 20.830 1.00 89.62 338 LEU A CA 1
ATOM 2767 C C . LEU A 1 338 ? -22.189 -9.578 21.544 1.00 89.62 338 LEU A C 1
ATOM 2769 O O . LEU A 1 338 ? -23.188 -8.869 21.448 1.00 89.62 338 LEU A O 1
ATOM 2773 N N . THR A 1 339 ? -22.147 -10.647 22.337 1.00 87.25 339 THR A N 1
ATOM 2774 C CA . THR A 1 339 ? -23.286 -11.102 23.151 1.00 87.25 339 THR A CA 1
ATOM 2775 C C . THR A 1 339 ? -23.424 -10.315 24.463 1.00 87.25 339 THR A C 1
ATOM 2777 O O . THR A 1 339 ? -22.514 -9.586 24.870 1.00 87.25 339 THR A O 1
ATOM 2780 N N . ASN A 1 340 ? -24.531 -10.508 25.195 1.00 83.56 340 ASN A N 1
ATOM 2781 C CA . ASN A 1 340 ? -24.747 -9.911 26.525 1.00 83.56 340 ASN A CA 1
ATOM 2782 C C . ASN A 1 340 ? -23.591 -10.194 27.498 1.00 83.56 340 ASN A C 1
ATOM 2784 O O . ASN A 1 340 ? -23.121 -9.278 28.178 1.00 83.56 340 ASN A O 1
ATOM 2788 N N . GLY A 1 341 ? -23.094 -11.436 27.518 1.00 79.88 341 GLY A N 1
ATOM 2789 C CA . GLY A 1 341 ? -21.980 -11.838 28.379 1.00 79.88 341 GLY A CA 1
ATOM 2790 C C . GLY A 1 341 ? -20.675 -11.113 28.036 1.00 79.88 341 GLY A C 1
ATOM 2791 O O . GLY A 1 341 ? -19.915 -10.736 28.929 1.00 79.88 341 GLY A O 1
ATOM 2792 N N . ASN A 1 342 ? -20.432 -10.837 26.749 1.00 87.38 342 ASN A N 1
ATOM 2793 C CA . ASN A 1 342 ? -19.258 -10.074 26.323 1.00 87.38 342 ASN A CA 1
ATOM 2794 C C . ASN A 1 342 ? -19.405 -8.575 26.605 1.00 87.38 342 ASN A C 1
ATOM 2796 O O . ASN A 1 342 ? -18.433 -7.935 27.003 1.00 87.38 342 ASN A O 1
ATOM 2800 N N . LEU A 1 343 ? -20.602 -8.015 26.418 1.00 91.56 343 LEU A N 1
ATOM 2801 C CA . LEU A 1 343 ? -20.840 -6.572 26.506 1.00 91.56 343 LEU A CA 1
ATOM 2802 C C . LEU A 1 343 ? -20.671 -6.022 27.922 1.00 91.56 343 LEU A C 1
ATOM 2804 O O . LEU A 1 343 ? -20.131 -4.929 28.072 1.00 91.56 343 LEU A O 1
ATOM 2808 N N . GLY A 1 344 ? -21.044 -6.779 28.958 1.00 91.88 344 GLY A N 1
ATOM 2809 C CA . GLY A 1 344 ? -20.785 -6.376 30.346 1.00 91.88 344 GLY A CA 1
ATOM 2810 C C . GLY A 1 344 ? -19.286 -6.293 30.657 1.00 91.88 344 GLY A C 1
ATOM 2811 O O . GLY A 1 344 ? -18.803 -5.295 31.194 1.00 91.88 344 GLY A O 1
ATOM 2812 N N . ALA A 1 345 ? -18.525 -7.316 30.253 1.00 92.25 345 ALA A N 1
ATOM 2813 C CA . ALA A 1 345 ? -17.072 -7.336 30.411 1.00 92.25 345 ALA A CA 1
ATOM 2814 C C . ALA A 1 345 ? -16.380 -6.238 29.589 1.00 92.25 345 ALA A C 1
ATOM 2816 O O . ALA A 1 345 ? -15.448 -5.600 30.086 1.00 92.25 345 ALA A O 1
ATOM 2817 N N . LEU A 1 346 ? -16.856 -6.002 28.361 1.00 95.12 346 LEU A N 1
ATOM 2818 C CA . LEU A 1 346 ? -16.392 -4.917 27.508 1.00 95.12 346 LEU A CA 1
ATOM 2819 C C . LEU A 1 346 ? -16.620 -3.571 28.178 1.00 95.12 346 LEU A C 1
ATOM 2821 O O . LEU A 1 346 ? -15.651 -2.848 28.382 1.00 95.12 346 LEU A O 1
ATOM 2825 N N . ALA A 1 347 ? -17.858 -3.283 28.581 1.00 95.81 347 ALA A N 1
ATOM 2826 C CA . ALA A 1 347 ? -18.224 -2.008 29.177 1.00 95.81 347 ALA A CA 1
ATOM 2827 C C . ALA A 1 347 ? -17.437 -1.709 30.449 1.00 95.81 347 ALA A C 1
ATOM 2829 O O . ALA A 1 347 ? -16.878 -0.621 30.578 1.00 95.81 347 ALA A O 1
ATOM 2830 N N . GLN A 1 348 ? -17.312 -2.681 31.353 1.00 95.19 348 GLN A N 1
ATOM 2831 C CA . GLN A 1 348 ? -16.540 -2.497 32.579 1.00 95.19 348 GLN A CA 1
ATOM 2832 C C . GLN A 1 348 ? -15.078 -2.149 32.274 1.00 95.19 348 GLN A C 1
ATOM 2834 O O . GLN A 1 348 ? -14.520 -1.189 32.816 1.00 95.19 348 GLN A O 1
ATOM 2839 N N . GLN A 1 349 ? -14.444 -2.924 31.393 1.00 96.44 349 GLN A N 1
ATOM 2840 C CA . GLN A 1 349 ? -13.021 -2.766 31.133 1.00 96.44 349 GLN A CA 1
ATOM 2841 C C . GLN A 1 349 ? -12.715 -1.522 30.293 1.00 96.44 349 GLN A C 1
ATOM 2843 O O . GLN A 1 349 ? -11.761 -0.799 30.601 1.00 96.44 349 GLN A O 1
ATOM 2848 N N . SER A 1 350 ? -13.507 -1.251 29.255 1.00 96.69 350 SER A N 1
ATOM 2849 C CA . SER A 1 350 ? -13.331 -0.071 28.409 1.00 96.69 350 SER A CA 1
ATOM 2850 C C . SER A 1 350 ? -13.641 1.212 29.178 1.00 96.69 350 SER A C 1
ATOM 2852 O O . SER A 1 350 ? -12.906 2.181 29.015 1.00 96.69 350 SER A O 1
ATOM 2854 N N . TRP A 1 351 ? -14.626 1.217 30.086 1.00 97.56 351 TRP A N 1
ATOM 2855 C CA . TRP A 1 351 ? -14.885 2.344 30.994 1.00 97.56 351 TRP A CA 1
ATOM 2856 C C . TRP A 1 351 ? -13.667 2.675 31.856 1.00 97.56 351 TRP A C 1
ATOM 2858 O O . TRP A 1 351 ? -13.242 3.832 31.926 1.00 97.56 351 TRP A O 1
ATOM 2868 N N . SER A 1 352 ? -13.084 1.654 32.495 1.00 97.25 352 SER A N 1
ATOM 2869 C CA . SER A 1 352 ? -11.896 1.810 33.340 1.00 97.25 352 SER A CA 1
ATOM 2870 C C . SER A 1 352 ? -10.733 2.417 32.549 1.00 97.25 352 SER A C 1
ATOM 2872 O O . SER A 1 352 ? -10.136 3.414 32.968 1.00 97.25 352 SER A O 1
ATOM 2874 N N . LYS A 1 353 ? -10.450 1.886 31.352 1.00 97.00 353 LYS A N 1
ATOM 2875 C CA . LYS A 1 353 ? -9.364 2.395 30.502 1.00 97.00 353 LYS A CA 1
ATOM 2876 C C . LYS A 1 353 ? -9.642 3.787 29.944 1.00 97.00 353 LYS A C 1
ATOM 2878 O O . LYS A 1 353 ? -8.742 4.625 29.942 1.00 97.00 353 LYS A O 1
ATOM 2883 N N . PHE A 1 354 ? -10.873 4.069 29.533 1.00 97.25 354 PHE A N 1
ATOM 2884 C CA . PHE A 1 354 ? -11.244 5.374 28.992 1.00 97.25 354 PHE A CA 1
ATOM 2885 C C . PHE A 1 354 ? -11.193 6.479 30.066 1.00 97.25 354 PHE A C 1
ATOM 2887 O O . PHE A 1 354 ? -10.826 7.624 29.781 1.00 97.25 354 PHE A O 1
ATOM 2894 N N . ASN A 1 355 ? -11.458 6.133 31.331 1.00 96.81 355 ASN A N 1
ATOM 2895 C CA . ASN A 1 355 ? -11.221 7.022 32.470 1.00 96.81 355 ASN A CA 1
ATOM 2896 C C . ASN A 1 355 ? -9.734 7.216 32.788 1.00 96.81 355 ASN A C 1
ATOM 2898 O O . ASN A 1 355 ? -9.340 8.343 33.099 1.00 96.81 355 ASN A O 1
ATOM 2902 N N . LYS A 1 356 ? -8.918 6.157 32.702 1.00 96.69 356 LYS A N 1
ATOM 2903 C CA . LYS A 1 356 ? -7.466 6.202 32.946 1.00 96.69 356 LYS A CA 1
ATOM 2904 C C . LYS A 1 356 ? -6.747 7.119 31.951 1.00 96.69 356 LYS A C 1
ATOM 2906 O O . LYS A 1 356 ? -5.988 7.993 32.357 1.00 96.69 356 LYS A O 1
ATOM 2911 N N . TYR A 1 357 ? -6.988 6.934 30.656 1.00 96.94 357 TYR A N 1
ATOM 2912 C CA . TYR A 1 357 ? -6.264 7.636 29.594 1.00 96.94 357 TYR A CA 1
ATOM 2913 C C . TYR A 1 357 ? -6.976 8.918 29.194 1.00 96.94 357 TYR A C 1
ATOM 2915 O O . TYR A 1 357 ? -7.914 8.871 28.407 1.00 96.94 357 TYR A O 1
ATOM 2923 N N . LYS A 1 358 ? -6.555 10.061 29.748 1.00 95.44 358 LYS A N 1
ATOM 2924 C CA . LYS A 1 358 ? -7.252 11.353 29.598 1.00 95.44 358 LYS A CA 1
ATOM 2925 C C . LYS A 1 358 ? -7.192 11.949 28.194 1.00 95.44 358 LYS A C 1
ATOM 2927 O O . LYS A 1 358 ? -8.102 12.681 27.828 1.00 95.44 358 LYS A O 1
ATOM 2932 N N . ASN A 1 359 ? -6.177 11.597 27.416 1.00 96.12 359 ASN A N 1
ATOM 2933 C CA . ASN A 1 359 ? -5.991 12.080 26.053 1.00 96.12 359 ASN A CA 1
ATOM 2934 C C . ASN A 1 359 ? -6.870 11.364 25.011 1.00 96.12 359 ASN A C 1
ATOM 2936 O O . ASN A 1 359 ? -6.833 11.732 23.842 1.00 96.12 359 ASN A O 1
ATOM 2940 N N . LEU A 1 360 ? -7.655 10.348 25.389 1.00 97.25 360 LEU A N 1
ATOM 2941 C CA . LEU A 1 360 ? -8.680 9.791 24.499 1.00 97.25 360 LEU A CA 1
ATOM 2942 C C . LEU A 1 360 ? -9.879 10.739 24.420 1.00 97.25 360 LEU A C 1
ATOM 2944 O O . LEU A 1 360 ? -10.495 11.001 25.442 1.00 97.25 360 LEU A O 1
ATOM 2948 N N . ASP A 1 361 ? -10.282 11.198 23.247 1.00 97.56 361 ASP A N 1
ATOM 2949 C CA . ASP A 1 361 ? -11.501 12.003 23.085 1.00 97.56 361 ASP A CA 1
ATOM 2950 C C . ASP A 1 361 ? -12.735 11.123 22.891 1.00 97.56 361 ASP A C 1
ATOM 2952 O O . ASP A 1 361 ? -13.818 11.422 23.397 1.00 97.56 361 ASP A O 1
ATOM 2956 N N . PHE A 1 362 ? -12.565 10.001 22.199 1.00 98.31 362 PHE A N 1
ATOM 2957 C CA . PHE A 1 362 ? -13.607 9.011 21.983 1.00 98.31 362 PHE A CA 1
ATOM 2958 C C . PHE A 1 362 ? -13.005 7.625 21.785 1.00 98.31 362 PHE A C 1
ATOM 2960 O O . PHE A 1 362 ? -11.818 7.466 21.503 1.00 98.31 362 PHE A O 1
ATOM 2967 N N . ILE A 1 363 ? -13.852 6.614 21.912 1.00 98.19 363 ILE A N 1
ATOM 2968 C CA . ILE A 1 363 ? -13.557 5.260 21.454 1.00 98.19 363 ILE A CA 1
ATOM 2969 C C . ILE A 1 363 ? -14.601 4.851 20.423 1.00 98.19 363 ILE A C 1
ATOM 2971 O O . ILE A 1 363 ? -15.727 5.355 20.431 1.00 98.19 363 ILE A O 1
ATOM 2975 N N . ILE A 1 364 ? -14.228 3.937 19.543 1.00 98.31 364 ILE A N 1
ATOM 2976 C CA . ILE A 1 364 ? -15.145 3.277 18.622 1.00 98.31 364 ILE A CA 1
ATOM 2977 C C . ILE A 1 364 ? -15.096 1.785 18.914 1.00 98.31 364 ILE A C 1
ATOM 2979 O O . ILE A 1 364 ? -14.025 1.233 19.153 1.00 98.31 364 ILE A O 1
ATOM 2983 N N . ILE A 1 365 ? -16.250 1.134 18.908 1.00 97.31 365 ILE A N 1
ATOM 2984 C CA . ILE A 1 365 ? -16.363 -0.312 19.075 1.00 97.31 365 ILE A CA 1
ATOM 2985 C C . ILE A 1 365 ? -17.011 -0.854 17.810 1.00 97.31 365 ILE A C 1
ATOM 2987 O O . ILE A 1 365 ? -18.128 -0.460 17.487 1.00 97.31 365 ILE A O 1
ATOM 2991 N N . ASN A 1 366 ? -16.319 -1.759 17.123 1.00 96.56 366 ASN A N 1
ATOM 2992 C CA . ASN A 1 366 ? -16.843 -2.491 15.977 1.00 96.56 366 ASN A CA 1
ATOM 2993 C C . ASN A 1 366 ? -17.183 -3.922 16.403 1.00 96.56 366 ASN A C 1
ATOM 2995 O O . ASN A 1 366 ? -16.335 -4.618 16.960 1.00 96.56 366 ASN A O 1
ATOM 2999 N N . SER A 1 367 ? -18.395 -4.376 16.098 1.00 94.00 367 SER A N 1
ATOM 3000 C CA . SER A 1 367 ? -18.848 -5.751 16.304 1.00 94.00 367 SER A CA 1
ATOM 3001 C C . SER A 1 367 ? -19.370 -6.308 14.990 1.00 94.00 367 SER A C 1
ATOM 3003 O O . SER A 1 367 ? -20.475 -5.974 14.564 1.00 94.00 367 SER A O 1
ATOM 3005 N N . LYS A 1 368 ? -18.548 -7.127 14.325 1.00 90.25 368 LYS A N 1
ATOM 3006 C CA . LYS A 1 368 ? -18.810 -7.670 12.986 1.00 90.25 368 LYS A CA 1
ATOM 3007 C C . LYS A 1 368 ? -19.171 -6.570 11.974 1.00 90.25 368 LYS A C 1
ATOM 3009 O O . LYS A 1 368 ? -18.266 -6.005 11.374 1.00 90.25 368 LYS A O 1
ATOM 3014 N N . LYS A 1 369 ? -20.458 -6.249 11.784 1.00 90.81 369 LYS A N 1
ATOM 3015 C CA . LYS A 1 369 ? -20.951 -5.204 10.858 1.00 90.81 369 LYS A CA 1
ATOM 3016 C C . LYS A 1 369 ? -21.473 -3.938 11.548 1.00 90.81 369 LYS A C 1
ATOM 3018 O O . LYS A 1 369 ? -21.739 -2.954 10.858 1.00 90.81 369 LYS A O 1
ATOM 3023 N N . ASN A 1 370 ? -21.602 -3.954 12.872 1.00 93.69 370 ASN A N 1
ATOM 3024 C CA . ASN A 1 370 ? -22.116 -2.844 13.666 1.00 93.69 370 ASN A CA 1
ATOM 3025 C C . ASN A 1 370 ? -20.965 -2.024 14.244 1.00 93.69 370 ASN A C 1
ATOM 3027 O O . ASN A 1 370 ? -19.890 -2.553 14.538 1.00 93.69 370 ASN A O 1
ATOM 3031 N N . SER A 1 371 ? -21.188 -0.726 14.427 1.00 96.38 371 SER A N 1
ATOM 3032 C CA . SER A 1 371 ? -20.215 0.162 15.054 1.00 96.38 371 SER A CA 1
ATOM 3033 C C . SER A 1 371 ? -20.908 1.189 15.925 1.00 96.38 371 SER A C 1
ATOM 3035 O O . SER A 1 371 ? -21.994 1.663 15.597 1.00 96.38 371 SER A O 1
ATOM 3037 N N . ILE A 1 372 ? -20.264 1.551 17.030 1.00 97.12 372 ILE A N 1
ATOM 3038 C CA . ILE A 1 372 ? -20.691 2.653 17.881 1.00 97.12 372 ILE A CA 1
ATOM 3039 C C . ILE A 1 372 ? -19.507 3.524 18.271 1.00 97.12 372 ILE A C 1
ATOM 3041 O O . ILE A 1 372 ? -18.423 3.028 18.580 1.00 97.12 372 ILE A O 1
ATOM 3045 N N . LYS A 1 373 ? -19.736 4.836 18.293 1.00 97.69 373 LYS A N 1
ATOM 3046 C CA . LYS A 1 373 ? -18.797 5.825 18.817 1.00 97.69 373 LYS A CA 1
ATOM 3047 C C . LYS A 1 373 ? -19.236 6.271 20.203 1.00 97.69 373 LYS A C 1
ATOM 3049 O O . LYS A 1 373 ? -20.379 6.681 20.387 1.00 97.69 373 LYS A O 1
ATOM 3054 N N . ILE A 1 374 ? -18.305 6.278 21.149 1.00 97.75 374 ILE A N 1
ATOM 3055 C CA . ILE A 1 374 ? -18.542 6.752 22.511 1.00 97.75 374 ILE A CA 1
ATOM 3056 C C . ILE A 1 374 ? -17.611 7.917 22.802 1.00 97.75 374 ILE A C 1
ATOM 3058 O O . ILE A 1 374 ? -16.403 7.755 22.959 1.00 97.75 374 ILE A O 1
ATOM 3062 N N . GLU A 1 375 ? -18.201 9.104 22.873 1.00 97.44 375 GLU A N 1
ATOM 3063 C CA . GLU A 1 375 ? -17.510 10.347 23.207 1.00 97.44 375 GLU A CA 1
ATOM 3064 C C . GLU A 1 375 ? -17.167 10.399 24.701 1.00 97.44 375 GLU A C 1
ATOM 3066 O O . GLU A 1 375 ? -17.963 9.979 25.547 1.00 97.44 375 GLU A O 1
ATOM 3071 N N . ARG A 1 376 ? -16.045 11.028 25.066 1.00 95.69 376 ARG A N 1
ATOM 3072 C CA . ARG A 1 376 ? -15.625 11.182 26.472 1.00 95.69 376 ARG A CA 1
ATOM 3073 C C . ARG A 1 376 ? -16.686 11.855 27.341 1.00 95.69 376 ARG A C 1
ATOM 3075 O O . ARG A 1 376 ? -16.780 11.553 28.528 1.00 95.69 376 ARG A O 1
ATOM 3082 N N . LYS A 1 377 ? -17.515 12.741 26.776 1.00 95.69 377 LYS A N 1
ATOM 3083 C CA . LYS A 1 377 ? -18.614 13.400 27.510 1.00 95.69 377 LYS A CA 1
ATOM 3084 C C . LYS A 1 377 ? -19.609 12.410 28.129 1.00 95.69 377 LYS A C 1
ATOM 3086 O O . LYS A 1 377 ? -20.246 12.756 29.116 1.00 95.69 377 LYS A O 1
ATOM 3091 N N . VAL A 1 378 ? -19.714 11.191 27.593 1.00 96.38 378 VAL A N 1
ATOM 3092 C CA . VAL A 1 378 ? -20.545 10.121 28.167 1.00 96.38 378 VAL A CA 1
ATOM 3093 C C . VAL A 1 378 ? -20.025 9.703 29.543 1.00 96.38 378 VAL A C 1
ATOM 3095 O O . VAL A 1 378 ? -20.831 9.432 30.424 1.00 96.38 378 VAL A O 1
ATOM 3098 N N . LEU A 1 379 ? -18.707 9.755 29.784 1.00 95.31 379 LEU A N 1
ATOM 3099 C CA . LEU A 1 379 ? -18.125 9.428 31.093 1.00 95.31 379 LEU A CA 1
ATOM 3100 C C . LEU A 1 379 ? -18.645 10.342 32.211 1.00 95.31 379 LEU A C 1
ATOM 3102 O O . LEU A 1 379 ? -18.814 9.900 33.342 1.00 95.31 379 LEU A O 1
ATOM 3106 N N . LYS A 1 380 ? -18.962 11.604 31.893 1.00 93.94 380 LYS A N 1
ATOM 3107 C CA . LYS A 1 380 ? -19.526 12.558 32.862 1.00 93.94 380 LYS A CA 1
ATOM 3108 C C . LYS A 1 380 ? -20.953 12.205 33.289 1.00 93.94 380 LYS A C 1
ATOM 3110 O O . LYS A 1 380 ? -21.400 12.677 34.323 1.00 93.94 380 LYS A O 1
ATOM 3115 N N . LYS A 1 381 ? -21.661 11.389 32.502 1.00 95.50 381 LYS A N 1
ATOM 3116 C CA . LYS A 1 381 ? -23.029 10.943 32.793 1.00 95.50 381 LYS A CA 1
ATOM 3117 C C . LYS A 1 381 ? -23.074 9.687 33.676 1.00 95.50 381 LYS A C 1
ATOM 3119 O O . LYS A 1 381 ? -24.158 9.195 33.960 1.00 95.50 381 LYS A O 1
ATOM 3124 N N . GLY A 1 382 ? -21.925 9.153 34.094 1.00 96.19 382 GLY A N 1
ATOM 3125 C CA . GLY A 1 382 ? -21.847 7.961 34.939 1.00 96.19 382 GLY A CA 1
ATOM 3126 C C . GLY A 1 382 ? -21.798 6.638 34.166 1.00 96.19 382 GLY A C 1
ATOM 3127 O O . GLY A 1 382 ? -21.994 6.583 32.949 1.00 96.19 382 GLY A O 1
ATOM 3128 N N . TYR A 1 383 ? -21.480 5.565 34.895 1.00 96.94 383 TYR A N 1
ATOM 3129 C CA . TYR A 1 383 ? -21.196 4.243 34.327 1.00 96.94 383 TYR A CA 1
ATOM 3130 C C . TYR A 1 383 ? -22.421 3.606 33.660 1.00 96.94 383 TYR A C 1
ATOM 3132 O O . TYR A 1 383 ? -22.302 3.060 32.568 1.00 96.94 383 TYR A O 1
ATOM 3140 N N . GLU A 1 384 ? -23.605 3.731 34.257 1.00 96.25 384 GLU A N 1
ATOM 3141 C CA . GLU A 1 384 ? -24.848 3.164 33.712 1.00 96.25 384 GLU A CA 1
ATOM 3142 C C . GLU A 1 384 ? -25.187 3.736 32.332 1.00 96.25 384 GLU A C 1
ATOM 3144 O O . GLU A 1 384 ? -25.477 2.992 31.395 1.00 96.25 384 GLU A O 1
ATOM 3149 N N . ASN A 1 385 ? -25.046 5.056 32.167 1.00 95.62 385 ASN A N 1
ATOM 3150 C CA . ASN A 1 385 ? -25.219 5.714 30.874 1.00 95.62 385 ASN A CA 1
ATOM 3151 C C . ASN A 1 385 ? -24.215 5.196 29.838 1.00 95.62 385 ASN A C 1
ATOM 3153 O O . ASN A 1 385 ? -24.570 4.975 28.685 1.00 95.62 385 ASN A O 1
ATOM 3157 N N . TYR A 1 386 ? -22.968 4.953 30.235 1.00 96.88 386 TYR A N 1
ATOM 3158 C CA . TYR A 1 386 ? -21.964 4.388 29.337 1.00 96.88 386 TYR A CA 1
ATOM 3159 C C . TYR A 1 386 ? -22.246 2.944 28.929 1.00 96.88 386 TYR A C 1
ATOM 3161 O O . TYR A 1 386 ? -22.071 2.602 27.759 1.00 96.88 386 TYR A O 1
ATOM 3169 N N . VAL A 1 387 ? -22.711 2.110 29.861 1.00 95.44 387 VAL A N 1
ATOM 3170 C CA . VAL A 1 387 ? -23.171 0.747 29.558 1.00 95.44 387 VAL A CA 1
ATOM 3171 C C . VAL A 1 387 ? -24.330 0.805 28.563 1.00 95.44 387 VAL A C 1
ATOM 3173 O O . VAL A 1 387 ? -24.290 0.112 27.547 1.00 95.44 387 VAL A O 1
ATOM 3176 N N . SER A 1 388 ? -25.311 1.680 28.804 1.00 94.06 388 SER A N 1
ATOM 3177 C CA . SER A 1 388 ? -26.444 1.898 27.898 1.00 94.06 388 SER A CA 1
ATOM 3178 C C . SER A 1 388 ? -25.989 2.312 26.496 1.00 94.06 388 SER A C 1
ATOM 3180 O O . SER A 1 388 ? -26.445 1.731 25.511 1.00 94.06 388 SER A O 1
ATOM 3182 N N . GLU A 1 389 ? -25.028 3.238 26.382 1.00 94.88 389 GLU A N 1
ATOM 3183 C CA . GLU A 1 389 ? -24.434 3.594 25.089 1.00 94.88 389 GLU A CA 1
ATOM 3184 C C . GLU A 1 389 ? -23.774 2.384 24.420 1.00 94.88 389 GLU A C 1
ATOM 3186 O O . GLU A 1 389 ? -24.108 2.092 23.280 1.00 94.88 389 GLU A O 1
ATOM 3191 N N . ILE A 1 390 ? -22.915 1.620 25.109 1.00 94.38 390 ILE A N 1
ATOM 3192 C CA . ILE A 1 390 ? -22.280 0.418 24.529 1.00 94.38 390 ILE A CA 1
ATOM 3193 C C . ILE A 1 390 ? -23.316 -0.569 23.995 1.00 94.38 390 ILE A C 1
ATOM 3195 O O . ILE A 1 390 ? -23.140 -1.127 22.913 1.00 94.38 390 ILE A O 1
ATOM 3199 N N . PHE A 1 391 ? -24.404 -0.785 24.732 1.00 93.12 391 PHE A N 1
ATOM 3200 C CA . PHE A 1 391 ? -25.415 -1.781 24.384 1.00 93.12 391 PHE A CA 1
ATOM 3201 C C . PHE A 1 391 ? -26.195 -1.417 23.113 1.00 93.12 391 PHE A C 1
ATOM 3203 O O . PHE A 1 391 ? -26.749 -2.310 22.470 1.00 93.12 391 PHE A O 1
ATOM 3210 N N . LYS A 1 392 ? -26.177 -0.149 22.677 1.00 92.44 392 LYS A N 1
ATOM 3211 C CA . LYS A 1 392 ? -26.764 0.262 21.390 1.00 92.44 392 LYS A CA 1
ATOM 3212 C C . LYS A 1 392 ? -26.059 -0.351 20.180 1.00 92.44 392 LYS A C 1
ATOM 3214 O O . LYS A 1 392 ? -26.660 -0.359 19.113 1.00 92.44 392 LYS A O 1
ATOM 3219 N N . ILE A 1 393 ? -24.856 -0.919 20.326 1.00 91.88 393 ILE A N 1
ATOM 3220 C CA . ILE A 1 393 ? -24.168 -1.643 19.239 1.00 91.88 393 ILE A CA 1
ATOM 3221 C C . ILE A 1 393 ? -24.978 -2.837 18.696 1.00 91.88 393 ILE A C 1
ATOM 3223 O O . ILE A 1 393 ? -24.695 -3.329 17.609 1.00 91.88 393 ILE A O 1
ATOM 3227 N N . ARG A 1 394 ? -25.997 -3.288 19.439 1.00 83.50 394 ARG A N 1
ATOM 3228 C CA . ARG A 1 394 ? -26.952 -4.326 19.022 1.00 83.50 394 ARG A CA 1
ATOM 3229 C C . ARG A 1 394 ? -28.024 -3.838 18.050 1.00 83.50 394 ARG A C 1
ATOM 3231 O O . ARG A 1 394 ? -28.707 -4.659 17.462 1.00 83.50 394 ARG A O 1
ATOM 3238 N N . LYS A 1 395 ? -28.238 -2.524 17.919 1.00 62.88 395 LYS A N 1
ATOM 3239 C CA . LYS A 1 395 ? -29.289 -1.968 17.054 1.00 62.88 395 LYS A CA 1
ATOM 3240 C C . LYS A 1 395 ? -28.848 -2.045 15.588 1.00 62.88 395 LYS A C 1
ATOM 3242 O O . LYS A 1 395 ? -28.435 -1.043 15.014 1.00 62.88 395 LYS A O 1
ATOM 3247 N N . GLY A 1 396 ? -28.878 -3.250 15.036 1.00 52.91 396 GLY A N 1
ATOM 3248 C CA . GLY A 1 396 ? -28.552 -3.561 13.645 1.00 52.91 396 GLY A CA 1
ATOM 3249 C C . GLY A 1 396 ? -28.984 -4.966 13.209 1.00 52.91 396 GLY A C 1
ATOM 3250 O O . GLY A 1 396 ? -28.536 -5.391 12.146 1.00 52.91 396 GLY A O 1
ATOM 3251 N N . ASP A 1 397 ? -29.802 -5.651 14.018 1.00 37.12 397 ASP A N 1
ATOM 3252 C CA . ASP A 1 397 ? -30.527 -6.868 13.626 1.00 37.12 397 ASP A CA 1
ATOM 3253 C C . ASP A 1 397 ? -31.849 -6.502 12.943 1.00 37.12 397 ASP A C 1
ATOM 3255 O O . ASP A 1 397 ? -32.538 -5.584 13.461 1.00 37.12 397 ASP A O 1
#

Secondary structure (DSSP, 8-state):
--GGGS-HHHHHHHHHHHHHHHHHHH-GGGG-TTSSHHHHHHHHHHHHHHHHHHHHHHHHHHHHTTB-TTSSBPPHHHHHHHHHHHHHIIIIIIHHHHHHHHHHHHHHHHHHHHHHHHTTT--EEEEE---STTS-HHHHTTTT-EEETT-THHHHHSSP-STT---EEEEE-SPPPSS-----PPTT--S-HHHH--SS-TTSGGG---TTTHHHHHHHHHHHHHH---EEEEEEETTEEEEEETTS-HHHHHHHHHHHHHHHHHH---EEEPPP--TTSSPPP-EEETTEEEEEE---SSSHHHHHHHHHHHHHSTT-TTTT-SSEEEEEEESSPPPHHHHHHHHHHHHHHHHH-TTEEEEEEEETTEEEEEEGGGGGG-HHHHHHHHHGGGTT-

Foldseek 3Di:
DFLVPQDLVQLVVQLVLLLVLLCLQLDPCLLALPPPNLLSLLLSVQSSVLSSLLSVVLVVVLVVLLADPVRHGDDPVSSVVVNVVSCCCSVPVVSVQSSLLSSNLSNLLNVLVVCVVCCVPQQKKFKAAPPDPPDDPLSVQRHRAMDGSPDCCLQFPRPPLDGPGPMHMDTDPDDGDPDGGDHHGDQQRRGRCNPRVHSGDCRPPSVDDDPVCVVSNVVSVLVSCVVCQQWDFSDADDQETEIERSQADSVCRVVCVVLVVLCCVAVVWHKYQTHFHPPPVATAAGMDTPNAGEHEAEQPDPDLLVSLLCRLCCQCNPRHNCVPAQAHEYEYEDLAAQDPVRLVSVLVNVLVSLVVRVRYQWYWYYHNNFIAIGGSVQVVVDSVSSSVRSVCSPVPD